Protein AF-A0AAE4SZI2-F1 (afdb_monomer_lite)

Sequence (419 aa):
MRTHVEGVVTTGNDRFPVDGGEVSFTAVPGPAVLALISQGRAVDTIPILVGDAATQTLRQVVSAAKVADDATQREIEKLAAQAVELVDSSVENAKKAQDGATRAETAAGNAKTSETNAASSSSGAKSSASAASSSASKAATSEKNAAKSASAAATSASSAKADADRAANIASSTSWNGDKLTVNGQTSPSLRGPKGDSGASAWDDITGKPSTFPPRSHTHRKADITDLPSFAEGIVEGSVPRRGSDGTFFVREPQKEGHVATKSYVDTAIAAEKARTVGMVWMVETEDQAKAKETSCQKGDFIQVAATGTAYQVTNAGLKLVSTPTSTAGFTTETSSGSWAKWTGKTPAWAEIGSSFLILTPGRYRVECPSRIVPYKMGPMESLPNVEKDGIVEADRTIQIYCPSRADSVGTIFVTRLA

Organism: NCBI:txid38304

Radius of gyration: 56.22 Å; chains: 1; bounding box: 138×53×165 Å

pLDDT: mean 81.11, std 13.47, range [36.84, 98.69]

Secondary structure (DSSP, 8-state):
---SSS----SS------BTTB------SEEEEEEEEETTEEEEEEEEEE-SSS---HHHHHHHHHHHHHHHHHHHHHHHHHHHHHHHHHHHHHHHHHHHHHHHHHHHHHHHHHHHHHHHHHHHHHHHHHHHHHHHHHHHHHHHHHHHHHHHHHHHHHHHHHHHHHHHHHHHH-EEETTEEEETTEEPPPTT-S--S----SGGG-TT--S--PPPP----GGG-TT---EESS--TTSEEPPPTTS----PPP-STT----HHHHHHHHHHHHHHHTTPEEEESSHHHHHHHHTTSPTT-EEEETTT--EEEEETTEEEEEE-TTTEEEEEEE--SSSB-EEEE---TTEEE-SS-EEE-SEEEEEE--TT---EE--SSS------TTEEEEESS-EEEE-B--TT--EEEEEEEE-

Foldseek 3Di:
DDDPDDDDDDPDDPDFDQDPNDTDDDDDAAKDWDFDDDPRDGPDIQIFGHHPDPDDDRVVRSVVRVVVVVVVVVVVVVVVVVVVVVVVVVVVVVVVVVVVVVVVVVVVVVVVVVVVVVVVVVVVVVVVVVVVVVVVVVVVVVVVVVVVVVVVVVVVVVVVVVVVVVVVQQVVQWDDDPQWITGPNDIDDRPCPPPDDDQDDDPVSDPPDDPDDDDDDDDDDPVNDPPQFAEDLADDPRHDDDADPVRDHDDDDDPDPPGDHDPVNVVVVVVVVLVVQAAAEAEDQDPVVQQVCLVVHDQNYWYAHPPFRWIFGNHPVGTDTFAGSLQKWKWWWDQDPDFFTAIDTDDHPQWDGDRRWIKGAAAKKFKADPPQWWKDWDDPPDDDDTCPHRHIDHDPGIIIIITTNPPRNTDIMMMGGGD

Structure (mmCIF, N/CA/C/O backbone):
data_AF-A0AAE4SZI2-F1
#
_entry.id   AF-A0AAE4SZI2-F1
#
loop_
_atom_site.group_PDB
_atom_site.id
_atom_site.type_symbol
_atom_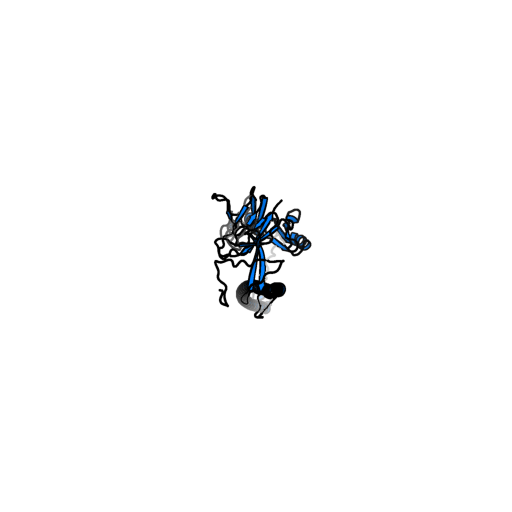site.label_atom_id
_atom_site.label_alt_id
_atom_site.label_comp_id
_atom_site.label_asym_id
_atom_site.label_entity_id
_atom_site.label_seq_id
_atom_site.pdbx_PDB_ins_code
_atom_site.Cartn_x
_atom_site.Cartn_y
_atom_site.Cartn_z
_atom_site.occupancy
_atom_site.B_iso_or_equiv
_atom_site.auth_seq_id
_atom_site.auth_comp_id
_atom_site.auth_asym_id
_atom_site.auth_atom_id
_atom_site.pdbx_PDB_model_num
ATOM 1 N N . MET A 1 1 ? -68.736 -2.658 66.674 1.00 38.59 1 MET A N 1
ATOM 2 C CA . MET A 1 1 ? -69.042 -3.692 65.662 1.00 38.59 1 MET A CA 1
ATOM 3 C C . MET A 1 1 ? -68.120 -3.508 64.465 1.00 38.59 1 MET A C 1
ATOM 5 O O . MET A 1 1 ? -68.041 -2.392 63.968 1.00 38.59 1 MET A O 1
ATOM 9 N N . ARG A 1 2 ? -67.437 -4.575 64.028 1.00 48.03 2 ARG A N 1
ATOM 10 C CA . ARG A 1 2 ? -66.824 -4.690 62.695 1.00 48.03 2 ARG A CA 1
ATOM 11 C C . ARG A 1 2 ? -67.618 -5.715 61.897 1.00 48.03 2 ARG A C 1
ATOM 13 O O . ARG A 1 2 ? -67.915 -6.783 62.423 1.00 48.03 2 ARG A O 1
ATOM 20 N N . THR A 1 3 ? -67.944 -5.382 60.656 1.00 42.28 3 THR A N 1
ATOM 21 C CA . THR A 1 3 ? -68.409 -6.330 59.643 1.00 42.28 3 THR A CA 1
ATOM 22 C C . THR A 1 3 ? -67.195 -6.972 58.984 1.00 42.28 3 THR A C 1
ATOM 24 O O . THR A 1 3 ? -66.206 -6.292 58.706 1.00 42.28 3 THR A O 1
ATOM 27 N N . HIS A 1 4 ? -67.272 -8.283 58.767 1.00 45.69 4 HIS A N 1
ATOM 28 C CA . HIS A 1 4 ? -66.333 -9.049 57.956 1.00 45.69 4 HIS A CA 1
ATOM 29 C C . HIS A 1 4 ? -66.085 -8.311 56.635 1.00 45.69 4 HIS A C 1
ATOM 31 O O . HIS A 1 4 ? -67.038 -8.090 55.895 1.00 45.69 4 HIS A O 1
ATOM 37 N N . VAL A 1 5 ? -64.837 -7.918 56.369 1.00 48.91 5 VAL A N 1
ATOM 38 C CA . VAL A 1 5 ? -64.117 -8.152 55.098 1.00 48.91 5 VAL A CA 1
ATOM 39 C C . VAL A 1 5 ? -62.924 -7.203 54.948 1.00 48.91 5 VAL A C 1
ATOM 41 O O . VAL A 1 5 ? -61.870 -7.686 54.576 1.00 48.91 5 VAL A O 1
ATOM 44 N N . GLU A 1 6 ? -62.970 -5.937 55.359 1.00 48.56 6 GLU A N 1
ATOM 45 C CA . GLU A 1 6 ? -61.777 -5.066 55.365 1.00 48.56 6 GLU A CA 1
ATOM 46 C C . GLU A 1 6 ? -61.860 -4.112 56.562 1.00 48.56 6 GLU A C 1
ATOM 48 O O . GLU A 1 6 ? -62.891 -3.490 56.812 1.00 48.56 6 GLU A O 1
ATOM 53 N N . GLY A 1 7 ? -60.830 -4.107 57.411 1.00 56.78 7 GLY A N 1
ATOM 54 C CA . GLY A 1 7 ? -60.946 -3.620 58.788 1.00 56.78 7 GLY A CA 1
ATOM 55 C C . GLY A 1 7 ? -61.306 -2.135 58.940 1.00 56.78 7 GLY A C 1
ATOM 56 O O . GLY A 1 7 ? -60.747 -1.317 58.233 1.00 56.78 7 GLY A O 1
ATOM 57 N N . VAL A 1 8 ? -62.149 -1.775 59.928 1.00 51.12 8 VAL A N 1
ATOM 58 C CA . VAL A 1 8 ? -62.180 -0.475 60.665 1.00 51.12 8 VAL A CA 1
ATOM 59 C C . VAL A 1 8 ? -63.172 -0.507 61.861 1.00 51.12 8 VAL A C 1
ATOM 61 O O . VAL A 1 8 ? -64.098 -1.296 61.841 1.00 51.12 8 VAL A O 1
ATOM 64 N N . VAL A 1 9 ? -62.980 0.338 62.898 1.00 47.94 9 VAL A N 1
ATOM 65 C CA . VAL A 1 9 ? -63.848 0.686 64.081 1.00 47.94 9 VAL A CA 1
ATOM 66 C C . VAL A 1 9 ? -63.544 -0.099 65.391 1.00 47.94 9 VAL A C 1
ATOM 68 O O . VAL A 1 9 ? -63.404 -1.315 65.328 1.00 47.94 9 VAL A O 1
ATOM 71 N N . THR A 1 10 ? -63.375 0.504 66.592 1.00 49.22 10 THR A N 1
ATOM 72 C CA . THR A 1 10 ? -64.078 1.679 67.180 1.00 49.22 10 THR A CA 1
ATOM 73 C C . THR A 1 10 ? -63.239 2.610 68.091 1.00 49.22 10 THR A C 1
ATOM 75 O O . THR A 1 10 ? -62.162 2.241 68.538 1.00 49.22 10 THR A O 1
ATOM 78 N N . THR A 1 11 ? -63.772 3.807 68.387 1.00 47.84 11 THR A N 1
ATOM 79 C CA . THR A 1 11 ? -63.288 4.820 69.357 1.00 47.84 11 THR A CA 1
ATOM 80 C C . THR A 1 11 ? -63.540 4.467 70.836 1.00 47.84 11 THR A C 1
ATOM 82 O O . THR A 1 11 ? -63.300 5.296 71.713 1.00 47.84 11 THR A O 1
ATOM 85 N N . GLY A 1 12 ? -64.043 3.265 71.131 1.00 56.12 12 GLY A N 1
ATOM 86 C CA . GLY A 1 12 ? -64.225 2.735 72.482 1.00 56.12 12 GLY A CA 1
ATOM 87 C C . GLY A 1 12 ? -63.272 1.572 72.749 1.00 56.12 12 GLY A C 1
ATOM 88 O O . GLY A 1 12 ? -63.315 0.563 72.049 1.00 56.12 12 GLY A O 1
ATOM 89 N N . ASN A 1 13 ? -62.417 1.719 73.762 1.00 57.47 13 ASN A N 1
ATOM 90 C CA . ASN A 1 13 ? -61.621 0.618 74.300 1.00 57.47 13 ASN A CA 1
ATOM 91 C C . ASN A 1 13 ? -62.519 -0.233 75.209 1.00 57.47 13 ASN A C 1
ATOM 93 O O . ASN A 1 13 ? -62.722 0.142 76.366 1.00 57.47 13 ASN A O 1
ATOM 97 N N . ASP A 1 14 ? -63.030 -1.364 74.720 1.00 65.94 14 ASP A N 1
ATOM 98 C CA . ASP A 1 14 ? -63.661 -2.361 75.591 1.00 65.94 14 ASP A CA 1
ATOM 99 C C . ASP A 1 14 ? -62.570 -2.997 76.463 1.00 65.94 14 ASP A C 1
ATOM 101 O O . ASP A 1 14 ? -61.714 -3.748 75.992 1.00 65.94 14 ASP A O 1
ATOM 105 N N . ARG A 1 15 ? -62.547 -2.615 77.744 1.00 72.19 15 ARG A N 1
ATOM 106 C CA 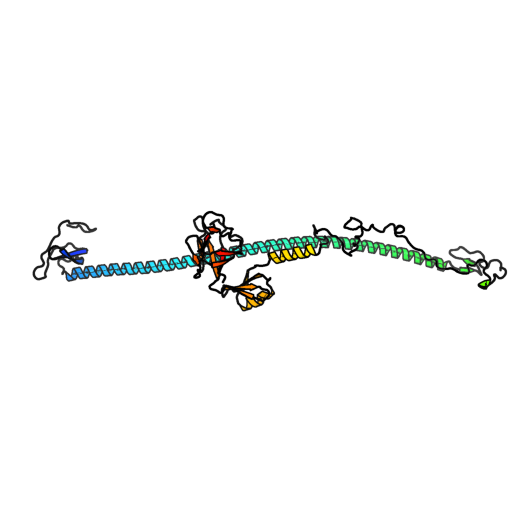. ARG A 1 15 ? -61.603 -3.135 78.737 1.00 72.19 15 ARG A CA 1
ATOM 107 C C . ARG A 1 15 ? -62.271 -4.253 79.515 1.00 72.19 15 ARG A C 1
ATOM 109 O O . ARG A 1 15 ? -63.171 -4.000 80.311 1.00 72.19 15 ARG A O 1
ATOM 116 N N . PHE A 1 16 ? -61.786 -5.466 79.311 1.00 82.00 16 PHE A N 1
ATOM 117 C CA . PHE A 1 16 ? -62.190 -6.619 80.102 1.00 82.00 16 PHE A CA 1
ATOM 118 C C . PHE A 1 16 ? -61.238 -6.752 81.300 1.00 82.00 16 PHE A C 1
ATOM 120 O O . PHE A 1 16 ? -60.020 -6.718 81.095 1.00 82.00 16 PHE A O 1
ATOM 127 N N . PRO A 1 17 ? -61.748 -6.830 82.544 1.00 78.75 17 PRO A N 1
ATOM 128 C CA . PRO A 1 17 ? -60.903 -7.055 83.709 1.00 78.75 17 PRO A CA 1
ATOM 129 C C . PRO A 1 17 ? -60.244 -8.436 83.617 1.00 78.75 17 PRO A C 1
ATOM 131 O O . PRO A 1 17 ? -60.825 -9.382 83.087 1.00 78.75 17 PRO A O 1
ATOM 134 N N . VAL A 1 18 ? -59.012 -8.528 84.116 1.00 82.06 18 VAL A N 1
ATOM 135 C CA . VAL A 1 18 ? -58.318 -9.805 84.298 1.00 82.06 18 VAL A CA 1
ATOM 136 C C . VAL A 1 18 ? -58.500 -10.200 85.755 1.00 82.06 18 VAL A C 1
ATOM 138 O O . VAL A 1 18 ? -57.874 -9.609 86.634 1.00 82.06 18 VAL A O 1
ATOM 141 N N . ASP A 1 19 ? -59.347 -11.192 86.004 1.00 76.06 19 ASP A N 1
ATOM 142 C CA . ASP A 1 19 ? -59.679 -11.664 87.346 1.00 76.06 19 ASP A CA 1
ATOM 143 C C . ASP A 1 19 ? -59.029 -13.030 87.574 1.00 76.06 19 ASP A C 1
ATOM 145 O O . ASP A 1 19 ? -59.200 -13.959 86.789 1.00 76.06 19 ASP A O 1
ATOM 149 N N . GLY A 1 20 ? -58.204 -13.153 88.619 1.00 78.06 20 GLY A N 1
ATOM 150 C CA . GLY A 1 20 ? -57.508 -14.412 88.929 1.00 78.06 20 GLY A CA 1
ATOM 151 C C . GLY A 1 20 ? -56.540 -14.910 87.841 1.00 78.06 20 GLY A C 1
ATOM 152 O O . GLY A 1 20 ? -56.124 -16.062 87.890 1.00 78.06 20 GLY A O 1
ATOM 153 N N . GLY A 1 21 ? -56.169 -14.058 86.876 1.00 80.19 21 GLY A N 1
ATOM 154 C CA . GLY A 1 21 ? -55.338 -14.423 85.721 1.00 80.19 21 GLY A CA 1
ATOM 155 C C . GLY A 1 21 ? -56.126 -14.871 84.485 1.00 80.19 21 GLY A C 1
ATOM 156 O O . GLY A 1 21 ? -55.513 -15.182 83.464 1.00 80.19 21 GLY A O 1
ATOM 157 N N . GLU A 1 22 ? -57.459 -14.871 84.545 1.00 79.69 22 GLU A N 1
ATOM 158 C CA . GLU A 1 22 ? -58.335 -15.223 83.430 1.00 79.69 22 GLU A CA 1
ATOM 159 C C . GLU A 1 22 ? -59.035 -13.990 82.852 1.00 79.69 22 GLU A C 1
ATOM 161 O O . GLU A 1 22 ? -59.305 -13.006 83.541 1.00 79.69 22 GLU A O 1
ATOM 166 N N . VAL A 1 23 ? -59.332 -14.048 81.555 1.00 84.75 23 VAL A N 1
ATOM 167 C CA . VAL A 1 23 ? -60.131 -13.039 80.861 1.00 84.75 23 VAL A CA 1
ATOM 168 C C . VAL A 1 23 ? -61.068 -13.739 79.885 1.00 84.75 23 VAL A C 1
ATOM 170 O O . VAL A 1 23 ? -60.672 -14.676 79.189 1.00 84.75 23 VAL A O 1
ATOM 173 N N . SER A 1 24 ? -62.316 -13.282 79.841 1.00 83.56 24 SER A N 1
ATOM 174 C CA . SER A 1 24 ? -63.350 -13.800 78.951 1.00 83.56 24 SER A CA 1
ATOM 175 C C . SER A 1 24 ? -64.050 -12.643 78.258 1.00 83.56 24 SER A C 1
ATOM 177 O O . SER A 1 24 ? -64.453 -11.669 78.891 1.00 83.56 24 SER A O 1
ATOM 179 N N . PHE A 1 25 ? -64.166 -12.742 76.941 1.00 85.69 25 PHE A N 1
ATOM 180 C CA . PHE A 1 25 ? -64.833 -11.759 76.105 1.00 85.69 25 PHE A CA 1
ATOM 181 C C . PHE A 1 25 ? -65.373 -12.445 74.856 1.00 85.69 25 PHE A C 1
ATOM 183 O O . PHE A 1 25 ? -64.890 -13.496 74.438 1.00 85.69 25 PHE A O 1
ATOM 190 N N . THR A 1 26 ? -66.389 -11.845 74.249 1.00 82.94 26 THR A N 1
ATOM 191 C CA . THR A 1 26 ? -66.904 -12.304 72.958 1.00 82.94 26 THR A CA 1
ATOM 192 C C . THR A 1 26 ? -66.183 -11.551 71.849 1.00 82.94 26 THR A C 1
ATOM 194 O O . THR A 1 26 ? -66.154 -10.321 71.856 1.00 82.94 26 THR A O 1
ATOM 197 N N . ALA A 1 27 ? -65.613 -12.281 70.895 1.00 79.56 27 ALA A N 1
ATOM 198 C CA . ALA A 1 27 ? -64.964 -11.716 69.720 1.00 79.56 27 ALA A CA 1
ATOM 199 C C . ALA A 1 27 ? -65.550 -12.317 68.443 1.00 79.56 27 ALA A C 1
ATOM 201 O O . ALA A 1 27 ? -65.962 -13.474 68.415 1.00 79.56 27 ALA A O 1
ATOM 202 N N . VAL A 1 28 ? -65.588 -11.508 67.388 1.00 82.44 28 VAL A N 1
ATOM 203 C CA . VAL A 1 28 ? -65.968 -11.960 66.045 1.00 82.44 28 VAL A CA 1
ATOM 204 C C . VAL A 1 28 ? -64.779 -12.715 65.430 1.00 82.44 28 VAL A C 1
ATOM 206 O O . VAL A 1 28 ? -63.642 -12.296 65.668 1.00 82.44 28 VAL A O 1
ATOM 209 N N . PRO A 1 29 ? -65.005 -13.786 64.643 1.00 82.94 29 PRO A N 1
ATOM 210 C CA . PRO A 1 29 ? -63.939 -14.472 63.920 1.00 82.94 29 PRO A CA 1
ATOM 211 C C . PRO A 1 29 ? -63.114 -13.527 63.036 1.00 82.94 29 PRO A C 1
ATOM 213 O O . PRO A 1 29 ? -63.648 -12.621 62.393 1.00 82.94 29 PRO A O 1
ATOM 216 N N . GLY A 1 30 ? -61.803 -13.752 62.990 1.00 77.38 30 GLY A N 1
ATOM 217 C CA . GLY A 1 30 ? -60.846 -12.967 62.213 1.00 77.38 30 GLY A CA 1
ATOM 218 C C . GLY A 1 30 ? -59.610 -12.515 63.005 1.00 77.38 30 GLY A C 1
ATOM 219 O O . GLY A 1 30 ? -59.493 -12.782 64.206 1.00 77.38 30 GLY A O 1
ATOM 220 N N . PRO A 1 31 ? -58.651 -11.858 62.327 1.00 82.81 31 PRO A N 1
ATOM 221 C CA . PRO A 1 31 ? -57.447 -11.325 62.956 1.00 82.81 31 PRO A CA 1
ATOM 222 C C . PRO A 1 31 ? -57.773 -10.112 63.838 1.00 82.81 31 PRO A C 1
ATOM 224 O O . PRO A 1 31 ? -58.450 -9.171 63.413 1.00 82.81 31 PRO A O 1
ATOM 227 N N . ALA A 1 32 ? -57.265 -10.120 65.067 1.00 81.44 32 ALA A N 1
ATOM 228 C CA . ALA A 1 32 ? -57.419 -9.051 66.046 1.00 81.44 32 ALA A CA 1
ATOM 229 C C . ALA A 1 32 ? -56.133 -8.863 66.867 1.00 81.44 32 ALA A C 1
ATOM 231 O O . ALA A 1 32 ? -55.217 -9.682 66.828 1.00 81.44 32 ALA A O 1
ATOM 232 N N . VAL A 1 33 ? -56.060 -7.764 67.621 1.00 83.75 33 VAL A N 1
ATOM 233 C CA . VAL A 1 33 ? -54.930 -7.459 68.507 1.00 83.75 33 VAL A CA 1
ATOM 234 C C . VAL A 1 33 ? -55.453 -7.272 69.920 1.00 83.75 33 VAL A C 1
ATOM 236 O O . VAL A 1 33 ? -56.318 -6.432 70.167 1.00 83.75 33 VAL A O 1
ATOM 239 N N . LEU A 1 34 ? -54.910 -8.048 70.848 1.00 84.25 34 LEU A N 1
ATOM 240 C CA . LEU A 1 34 ? -55.167 -7.915 72.270 1.00 84.25 34 LEU A CA 1
ATOM 241 C C . LEU A 1 34 ? -54.135 -6.955 72.872 1.00 84.25 34 LEU A C 1
ATOM 243 O O . LEU A 1 34 ? -52.956 -7.287 72.937 1.00 84.25 34 LEU A O 1
ATOM 247 N N . ALA A 1 35 ? -54.557 -5.774 73.322 1.00 84.38 35 ALA A N 1
ATOM 248 C CA . ALA A 1 35 ? -53.681 -4.844 74.032 1.00 84.38 35 ALA A CA 1
ATOM 249 C C . ALA A 1 35 ? -53.788 -5.064 75.547 1.00 84.38 35 ALA A C 1
ATOM 251 O O . ALA A 1 35 ? -54.840 -4.839 76.147 1.00 84.38 35 ALA A O 1
ATOM 252 N N . LEU A 1 36 ? -52.692 -5.475 76.174 1.00 84.88 36 LEU A N 1
ATOM 253 C CA . LEU A 1 36 ? -52.582 -5.585 77.623 1.00 84.88 36 LEU A CA 1
ATOM 254 C C . LEU A 1 36 ? -52.377 -4.186 78.207 1.00 84.88 36 LEU A C 1
ATOM 256 O O . LEU A 1 36 ? -51.426 -3.498 77.846 1.00 84.88 36 LEU A O 1
ATOM 260 N N . ILE A 1 37 ? -53.261 -3.745 79.102 1.00 81.38 37 ILE A N 1
ATOM 261 C CA . ILE A 1 37 ? -53.212 -2.408 79.710 1.00 81.38 37 ILE A CA 1
ATOM 262 C C . ILE A 1 37 ? -52.974 -2.544 81.214 1.00 81.38 37 ILE A C 1
ATOM 264 O O . ILE A 1 37 ? -53.764 -3.173 81.909 1.00 81.38 37 ILE A O 1
ATOM 268 N N . SER A 1 38 ? -51.933 -1.888 81.729 1.00 81.00 38 SER A N 1
ATOM 269 C CA . SER A 1 38 ? -51.653 -1.773 83.165 1.00 81.00 38 SER A CA 1
ATOM 270 C C . SER A 1 38 ? -51.532 -0.303 83.547 1.00 81.00 38 SER A C 1
ATOM 272 O O . SER A 1 38 ? -50.902 0.482 82.839 1.00 81.00 38 SER A O 1
ATOM 274 N N . GLN A 1 39 ? -52.186 0.097 84.641 1.00 77.62 39 GLN A N 1
ATOM 275 C CA . GLN A 1 39 ? -52.202 1.488 85.127 1.00 77.62 39 GLN A CA 1
ATOM 276 C C . GLN A 1 39 ? -52.556 2.524 84.036 1.00 77.62 39 GLN A C 1
ATOM 278 O O . GLN A 1 39 ? -52.012 3.624 83.980 1.00 77.62 39 GLN A O 1
ATOM 283 N N . GLY A 1 40 ? -53.464 2.160 83.126 1.00 73.31 40 GLY A N 1
ATOM 284 C CA . GLY A 1 40 ? -53.922 3.036 82.046 1.00 73.31 40 GLY A CA 1
ATOM 285 C C . GLY A 1 40 ? -52.970 3.172 80.852 1.00 73.31 40 GLY A C 1
ATOM 286 O O . GLY A 1 40 ? -53.335 3.857 79.898 1.00 73.31 40 GLY A O 1
ATOM 287 N N . ARG A 1 41 ? -51.807 2.505 80.853 1.00 73.38 41 ARG A N 1
ATOM 288 C CA . ARG A 1 41 ? -50.883 2.441 79.709 1.00 73.38 41 ARG A CA 1
ATOM 289 C C . ARG A 1 41 ? -50.900 1.051 79.079 1.00 73.38 41 ARG A C 1
ATOM 291 O O . ARG A 1 41 ? -50.962 0.052 79.790 1.00 73.38 41 ARG A O 1
ATOM 298 N N . ALA A 1 42 ? -50.853 0.989 77.750 1.00 75.44 42 ALA A N 1
ATOM 299 C CA . ALA A 1 42 ? -50.629 -0.269 77.048 1.00 75.44 42 ALA A CA 1
ATOM 300 C C . ALA A 1 42 ? -49.211 -0.768 77.366 1.00 75.44 42 ALA A C 1
ATOM 302 O O . ALA A 1 42 ? -48.250 -0.012 77.236 1.00 75.44 42 ALA A O 1
ATOM 303 N N . VAL A 1 43 ? -49.111 -2.006 77.840 1.00 79.44 43 VAL A N 1
ATOM 304 C CA . VAL A 1 43 ? -47.862 -2.667 78.233 1.00 79.44 43 VAL A CA 1
ATOM 305 C C . VAL A 1 43 ? -47.376 -3.588 77.125 1.00 79.44 43 VAL A C 1
ATOM 307 O O . VAL A 1 43 ? -46.178 -3.650 76.881 1.00 79.44 43 VAL A O 1
ATOM 310 N N . ASP A 1 44 ? -48.295 -4.283 76.454 1.00 83.88 44 ASP A N 1
ATOM 311 C CA . ASP A 1 44 ? -47.963 -5.234 75.396 1.00 83.88 44 ASP A CA 1
ATOM 312 C C . ASP A 1 44 ? -49.153 -5.422 74.443 1.00 83.88 44 ASP A C 1
ATOM 314 O O . ASP A 1 44 ? -50.298 -5.115 74.790 1.00 83.88 44 ASP A O 1
ATOM 318 N N . THR A 1 45 ? -48.894 -5.915 73.238 1.00 86.12 45 THR A N 1
ATOM 319 C CA . THR A 1 45 ? -49.908 -6.193 72.217 1.00 86.12 45 THR A CA 1
ATOM 320 C C . THR A 1 45 ? -49.696 -7.579 71.635 1.00 86.12 45 THR A C 1
ATOM 322 O O . THR A 1 45 ? -48.646 -7.858 71.064 1.00 86.12 45 THR A O 1
ATOM 325 N N . ILE A 1 46 ? -50.712 -8.430 71.730 1.00 87.12 46 ILE A N 1
ATOM 326 C CA . ILE A 1 46 ? -50.654 -9.824 71.298 1.00 87.12 46 ILE A CA 1
ATOM 327 C C . ILE A 1 46 ? -51.587 -10.007 70.095 1.00 87.12 46 ILE A C 1
ATOM 329 O O . ILE A 1 46 ? -52.800 -9.823 70.241 1.00 87.12 46 ILE A O 1
ATOM 333 N N . PRO A 1 47 ? -51.073 -10.371 68.910 1.00 86.00 47 PRO A N 1
ATOM 334 C CA . PRO A 1 47 ? -51.918 -10.734 67.783 1.00 86.00 47 PRO A CA 1
ATOM 335 C C . PRO A 1 47 ? -52.655 -12.046 68.075 1.00 86.00 47 PRO A C 1
ATOM 337 O O . PRO A 1 47 ? -52.082 -13.013 68.582 1.00 86.00 47 PRO A O 1
ATOM 340 N N . ILE A 1 48 ? -53.947 -12.069 67.763 1.00 86.19 48 ILE A N 1
ATOM 341 C CA . ILE A 1 48 ? -54.820 -13.233 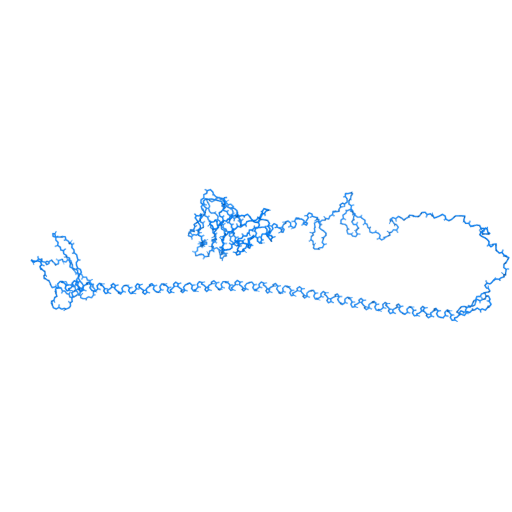67.904 1.00 86.19 48 ILE A CA 1
ATOM 342 C C . ILE A 1 48 ? -55.586 -13.453 66.601 1.00 86.19 48 ILE A C 1
ATOM 344 O O . ILE A 1 48 ? -55.975 -12.503 65.926 1.00 86.19 48 ILE A O 1
ATOM 348 N N . LEU A 1 49 ? -55.827 -14.713 66.256 1.00 88.50 49 LEU A N 1
ATOM 349 C CA . LEU A 1 49 ? -56.660 -15.103 65.129 1.00 88.50 49 LEU A CA 1
ATOM 350 C C . LEU A 1 49 ? -57.816 -15.923 65.681 1.00 88.50 49 LEU A C 1
ATOM 352 O O . LEU A 1 49 ? -57.641 -17.071 66.085 1.00 88.50 49 LEU A O 1
ATOM 356 N N . VAL A 1 50 ? -58.988 -15.300 65.751 1.00 86.81 50 VAL A N 1
ATOM 357 C CA . VAL A 1 50 ? -60.192 -15.933 66.289 1.00 86.81 50 VAL A CA 1
ATOM 358 C C . VAL A 1 50 ? -60.820 -16.776 65.184 1.00 86.81 50 VAL A C 1
ATOM 360 O O . VAL A 1 50 ? -61.208 -16.240 64.149 1.00 86.81 50 VAL A O 1
ATOM 363 N N . GLY A 1 51 ? -60.898 -18.094 65.373 1.00 82.06 51 GLY A N 1
ATOM 364 C CA . GLY A 1 51 ? -61.600 -18.984 64.446 1.00 82.06 51 GLY A CA 1
ATOM 365 C C . GLY A 1 51 ? -63.125 -18.864 64.549 1.00 82.06 51 GLY A C 1
ATOM 366 O O . GLY A 1 51 ? -63.651 -18.116 65.367 1.00 82.06 51 GLY A O 1
ATOM 367 N N . ASP A 1 52 ? -63.837 -19.662 63.770 1.00 87.69 52 ASP A N 1
ATOM 368 C CA . ASP A 1 52 ? -65.300 -19.759 63.688 1.00 87.69 52 ASP A CA 1
ATOM 369 C C . ASP A 1 52 ? -65.939 -20.712 64.721 1.00 87.69 52 ASP A C 1
ATOM 371 O O . ASP A 1 52 ? -67.163 -20.824 64.803 1.00 87.69 52 ASP A O 1
ATOM 375 N N . ALA A 1 53 ? -65.130 -21.376 65.553 1.00 84.25 53 ALA A N 1
ATOM 376 C CA . ALA A 1 53 ? -65.619 -22.240 66.624 1.00 84.25 53 ALA A CA 1
ATOM 377 C C . ALA A 1 53 ? -66.307 -21.447 67.753 1.00 84.25 53 ALA A C 1
ATOM 379 O O . ALA A 1 53 ? -65.832 -20.383 68.153 1.00 84.25 53 ALA A O 1
ATOM 380 N N . ALA A 1 54 ? -67.375 -22.023 68.323 1.00 81.69 54 ALA A N 1
ATOM 381 C CA . ALA A 1 54 ? -68.221 -21.392 69.345 1.00 81.69 54 ALA A CA 1
ATOM 382 C C . ALA A 1 54 ? -67.474 -20.973 70.629 1.00 81.69 54 ALA A C 1
ATOM 384 O O . ALA A 1 54 ? -67.869 -20.003 71.271 1.00 81.69 54 ALA A O 1
ATOM 385 N N . THR A 1 55 ? -66.399 -21.676 71.004 1.00 83.81 55 THR A N 1
ATOM 386 C CA . THR A 1 55 ? -65.486 -21.299 72.095 1.00 83.81 55 THR A CA 1
ATOM 387 C C . THR A 1 55 ? -64.046 -21.670 71.739 1.00 83.81 55 THR A C 1
ATOM 389 O O . THR A 1 55 ? -63.789 -22.734 71.175 1.00 83.81 55 THR A O 1
ATOM 392 N N . GLN A 1 56 ? -63.092 -20.793 72.064 1.00 86.19 56 GLN A N 1
ATOM 393 C CA . GLN A 1 56 ? -61.657 -21.005 71.850 1.00 86.19 56 GLN A CA 1
ATOM 394 C C . GLN A 1 56 ? -60.864 -20.425 73.018 1.00 86.19 56 GLN A C 1
ATOM 396 O O . GLN A 1 56 ? -61.218 -19.392 73.583 1.00 86.19 56 GLN A O 1
ATOM 401 N N . THR A 1 57 ? -59.769 -21.087 73.375 1.00 90.88 57 THR A N 1
ATOM 402 C CA . THR A 1 57 ? -58.844 -20.581 74.395 1.00 90.88 57 THR A CA 1
ATOM 403 C C . THR A 1 57 ? -57.929 -19.505 73.812 1.00 90.88 57 THR A C 1
ATOM 405 O O . THR A 1 57 ? -57.564 -19.559 72.635 1.00 90.88 57 THR A O 1
ATOM 408 N N . LEU A 1 58 ? -57.462 -18.576 74.656 1.00 86.69 58 LEU A N 1
ATOM 409 C CA . LEU A 1 58 ? -56.466 -17.567 74.267 1.00 86.69 58 LEU A CA 1
ATOM 410 C C . LEU A 1 58 ? -55.211 -18.191 73.640 1.00 86.69 58 LEU A C 1
ATOM 412 O O . LEU A 1 58 ? -54.687 -17.680 72.657 1.00 86.69 58 LEU A O 1
ATOM 416 N N . ARG A 1 59 ? -54.755 -19.341 74.152 1.00 85.44 59 ARG A N 1
ATOM 417 C CA . ARG A 1 59 ? -53.612 -20.063 73.577 1.00 85.44 59 ARG A CA 1
ATOM 418 C C . ARG A 1 59 ? -53.878 -20.494 72.131 1.00 85.44 59 ARG A C 1
ATOM 420 O O . ARG A 1 59 ? -52.995 -20.328 71.300 1.00 85.44 59 ARG A O 1
ATOM 427 N N . GLN A 1 60 ? -55.063 -21.028 71.827 1.00 86.56 60 GLN A N 1
ATOM 428 C CA . GLN A 1 60 ? -55.407 -21.487 70.475 1.00 86.56 60 GLN A CA 1
ATOM 429 C C . GLN A 1 60 ? -55.436 -20.333 69.473 1.00 86.56 60 GLN A C 1
ATOM 431 O O . GLN A 1 60 ? -54.837 -20.455 68.409 1.00 86.56 60 GLN A O 1
ATOM 436 N N . VAL A 1 61 ? -56.055 -19.204 69.829 1.00 88.31 61 VAL A N 1
ATOM 437 C CA . VAL A 1 61 ? -56.140 -18.039 68.931 1.00 88.31 61 VAL A CA 1
ATOM 438 C C . VAL A 1 61 ? -54.788 -17.341 68.745 1.00 88.31 61 VAL A C 1
ATOM 440 O O . VAL A 1 61 ? -54.486 -16.878 67.648 1.00 88.31 61 VAL A O 1
ATOM 443 N N . VAL A 1 62 ? -53.931 -17.318 69.774 1.00 88.31 62 VAL A N 1
ATOM 444 C CA . VAL A 1 62 ? -52.545 -16.819 69.664 1.00 88.31 62 VAL A CA 1
ATOM 445 C C . VAL A 1 62 ? -51.697 -17.752 68.795 1.00 88.31 62 VAL A C 1
ATOM 447 O O . VAL A 1 62 ? -50.953 -17.294 67.933 1.00 88.31 62 VAL A O 1
ATOM 450 N N . SER A 1 63 ? -51.806 -19.072 68.981 1.00 83.69 63 SER A N 1
ATOM 451 C CA . SER A 1 63 ? -51.095 -20.045 68.143 1.00 83.69 63 SER A CA 1
ATOM 452 C C . SER A 1 63 ? -51.563 -20.010 66.687 1.00 83.69 63 SER A C 1
ATOM 454 O O . SER A 1 63 ? -50.728 -20.092 65.793 1.00 83.69 63 SER A O 1
ATOM 456 N N . ALA A 1 64 ? -52.864 -19.844 66.440 1.00 82.00 64 ALA A N 1
ATOM 457 C CA . ALA A 1 64 ? -53.420 -19.713 65.095 1.00 82.00 64 ALA A CA 1
ATOM 458 C C . ALA A 1 64 ? -52.917 -18.448 64.382 1.00 82.00 64 ALA A C 1
ATOM 460 O O . ALA A 1 64 ? -52.556 -18.526 63.210 1.00 82.00 64 ALA A O 1
ATOM 461 N N . ALA A 1 65 ? -52.817 -17.315 65.091 1.00 83.88 65 ALA A N 1
ATOM 462 C CA . ALA A 1 65 ? -52.206 -16.097 64.550 1.00 83.88 65 ALA A CA 1
ATOM 463 C C . ALA A 1 65 ? -50.750 -16.338 64.144 1.00 83.88 65 ALA A C 1
ATOM 465 O O . ALA A 1 65 ? -50.354 -16.005 63.034 1.00 83.88 65 ALA A O 1
ATOM 466 N N . LYS A 1 66 ? -49.985 -17.012 65.009 1.00 84.12 66 LYS A N 1
ATOM 467 C CA . LYS A 1 66 ? -48.580 -17.339 64.752 1.00 84.12 66 LYS A CA 1
ATOM 468 C C . LYS A 1 66 ? -48.396 -18.207 63.501 1.00 84.12 66 LYS A C 1
ATOM 470 O O . LYS A 1 66 ? -47.528 -17.936 62.688 1.00 84.12 66 LYS A O 1
ATOM 475 N N . VAL A 1 67 ? -49.251 -19.216 63.317 1.00 81.06 67 VAL A N 1
ATOM 476 C CA . VAL A 1 67 ? -49.224 -20.088 62.128 1.00 81.06 67 VAL A CA 1
ATOM 477 C C . VAL A 1 67 ? -49.618 -19.333 60.852 1.00 81.06 67 VAL A C 1
ATOM 479 O O . VAL A 1 67 ? -49.052 -19.596 59.792 1.00 81.06 67 VAL A O 1
ATOM 482 N N . ALA A 1 68 ? -50.576 -18.406 60.928 1.00 80.50 68 ALA A N 1
ATOM 483 C CA . ALA A 1 68 ? -50.967 -17.573 59.790 1.00 80.50 68 ALA A CA 1
ATOM 484 C C . ALA A 1 68 ? -49.853 -16.591 59.377 1.00 80.50 68 ALA A C 1
ATOM 486 O O . ALA A 1 68 ? -49.599 -16.418 58.180 1.00 80.50 68 ALA A O 1
ATOM 487 N N . ASP A 1 69 ? -49.146 -16.016 60.352 1.00 82.81 69 ASP A N 1
ATOM 488 C CA . ASP A 1 69 ? -47.955 -15.196 60.113 1.00 82.81 69 ASP A CA 1
ATOM 489 C C . ASP A 1 69 ? -46.831 -16.034 59.478 1.00 82.81 69 ASP A C 1
ATOM 491 O O . ASP A 1 69 ? -46.292 -15.641 58.443 1.00 82.81 69 ASP A O 1
ATOM 495 N N . ASP A 1 70 ? -46.550 -17.234 60.004 1.00 81.44 70 ASP A N 1
ATOM 496 C CA . ASP A 1 70 ? -45.549 -18.156 59.442 1.00 81.44 70 ASP A CA 1
ATOM 497 C C . ASP A 1 70 ? -45.885 -18.565 57.991 1.00 81.44 70 ASP A C 1
ATOM 499 O O . ASP A 1 70 ? -44.999 -18.687 57.142 1.00 81.44 70 ASP A O 1
ATOM 503 N N . ALA A 1 71 ? -47.166 -18.784 57.671 1.00 81.88 71 ALA A N 1
ATOM 504 C CA . ALA A 1 71 ? -47.611 -19.103 56.312 1.00 81.88 71 ALA A CA 1
ATOM 505 C C . ALA A 1 71 ? -47.430 -17.917 55.349 1.00 81.88 71 ALA A C 1
ATOM 507 O O . ALA A 1 71 ? -46.985 -18.105 54.215 1.00 81.88 71 ALA A O 1
ATOM 508 N N . THR A 1 72 ? -47.720 -16.700 55.817 1.00 87.31 72 THR A N 1
ATOM 509 C CA . THR A 1 72 ? -47.477 -15.460 55.065 1.00 87.31 72 THR A CA 1
ATOM 510 C C . THR A 1 72 ? -45.983 -15.271 54.813 1.00 87.31 72 THR A C 1
ATOM 512 O O . THR A 1 72 ? -45.575 -14.980 53.689 1.00 87.31 72 THR A O 1
ATOM 515 N N . GLN A 1 73 ? -45.152 -15.519 55.827 1.00 84.12 73 GLN A N 1
ATOM 516 C CA . GLN A 1 73 ? -43.700 -15.463 55.707 1.00 84.12 73 GLN A CA 1
ATOM 517 C C . GLN A 1 73 ? -43.170 -16.462 54.664 1.00 84.12 73 GLN A C 1
ATOM 519 O O . GLN A 1 73 ? -42.346 -16.085 53.835 1.00 84.12 73 GLN A O 1
ATOM 524 N N . ARG A 1 74 ? -43.686 -17.699 54.620 1.00 87.81 74 ARG A N 1
ATOM 525 C CA . ARG A 1 74 ? -43.286 -18.705 53.613 1.00 87.81 74 ARG A CA 1
ATOM 526 C C . ARG A 1 74 ? -43.615 -18.300 52.176 1.00 87.81 74 ARG A C 1
ATOM 528 O O . ARG A 1 74 ? -42.807 -18.537 51.281 1.00 87.81 74 ARG A O 1
ATOM 535 N N . GLU A 1 75 ? -44.782 -17.706 51.926 1.00 91.00 75 GLU A N 1
ATOM 536 C CA . GLU A 1 75 ? -45.106 -17.206 50.580 1.00 91.00 75 GLU A CA 1
ATOM 537 C C . GLU A 1 75 ? -44.254 -15.984 50.212 1.00 91.00 75 GLU A C 1
ATOM 539 O O . GLU A 1 75 ? -43.828 -15.876 49.063 1.00 91.00 75 GLU A O 1
ATOM 544 N N . ILE A 1 76 ? -43.911 -15.118 51.175 1.00 89.44 76 ILE A N 1
ATOM 545 C CA . ILE A 1 76 ? -42.941 -14.031 50.958 1.00 89.44 76 ILE A CA 1
ATOM 546 C C . ILE A 1 76 ? -41.562 -14.598 50.592 1.00 89.44 76 ILE A C 1
ATOM 548 O O . ILE A 1 76 ? -40.956 -14.133 49.631 1.00 89.44 76 ILE A O 1
ATOM 552 N N . GLU A 1 77 ? -41.073 -15.616 51.304 1.00 91.31 77 GLU A N 1
ATOM 553 C CA . GLU A 1 77 ? -39.789 -16.275 51.016 1.00 91.31 77 GLU A CA 1
ATOM 554 C C . GLU A 1 77 ? -39.777 -16.923 49.622 1.00 91.31 77 GLU A C 1
ATOM 556 O O . GLU A 1 77 ? -38.806 -16.792 48.875 1.00 91.31 77 GLU A O 1
ATOM 561 N N . LYS A 1 78 ? -40.877 -17.570 49.228 1.00 91.75 78 LYS A N 1
ATOM 562 C CA . LYS A 1 78 ? -41.044 -18.164 47.895 1.00 91.75 78 LYS A CA 1
ATOM 563 C C . LYS A 1 78 ? -41.095 -17.112 46.787 1.00 91.75 78 LYS A C 1
ATOM 565 O O . LYS A 1 78 ? -40.423 -17.276 45.770 1.00 91.75 78 LYS A O 1
ATOM 570 N N . LEU A 1 79 ? -41.851 -16.031 46.980 1.00 92.19 79 LEU A N 1
ATOM 571 C CA . LEU A 1 79 ? -41.885 -14.900 46.048 1.00 92.19 79 LEU A CA 1
ATOM 572 C C . LEU A 1 79 ? -40.511 -14.232 45.939 1.00 92.19 79 LEU A C 1
ATOM 574 O O . LEU A 1 79 ? -40.092 -13.881 44.838 1.00 92.19 79 LEU A O 1
ATOM 578 N N . ALA A 1 80 ? -39.784 -14.104 47.051 1.00 89.50 80 ALA A N 1
ATOM 579 C CA . ALA A 1 80 ? -38.422 -13.583 47.058 1.00 89.50 80 ALA A CA 1
ATOM 580 C C . ALA A 1 80 ? -37.467 -14.487 46.262 1.00 89.50 80 ALA A C 1
ATOM 582 O O . ALA A 1 80 ? -36.701 -13.981 45.446 1.00 89.50 80 ALA A O 1
ATOM 583 N N . ALA A 1 81 ? -37.550 -15.812 46.424 1.00 89.12 81 ALA A N 1
ATOM 584 C CA . ALA A 1 81 ? -36.747 -16.760 45.649 1.00 89.12 81 ALA A CA 1
ATOM 585 C C . ALA A 1 81 ? -37.049 -16.685 44.141 1.00 89.12 81 ALA A C 1
ATOM 587 O O . ALA A 1 81 ? -36.126 -16.612 43.332 1.00 89.12 81 ALA A O 1
ATOM 588 N N . GLN A 1 82 ? -38.330 -16.619 43.762 1.00 94.06 82 GLN A N 1
ATOM 589 C CA . GLN A 1 82 ? -38.740 -16.445 42.364 1.00 94.06 82 GLN A CA 1
ATOM 590 C C . GLN A 1 82 ? -38.269 -15.107 41.782 1.00 94.06 82 GLN A C 1
ATOM 592 O O . GLN A 1 82 ? -37.848 -15.048 40.629 1.00 94.06 82 GLN A O 1
ATOM 597 N N . ALA A 1 83 ? -38.316 -14.029 42.569 1.00 90.06 83 ALA A N 1
ATOM 598 C CA . ALA A 1 83 ? -37.821 -12.725 42.145 1.00 90.06 83 ALA A CA 1
ATOM 599 C C . ALA A 1 83 ? -36.306 -12.747 41.896 1.00 90.06 83 ALA A C 1
ATOM 601 O O . ALA A 1 83 ? -35.852 -12.185 40.901 1.00 90.06 83 ALA A O 1
ATOM 602 N N . VAL A 1 84 ? -35.534 -13.424 42.753 1.00 93.56 84 VAL A N 1
ATOM 603 C CA . VAL A 1 84 ? -34.086 -13.602 42.562 1.00 93.56 84 VAL A CA 1
ATOM 604 C C . VAL A 1 84 ? -33.798 -14.391 41.285 1.00 93.56 84 VAL A C 1
ATOM 606 O O . VAL A 1 84 ? -33.022 -13.928 40.456 1.00 93.56 84 VAL A O 1
ATOM 609 N N . GLU A 1 85 ? -34.481 -15.515 41.062 1.00 93.06 85 GLU A N 1
ATOM 610 C CA . GLU A 1 85 ? -34.298 -16.333 39.854 1.00 93.06 85 GLU A CA 1
ATOM 611 C C . GLU A 1 85 ? -34.634 -15.563 38.563 1.00 93.06 85 GLU A C 1
ATOM 613 O O . GLU A 1 85 ? -33.939 -15.675 37.546 1.00 93.06 85 GLU A O 1
ATOM 618 N N . LEU A 1 86 ? -35.678 -14.729 38.603 1.00 92.69 86 LEU A N 1
ATOM 619 C CA . LEU A 1 86 ? -36.050 -13.868 37.484 1.00 92.69 86 LEU A CA 1
ATOM 620 C C . LEU A 1 86 ? -34.989 -12.789 37.222 1.00 92.69 86 LEU A C 1
ATOM 622 O O . LEU A 1 86 ? -34.669 -12.509 36.064 1.00 92.69 86 LEU A O 1
ATOM 626 N N . VAL A 1 87 ? -34.435 -12.192 38.283 1.00 93.69 87 VAL A N 1
ATOM 627 C CA . VAL A 1 87 ? -33.342 -11.216 38.183 1.00 93.69 87 VAL A CA 1
ATOM 628 C C . VAL A 1 87 ? -32.100 -11.873 37.586 1.00 93.69 87 VAL A C 1
ATOM 630 O O . VAL A 1 87 ? -31.554 -11.331 36.626 1.00 93.69 87 VAL A O 1
ATOM 633 N N . ASP A 1 88 ? -31.705 -13.052 38.062 1.00 94.44 88 ASP A N 1
ATOM 634 C CA . ASP A 1 88 ? -30.552 -13.794 37.542 1.00 94.44 88 ASP A CA 1
ATOM 635 C C . ASP A 1 88 ? -30.728 -14.128 36.054 1.00 94.44 88 ASP A C 1
ATOM 637 O O . ASP A 1 88 ? -29.856 -13.835 35.231 1.00 94.44 88 ASP A O 1
ATOM 641 N N . SER A 1 89 ? -31.905 -14.637 35.679 1.00 95.06 89 SER A N 1
ATOM 642 C CA . SER A 1 89 ? -32.250 -14.925 34.281 1.00 95.06 89 SER A CA 1
ATOM 643 C C . SER A 1 89 ? -32.228 -13.664 33.411 1.00 95.06 89 SER A C 1
ATOM 645 O O . SER A 1 89 ? -31.766 -13.687 32.266 1.00 95.06 89 SER A O 1
ATOM 647 N N . SER A 1 90 ? -32.708 -12.534 33.939 1.00 93.19 90 SER A N 1
ATOM 648 C CA . SER A 1 90 ? -32.678 -11.246 33.243 1.00 93.19 90 SER A CA 1
ATOM 649 C C . SER A 1 90 ? -31.251 -10.731 33.060 1.00 93.19 90 SER A C 1
ATOM 651 O O . SER A 1 90 ? -30.925 -10.214 31.991 1.00 93.19 90 SER A O 1
ATOM 653 N N . VAL A 1 91 ? -30.391 -10.877 34.070 1.00 94.62 91 VAL A N 1
ATOM 654 C CA . VAL A 1 91 ? -28.971 -10.509 33.993 1.00 94.62 91 VAL A CA 1
ATOM 655 C C . VAL A 1 91 ? -28.255 -11.374 32.958 1.00 94.62 91 VAL A C 1
ATOM 657 O O . VAL A 1 91 ? -27.496 -10.850 32.140 1.00 94.62 91 VAL A O 1
ATOM 660 N N . GLU A 1 92 ? -28.529 -12.679 32.924 1.00 94.12 92 GLU A N 1
ATOM 661 C CA . GLU A 1 92 ? -27.938 -13.576 31.932 1.00 94.12 92 GLU A CA 1
ATOM 662 C C . GLU A 1 92 ? -28.393 -13.232 30.505 1.00 94.12 92 GLU A C 1
ATOM 664 O O . GLU A 1 92 ? -27.573 -13.170 29.585 1.00 94.12 92 GLU A O 1
ATOM 669 N N . ASN A 1 93 ? -29.681 -12.940 30.310 1.00 95.06 93 ASN A N 1
ATOM 670 C CA . ASN A 1 93 ? -30.204 -12.498 29.017 1.00 95.06 93 ASN A CA 1
ATOM 671 C C . ASN A 1 93 ? -29.615 -11.148 28.586 1.00 95.06 93 ASN A C 1
ATOM 673 O O . ASN A 1 93 ? -29.257 -10.987 27.418 1.00 95.06 93 ASN A O 1
ATOM 677 N N . ALA A 1 94 ? -29.446 -10.201 29.514 1.00 93.25 94 ALA A N 1
ATOM 678 C CA . ALA A 1 94 ? -28.782 -8.928 29.241 1.00 93.25 94 ALA A CA 1
ATOM 679 C C . ALA A 1 94 ? -27.320 -9.137 28.820 1.00 93.25 94 ALA A C 1
ATOM 681 O O . ALA A 1 94 ? -26.864 -8.527 27.854 1.00 93.25 94 ALA A O 1
ATOM 682 N N . LYS A 1 95 ? -26.607 -10.059 29.477 1.00 95.44 95 LYS A N 1
ATOM 683 C CA . LYS A 1 95 ? -25.236 -10.421 29.107 1.00 95.44 95 LYS A CA 1
ATOM 684 C C . LYS A 1 95 ? -25.163 -11.050 27.715 1.00 95.44 95 LYS A C 1
ATOM 686 O O . LYS A 1 95 ? -24.334 -10.644 26.911 1.00 95.44 95 LYS A O 1
ATOM 691 N N . LYS A 1 96 ? -26.073 -11.972 27.382 1.00 96.44 96 LYS A N 1
ATOM 692 C CA . LYS A 1 96 ? -26.170 -12.555 26.029 1.00 96.44 96 LYS A CA 1
ATOM 693 C C . LYS A 1 96 ? -26.458 -11.492 24.966 1.00 96.44 96 LYS A C 1
ATOM 695 O O . LYS A 1 96 ? -25.895 -11.557 23.874 1.00 96.44 96 LYS A O 1
ATOM 700 N N . ALA A 1 97 ? -27.308 -10.512 25.276 1.00 94.88 97 ALA A N 1
ATOM 701 C CA . ALA A 1 97 ? -27.581 -9.389 24.383 1.00 94.88 97 ALA A CA 1
ATOM 702 C C . ALA A 1 97 ? -26.342 -8.499 24.191 1.00 94.88 97 ALA A C 1
ATOM 704 O O . ALA A 1 97 ? -26.041 -8.117 23.061 1.00 94.88 97 ALA A O 1
ATOM 705 N N . GLN A 1 98 ? -25.590 -8.233 25.264 1.00 95.25 98 GLN A N 1
ATOM 706 C CA . GLN A 1 98 ? -24.331 -7.490 25.205 1.00 95.25 98 GLN A CA 1
ATOM 707 C C . GLN A 1 98 ? -23.281 -8.226 24.362 1.00 95.25 98 GLN A C 1
ATOM 709 O O . GLN A 1 98 ? -22.711 -7.634 23.448 1.00 95.25 98 GLN A O 1
ATOM 714 N N . ASP A 1 99 ? -23.100 -9.530 24.580 1.00 94.00 99 ASP A N 1
ATOM 715 C CA . ASP A 1 99 ? -22.207 -10.365 23.769 1.00 94.00 99 ASP A CA 1
ATOM 716 C C . ASP A 1 99 ? -22.626 -10.360 22.287 1.00 94.00 99 ASP A C 1
ATOM 718 O O . ASP A 1 99 ? -21.785 -10.317 21.386 1.00 94.00 99 ASP A O 1
ATOM 722 N N . GLY A 1 100 ? -23.937 -10.391 22.020 1.00 95.56 100 GLY A N 1
ATOM 723 C CA . GLY A 1 100 ? -24.503 -10.266 20.678 1.00 95.56 100 GLY A CA 1
ATOM 724 C C . GLY A 1 100 ? -24.171 -8.925 20.019 1.00 95.56 100 GLY A C 1
ATOM 725 O O . GLY A 1 100 ? -23.755 -8.907 18.859 1.00 95.56 100 GLY A O 1
ATOM 726 N N . ALA A 1 101 ? -24.289 -7.822 20.762 1.00 93.56 101 ALA A N 1
ATOM 727 C CA . ALA A 1 101 ? -23.929 -6.486 20.292 1.00 93.56 101 ALA A CA 1
ATOM 728 C C . ALA A 1 101 ? -22.431 -6.390 19.960 1.00 93.56 101 ALA A C 1
ATOM 730 O O . ALA A 1 101 ? -22.076 -5.986 18.854 1.00 93.56 101 ALA A O 1
ATOM 731 N N . THR A 1 102 ? -21.550 -6.881 20.837 1.00 92.62 102 THR A N 1
ATOM 732 C CA . THR A 1 102 ? -20.097 -6.894 20.592 1.00 92.62 102 THR A CA 1
ATOM 733 C C . THR A 1 102 ? -19.720 -7.733 19.366 1.00 92.62 102 THR A C 1
ATOM 735 O O . THR A 1 102 ? -18.857 -7.348 18.570 1.00 92.62 102 THR A O 1
ATOM 738 N N . ARG A 1 103 ? -20.381 -8.881 19.156 1.00 95.44 103 ARG A N 1
ATOM 739 C CA . ARG A 1 103 ? -20.183 -9.688 17.938 1.00 95.44 103 ARG A CA 1
ATOM 740 C C . ARG A 1 103 ? -20.636 -8.942 16.685 1.00 95.44 103 ARG A C 1
ATOM 742 O O . ARG A 1 103 ? -19.948 -9.019 15.668 1.00 95.44 103 ARG A O 1
ATOM 749 N N . ALA A 1 104 ? -21.753 -8.219 16.751 1.00 95.19 104 ALA A N 1
ATOM 750 C CA . ALA A 1 104 ? -22.247 -7.413 15.638 1.00 95.19 104 ALA A CA 1
ATOM 751 C C . ALA A 1 104 ? -21.291 -6.256 15.301 1.00 95.19 104 ALA A C 1
ATOM 753 O O . ALA A 1 104 ? -20.984 -6.043 14.129 1.00 95.19 104 ALA A O 1
ATOM 754 N N . GLU A 1 105 ? -20.750 -5.571 16.308 1.00 94.19 105 GLU A N 1
ATOM 755 C CA . GLU A 1 105 ? -19.731 -4.528 16.133 1.00 94.19 105 GLU A CA 1
ATOM 756 C C . GLU A 1 105 ? -18.454 -5.083 15.492 1.00 94.19 105 GLU A C 1
ATOM 758 O O . GLU A 1 105 ? -17.936 -4.521 14.526 1.00 94.19 105 GLU A O 1
ATOM 763 N N . THR A 1 106 ? -17.989 -6.243 15.964 1.00 92.62 106 THR A N 1
ATOM 764 C CA . THR A 1 106 ? -16.827 -6.934 15.387 1.00 92.62 106 THR A CA 1
ATOM 765 C C . THR A 1 106 ? -17.079 -7.309 13.923 1.00 92.62 106 THR A C 1
ATOM 767 O O . THR A 1 106 ? -16.226 -7.092 13.061 1.00 92.62 106 THR A O 1
ATOM 770 N N . ALA A 1 107 ? -18.268 -7.836 13.609 1.00 94.12 107 ALA A N 1
ATOM 771 C CA . ALA A 1 107 ? -18.654 -8.173 12.242 1.00 94.12 107 ALA A CA 1
ATOM 772 C C . ALA A 1 107 ? -18.720 -6.930 11.338 1.00 94.12 107 ALA A C 1
ATOM 774 O O . ALA A 1 107 ? -18.248 -6.982 10.201 1.00 94.12 107 ALA A O 1
ATOM 775 N N . ALA A 1 108 ? -19.232 -5.805 11.844 1.00 93.56 108 ALA A N 1
ATOM 776 C CA . ALA A 1 108 ? -19.242 -4.532 11.128 1.00 93.56 108 ALA A CA 1
ATOM 777 C C . ALA A 1 108 ? -17.817 -4.021 10.849 1.00 93.56 108 ALA A C 1
ATOM 779 O O . ALA A 1 108 ? -17.519 -3.596 9.730 1.00 93.56 108 ALA A O 1
ATOM 780 N N . GLY A 1 109 ? -16.908 -4.139 11.822 1.00 94.31 109 GLY A N 1
ATOM 781 C CA . GLY A 1 109 ? -15.486 -3.834 11.641 1.00 94.31 109 GLY A CA 1
ATOM 782 C C . GLY A 1 109 ? -14.834 -4.703 10.560 1.00 94.31 109 GLY A C 1
ATOM 783 O O . GLY A 1 109 ? -14.191 -4.188 9.644 1.00 94.31 109 GLY A O 1
ATOM 784 N N . ASN A 1 110 ? -15.070 -6.017 10.595 1.00 93.88 110 ASN A N 1
ATOM 785 C CA . ASN A 1 110 ? -14.559 -6.953 9.588 1.00 93.88 110 ASN A CA 1
ATOM 786 C C . ASN A 1 110 ? -15.114 -6.666 8.183 1.00 93.88 110 ASN A C 1
ATOM 788 O O . ASN A 1 110 ? -14.379 -6.758 7.191 1.00 93.88 110 ASN A O 1
ATOM 792 N N . ALA A 1 111 ? -16.388 -6.277 8.084 1.00 96.81 111 ALA A N 1
ATOM 793 C CA . ALA A 1 111 ? -17.000 -5.852 6.829 1.00 96.81 111 ALA A CA 1
ATOM 794 C C . ALA A 1 111 ? -16.333 -4.578 6.283 1.00 96.81 111 ALA A C 1
ATOM 796 O O . ALA A 1 111 ? -16.014 -4.517 5.094 1.00 96.81 111 ALA A O 1
ATOM 797 N N . LYS A 1 112 ? -16.021 -3.600 7.147 1.00 95.19 112 LYS A N 1
ATOM 798 C CA . LYS A 1 112 ? -15.315 -2.371 6.747 1.00 95.19 112 LYS A CA 1
ATOM 799 C C . LYS A 1 112 ? -13.882 -2.633 6.277 1.00 95.19 112 LYS A C 1
ATOM 801 O O . LYS A 1 112 ? -13.428 -2.043 5.290 1.00 95.19 112 LYS A O 1
ATOM 806 N N . THR A 1 113 ? -13.177 -3.552 6.933 1.00 95.31 113 THR A N 1
ATOM 807 C CA . THR A 1 113 ? -11.859 -4.011 6.474 1.00 95.31 113 THR A CA 1
ATOM 808 C C . THR A 1 113 ? -11.961 -4.691 5.109 1.00 95.31 113 THR A C 1
ATOM 810 O O . THR A 1 113 ? -11.173 -4.399 4.210 1.00 95.31 113 THR A O 1
ATOM 813 N N . SER A 1 114 ? -12.971 -5.541 4.911 1.00 97.00 114 SER A N 1
ATOM 814 C CA . SER A 1 114 ? -13.201 -6.223 3.631 1.00 97.00 114 SER A CA 1
ATOM 815 C C . SER A 1 114 ? -13.506 -5.241 2.495 1.00 97.00 114 SER A C 1
ATOM 817 O O . SER A 1 114 ? -12.971 -5.394 1.398 1.00 97.00 114 SER A O 1
ATOM 819 N N . GLU A 1 115 ? -14.290 -4.192 2.760 1.00 97.31 115 GLU A N 1
ATOM 820 C CA . GLU A 1 115 ? -14.552 -3.103 1.809 1.00 97.31 115 GLU A CA 1
ATOM 821 C C . GLU A 1 115 ? -13.253 -2.390 1.394 1.00 97.31 115 GLU A C 1
ATOM 823 O O . GLU A 1 115 ? -12.988 -2.201 0.205 1.00 97.31 115 GLU A O 1
ATOM 828 N N . THR A 1 116 ? -12.395 -2.063 2.365 1.00 94.31 116 THR A N 1
ATOM 829 C CA . THR A 1 116 ? -11.089 -1.426 2.115 1.00 94.31 116 THR A CA 1
ATOM 830 C C . THR A 1 116 ? -10.173 -2.321 1.271 1.00 94.31 116 THR A C 1
ATOM 832 O O . THR A 1 116 ? -9.536 -1.859 0.317 1.00 94.31 116 THR A O 1
ATOM 835 N N . ASN A 1 117 ? -10.140 -3.623 1.568 1.00 94.94 117 ASN A N 1
ATOM 836 C CA . ASN A 1 117 ? -9.359 -4.603 0.811 1.00 94.94 117 ASN A CA 1
ATOM 837 C C . ASN A 1 117 ? -9.873 -4.758 -0.630 1.00 94.94 117 ASN A C 1
ATOM 839 O O . ASN A 1 117 ? -9.075 -4.837 -1.572 1.00 94.94 117 ASN A O 1
ATOM 843 N N . ALA A 1 118 ? -11.194 -4.742 -0.830 1.00 96.88 118 ALA A N 1
ATOM 844 C CA . ALA A 1 118 ? -11.805 -4.776 -2.156 1.00 96.88 118 ALA A CA 1
ATOM 845 C C . ALA A 1 118 ? -11.472 -3.512 -2.972 1.00 96.88 118 ALA A C 1
ATOM 847 O O . ALA A 1 118 ? -11.100 -3.611 -4.145 1.00 96.88 118 ALA A O 1
ATOM 848 N N . ALA A 1 119 ? -11.518 -2.328 -2.352 1.00 94.88 119 ALA A N 1
ATOM 849 C CA . ALA A 1 119 ? -11.133 -1.067 -2.994 1.00 94.88 119 ALA A CA 1
ATOM 850 C C . ALA A 1 119 ? -9.650 -1.054 -3.413 1.00 94.88 119 ALA A C 1
ATOM 852 O O . ALA A 1 119 ? -9.303 -0.619 -4.519 1.00 94.88 119 ALA A O 1
ATOM 853 N N . SER A 1 120 ? -8.778 -1.593 -2.559 1.00 95.06 120 SER A N 1
ATOM 854 C CA . SER A 1 120 ? -7.344 -1.736 -2.838 1.00 95.06 120 SER A CA 1
ATOM 855 C C . SER A 1 120 ? -7.101 -2.692 -4.010 1.00 95.06 120 SER A C 1
ATOM 857 O O . SER A 1 120 ? -6.366 -2.363 -4.942 1.00 95.06 120 SER A O 1
ATOM 859 N N . SER A 1 121 ? -7.808 -3.825 -4.031 1.00 97.50 121 SER A N 1
ATOM 860 C CA . SER A 1 121 ? -7.752 -4.808 -5.122 1.00 97.50 121 SER A CA 1
ATOM 861 C C . SER A 1 121 ? -8.233 -4.223 -6.456 1.00 97.50 121 SER A C 1
ATOM 863 O O . SER A 1 121 ? -7.588 -4.416 -7.486 1.00 97.50 121 SER A O 1
ATOM 865 N N . SER A 1 122 ? -9.317 -3.435 -6.447 1.00 97.94 122 SER A N 1
ATOM 866 C CA . SER A 1 122 ? -9.799 -2.708 -7.634 1.00 97.94 122 SER A CA 1
ATOM 867 C C . SER A 1 122 ? -8.751 -1.736 -8.180 1.00 97.94 122 SER A C 1
ATOM 869 O O . SER A 1 122 ? -8.567 -1.624 -9.394 1.00 97.94 122 SER A O 1
ATOM 871 N N . SER A 1 123 ? -8.048 -1.033 -7.291 1.00 95.38 123 SER A N 1
ATOM 872 C CA . SER A 1 123 ? -6.997 -0.087 -7.674 1.00 95.38 123 SER A CA 1
ATOM 873 C C . SER A 1 123 ? -5.788 -0.809 -8.273 1.00 95.38 123 SER A C 1
ATOM 875 O O . SER A 1 123 ? -5.299 -0.404 -9.327 1.00 95.38 123 SER A O 1
ATOM 877 N N . GLY A 1 124 ? -5.376 -1.933 -7.676 1.00 97.56 124 GLY A N 1
ATOM 878 C CA . GLY A 1 124 ? -4.345 -2.810 -8.235 1.00 97.56 124 GLY A CA 1
ATOM 879 C C . GLY A 1 124 ? -4.699 -3.306 -9.641 1.00 97.56 124 GLY A C 1
ATOM 880 O O . GLY A 1 124 ? -3.887 -3.185 -10.556 1.00 97.56 124 GLY A O 1
ATOM 881 N N . ALA A 1 125 ? -5.939 -3.761 -9.849 1.00 97.88 125 ALA A N 1
ATOM 882 C CA . ALA A 1 125 ? -6.410 -4.222 -11.156 1.00 97.88 125 ALA A CA 1
ATOM 883 C C . ALA A 1 125 ? -6.363 -3.121 -12.234 1.00 97.88 125 ALA A C 1
ATOM 885 O O . ALA A 1 125 ? -5.947 -3.381 -13.365 1.00 97.88 125 ALA A O 1
ATOM 886 N N . LYS A 1 126 ? -6.728 -1.876 -11.889 1.00 98.12 126 LYS A N 1
ATOM 887 C CA . LYS A 1 126 ? -6.620 -0.720 -12.802 1.00 98.12 126 LYS A CA 1
ATOM 888 C C . LYS A 1 126 ? -5.170 -0.450 -13.204 1.00 98.12 126 LYS A C 1
ATOM 890 O O . LYS A 1 126 ? -4.890 -0.258 -14.385 1.00 98.12 126 LYS A O 1
ATOM 895 N N . SER A 1 127 ? -4.242 -0.489 -12.250 1.00 97.69 127 SER A N 1
ATOM 896 C CA . SER A 1 127 ? -2.810 -0.329 -12.528 1.00 97.69 127 SER A CA 1
ATOM 897 C C . SER A 1 127 ? -2.279 -1.431 -13.449 1.00 97.69 127 SER A C 1
ATOM 899 O O . SER A 1 127 ? -1.574 -1.139 -14.416 1.00 97.69 127 SER A O 1
ATOM 901 N N . SER A 1 128 ? -2.667 -2.689 -13.211 1.00 98.25 128 SER A N 1
ATOM 902 C CA . SER A 1 128 ? -2.307 -3.815 -14.081 1.00 98.25 128 SER A CA 1
ATOM 903 C C . SER A 1 128 ? -2.848 -3.654 -15.506 1.00 98.25 128 SER A C 1
ATOM 905 O O . SER A 1 128 ? -2.124 -3.929 -16.463 1.00 98.25 128 SER A O 1
ATOM 907 N N . ALA A 1 129 ? -4.076 -3.153 -15.674 1.00 98.50 129 ALA A N 1
ATOM 908 C CA . ALA A 1 129 ? -4.653 -2.880 -16.993 1.00 98.50 129 ALA A CA 1
ATOM 909 C C . ALA A 1 129 ? -3.871 -1.793 -17.762 1.00 98.50 129 ALA A C 1
ATOM 911 O O . ALA A 1 129 ? -3.591 -1.941 -18.958 1.00 98.50 129 ALA A O 1
ATOM 912 N N . SER A 1 130 ? -3.448 -0.729 -17.074 1.00 97.38 130 SER A N 1
ATOM 913 C CA . SER A 1 130 ? -2.602 0.326 -17.652 1.00 97.38 130 SER A CA 1
ATOM 914 C C . SER A 1 130 ? -1.220 -0.196 -18.059 1.00 97.38 130 SER A C 1
ATOM 916 O O . SER A 1 130 ? -0.716 0.126 -19.142 1.00 97.38 130 SER A O 1
ATOM 918 N N . ALA A 1 131 ? -0.615 -1.049 -17.227 1.00 97.69 131 ALA A N 1
ATOM 919 C CA . ALA A 1 131 ? 0.654 -1.699 -17.540 1.00 97.69 131 ALA A CA 1
ATOM 920 C C . ALA A 1 131 ? 0.534 -2.614 -18.771 1.00 97.69 131 ALA A C 1
ATOM 922 O O . ALA A 1 131 ? 1.383 -2.557 -19.661 1.00 97.69 131 ALA A O 1
ATOM 923 N N . ALA A 1 132 ? -0.548 -3.393 -18.875 1.00 98.12 132 ALA A N 1
ATOM 924 C CA . ALA A 1 132 ? -0.815 -4.246 -20.032 1.00 98.12 132 ALA A CA 1
ATOM 925 C C . ALA A 1 132 ? -0.975 -3.429 -21.328 1.00 98.12 132 ALA A C 1
ATOM 927 O O . ALA A 1 132 ? -0.365 -3.758 -22.345 1.00 98.12 132 ALA A O 1
ATOM 928 N N . SER A 1 133 ? -1.710 -2.314 -21.272 1.00 98.12 133 SER A N 1
ATOM 929 C CA . SER A 1 133 ? -1.895 -1.397 -22.410 1.00 98.12 133 SER A CA 1
ATOM 930 C C . SER A 1 133 ? -0.568 -0.781 -22.881 1.00 98.12 133 SER A C 1
ATOM 932 O O . SER A 1 133 ? -0.288 -0.673 -24.080 1.00 98.12 133 SER A O 1
ATOM 934 N N . SER A 1 134 ? 0.299 -0.434 -21.928 1.00 98.25 134 SER A N 1
ATOM 935 C CA . SER A 1 134 ? 1.643 0.081 -22.208 1.00 98.25 134 SER A CA 1
ATOM 936 C C . SER A 1 134 ? 2.535 -0.982 -22.856 1.00 98.25 134 SER A C 1
ATOM 938 O O . SER A 1 134 ? 3.236 -0.700 -23.830 1.00 98.25 134 SER A O 1
ATOM 940 N N . SER A 1 135 ? 2.490 -2.217 -22.351 1.00 98.44 135 SER A N 1
ATOM 941 C CA . SER A 1 135 ? 3.223 -3.352 -22.921 1.00 98.44 135 SER A CA 1
ATOM 942 C C . SER A 1 135 ? 2.767 -3.675 -24.345 1.00 98.44 135 SER A C 1
ATOM 944 O O . SER A 1 135 ? 3.616 -3.873 -25.213 1.00 98.44 135 SER A O 1
ATOM 946 N N . ALA A 1 136 ? 1.460 -3.630 -24.626 1.00 98.62 136 ALA A N 1
ATOM 947 C CA . ALA A 1 136 ? 0.928 -3.804 -25.980 1.00 98.62 136 ALA A CA 1
ATOM 948 C C . ALA A 1 136 ? 1.476 -2.746 -26.958 1.00 98.62 136 ALA A C 1
ATOM 950 O O . ALA A 1 136 ? 1.901 -3.072 -28.067 1.00 98.62 136 ALA A O 1
ATOM 951 N N . SER A 1 137 ? 1.566 -1.486 -26.523 1.00 98.12 137 SER A N 1
ATOM 952 C CA . SER A 1 137 ? 2.114 -0.390 -27.340 1.00 98.12 137 SER A CA 1
ATOM 953 C C . SER A 1 137 ? 3.608 -0.571 -27.648 1.00 98.12 137 SER A C 1
ATOM 955 O O . SER A 1 137 ? 4.069 -0.328 -28.770 1.00 98.12 137 SER A O 1
ATOM 957 N N . LYS A 1 138 ? 4.383 -1.044 -26.662 1.00 98.50 138 LYS A N 1
ATOM 958 C CA . LYS A 1 138 ? 5.808 -1.374 -26.834 1.00 98.50 138 LYS A CA 1
ATOM 959 C C . LYS A 1 138 ? 6.007 -2.566 -27.774 1.00 98.50 138 LYS A C 1
ATOM 961 O O . LYS A 1 138 ? 6.916 -2.532 -28.606 1.00 98.50 138 LYS A O 1
ATOM 966 N N . ALA A 1 139 ? 5.147 -3.580 -27.686 1.00 98.50 139 ALA A N 1
ATOM 967 C CA . ALA A 1 139 ? 5.166 -4.727 -28.590 1.00 98.50 139 ALA A CA 1
ATOM 968 C C . ALA A 1 139 ? 4.898 -4.298 -30.043 1.00 98.50 139 ALA A C 1
ATOM 970 O O . ALA A 1 139 ? 5.704 -4.603 -30.919 1.00 98.50 139 ALA A O 1
ATOM 971 N N . ALA A 1 140 ? 3.867 -3.480 -30.283 1.00 98.44 140 ALA A N 1
ATOM 972 C CA . ALA A 1 140 ? 3.567 -2.936 -31.612 1.00 98.44 140 ALA A CA 1
ATOM 973 C C . ALA A 1 140 ? 4.715 -2.075 -32.180 1.00 98.44 140 ALA A C 1
ATOM 975 O O . ALA A 1 140 ? 4.978 -2.058 -33.382 1.00 98.44 140 ALA A O 1
ATOM 976 N N . THR A 1 141 ? 5.436 -1.351 -31.320 1.00 98.44 141 THR A N 1
ATOM 977 C CA . THR A 1 141 ? 6.632 -0.597 -31.736 1.00 98.44 141 THR A CA 1
ATOM 978 C C . THR A 1 141 ? 7.778 -1.534 -32.121 1.00 98.44 141 THR A C 1
ATOM 980 O O . THR A 1 141 ? 8.453 -1.311 -33.126 1.00 98.44 141 THR A O 1
ATOM 983 N N . SER A 1 142 ? 7.976 -2.602 -31.348 1.00 98.56 142 SER A N 1
ATOM 984 C CA . SER A 1 142 ? 9.009 -3.608 -31.609 1.00 98.56 142 SER A CA 1
ATOM 985 C C . SER A 1 142 ? 8.755 -4.347 -32.924 1.00 98.56 142 SER A C 1
ATOM 987 O O . SER A 1 142 ? 9.689 -4.528 -33.700 1.00 98.56 142 SER A O 1
ATOM 989 N N . GLU A 1 143 ? 7.497 -4.676 -33.228 1.00 98.69 143 GLU A N 1
ATOM 990 C CA . GLU A 1 143 ? 7.081 -5.253 -34.512 1.00 98.69 143 GLU A CA 1
ATOM 991 C C . GLU A 1 143 ? 7.456 -4.343 -35.694 1.00 98.69 143 GLU A C 1
ATOM 993 O O . GLU A 1 143 ? 8.112 -4.779 -36.641 1.00 98.69 143 GLU A O 1
ATOM 998 N N . LYS A 1 144 ? 7.131 -3.044 -35.615 1.00 98.44 144 LYS A N 1
ATOM 999 C CA . LYS A 1 144 ? 7.495 -2.067 -36.659 1.00 98.44 144 LYS A CA 1
ATOM 1000 C C . LYS A 1 144 ? 9.006 -1.957 -36.845 1.00 98.44 144 LYS A C 1
ATOM 1002 O O . LYS A 1 144 ? 9.480 -1.832 -37.973 1.00 98.44 144 LYS A O 1
ATOM 1007 N N . ASN A 1 145 ? 9.768 -1.983 -35.754 1.00 98.38 145 ASN A N 1
ATOM 1008 C CA . ASN A 1 145 ? 11.226 -1.933 -35.819 1.00 98.38 145 ASN A CA 1
ATOM 1009 C C . ASN A 1 145 ? 11.801 -3.204 -36.453 1.00 98.38 145 ASN A C 1
ATOM 1011 O O . ASN A 1 145 ? 12.682 -3.101 -37.304 1.00 98.38 145 ASN A O 1
ATOM 1015 N N . ALA A 1 146 ? 11.265 -4.380 -36.119 1.00 98.50 146 ALA A N 1
ATOM 1016 C CA . ALA A 1 146 ? 11.652 -5.638 -36.751 1.00 98.50 146 ALA A CA 1
ATOM 1017 C C . ALA A 1 146 ? 11.377 -5.620 -38.265 1.00 98.50 146 ALA A C 1
ATOM 1019 O O . ALA A 1 146 ? 12.256 -5.973 -39.051 1.00 98.50 146 ALA A O 1
ATOM 1020 N N . ALA A 1 147 ? 10.211 -5.119 -38.689 1.00 98.50 147 ALA A N 1
ATOM 1021 C CA . ALA A 1 147 ? 9.868 -4.978 -40.106 1.00 98.50 147 ALA A CA 1
ATOM 1022 C C . ALA A 1 147 ? 10.816 -4.021 -40.858 1.00 98.50 147 ALA A C 1
ATOM 1024 O O . ALA A 1 147 ? 11.243 -4.307 -41.982 1.00 98.50 147 ALA A O 1
ATOM 1025 N N . LYS A 1 148 ? 11.203 -2.901 -40.231 1.00 98.56 148 LYS A N 1
ATOM 1026 C CA . LYS A 1 148 ? 12.201 -1.973 -40.790 1.00 98.56 148 LYS A CA 1
ATOM 1027 C C . LYS A 1 148 ? 13.569 -2.633 -40.938 1.00 98.56 148 LYS A C 1
ATOM 1029 O O . LYS A 1 148 ? 14.176 -2.519 -41.999 1.00 98.56 148 LYS A O 1
ATOM 1034 N N . SER A 1 149 ? 14.031 -3.346 -39.913 1.00 98.56 149 SER A N 1
ATOM 1035 C CA . SER A 1 149 ? 15.305 -4.070 -39.958 1.00 98.56 149 SER A CA 1
ATOM 1036 C C . SER A 1 149 ? 15.313 -5.146 -41.044 1.00 98.56 149 SER A C 1
ATOM 1038 O O . SER A 1 149 ? 16.291 -5.257 -41.778 1.00 98.56 149 SER A O 1
ATOM 1040 N N . ALA A 1 150 ? 14.213 -5.888 -41.208 1.00 98.62 150 ALA A N 1
ATOM 1041 C CA . ALA A 1 150 ? 14.067 -6.867 -42.286 1.00 98.62 150 ALA A CA 1
ATOM 1042 C C . ALA A 1 150 ? 14.148 -6.208 -43.674 1.00 98.62 150 ALA A C 1
ATOM 1044 O O . ALA A 1 150 ? 14.841 -6.706 -44.560 1.00 98.62 150 ALA A O 1
ATOM 1045 N N . SER A 1 151 ? 13.505 -5.049 -43.844 1.00 98.31 151 SER A N 1
ATOM 1046 C CA . SER A 1 151 ? 13.558 -4.280 -45.094 1.00 98.31 151 SER A CA 1
ATOM 1047 C C . SER A 1 151 ? 14.974 -3.776 -45.393 1.00 98.31 151 SER A C 1
ATOM 1049 O O . SER A 1 151 ? 15.451 -3.895 -46.519 1.00 98.31 151 SER A O 1
ATOM 1051 N N . ALA A 1 152 ? 15.678 -3.258 -44.382 1.00 98.50 152 ALA A N 1
ATOM 1052 C CA . ALA A 1 152 ? 17.066 -2.824 -44.521 1.00 98.50 152 ALA A CA 1
ATOM 1053 C C . ALA A 1 152 ? 17.987 -3.990 -44.916 1.00 98.50 152 ALA A C 1
ATOM 1055 O O . ALA A 1 152 ? 18.793 -3.848 -45.834 1.00 98.50 152 ALA A O 1
ATOM 1056 N N . ALA A 1 153 ? 17.816 -5.158 -44.289 1.00 98.50 153 ALA A N 1
ATOM 1057 C CA . ALA A 1 153 ? 18.572 -6.360 -44.625 1.00 98.50 153 ALA A CA 1
ATOM 1058 C C . ALA A 1 153 ? 18.324 -6.822 -46.073 1.00 98.50 153 ALA A C 1
ATOM 1060 O O . ALA A 1 153 ? 19.276 -7.166 -46.773 1.00 98.50 153 ALA A O 1
ATOM 1061 N N . ALA A 1 154 ? 17.075 -6.776 -46.550 1.00 98.50 154 ALA A N 1
ATOM 1062 C CA . ALA A 1 154 ? 16.737 -7.106 -47.936 1.00 98.50 154 ALA A CA 1
ATOM 1063 C C . ALA A 1 154 ? 17.407 -6.152 -48.944 1.00 98.50 154 ALA A C 1
ATOM 1065 O O . ALA A 1 154 ? 17.945 -6.592 -49.966 1.00 98.50 154 ALA A O 1
ATOM 1066 N N . THR A 1 155 ? 17.442 -4.853 -48.634 1.00 98.50 155 THR A N 1
ATOM 1067 C CA . THR A 1 155 ? 18.160 -3.856 -49.442 1.00 98.50 155 THR A CA 1
ATOM 1068 C C . THR A 1 155 ? 19.659 -4.144 -49.470 1.00 98.50 155 THR A C 1
ATOM 1070 O O . THR A 1 155 ? 20.247 -4.202 -50.547 1.00 98.50 155 THR A O 1
ATOM 1073 N N . SER A 1 156 ? 20.280 -4.394 -48.314 1.00 98.44 156 SER A N 1
ATOM 1074 C CA . SER A 1 156 ? 21.707 -4.727 -48.238 1.00 98.44 156 SER A CA 1
ATOM 1075 C C . SER A 1 156 ? 22.054 -6.000 -49.012 1.00 98.44 156 SER A C 1
ATOM 1077 O O . SER A 1 156 ? 23.065 -6.023 -49.710 1.00 98.44 156 SER A O 1
ATOM 1079 N N . ALA A 1 157 ? 21.209 -7.033 -48.945 1.00 98.56 157 ALA A N 1
ATOM 1080 C CA . ALA A 1 157 ? 21.388 -8.257 -49.724 1.00 98.56 157 ALA A CA 1
ATOM 1081 C C . ALA A 1 157 ? 21.336 -7.987 -51.238 1.00 98.56 157 ALA A C 1
ATOM 1083 O O . ALA A 1 157 ? 22.146 -8.527 -51.993 1.00 98.56 157 ALA A O 1
ATOM 1084 N N . SER A 1 158 ? 20.429 -7.110 -51.677 1.00 98.31 158 SER A N 1
ATOM 1085 C CA . SER A 1 158 ? 20.306 -6.712 -53.084 1.00 98.31 158 SER A CA 1
ATOM 1086 C C . SER A 1 158 ? 21.535 -5.938 -53.570 1.00 98.31 158 SER A C 1
ATOM 1088 O O . SER A 1 158 ? 22.064 -6.239 -54.639 1.00 98.31 158 SER A O 1
ATOM 1090 N N . SER A 1 159 ? 22.042 -4.992 -52.772 1.00 98.19 159 SER A N 1
ATOM 1091 C CA . SER A 1 159 ? 23.277 -4.264 -53.092 1.00 98.19 159 SER A CA 1
ATOM 1092 C C . SER A 1 159 ? 24.485 -5.198 -53.159 1.00 98.19 159 SER A C 1
ATOM 1094 O O . SER A 1 159 ? 25.241 -5.147 -54.123 1.00 98.19 159 SER A O 1
ATOM 1096 N N . ALA A 1 160 ? 24.623 -6.116 -52.198 1.00 98.38 160 ALA A N 1
ATOM 1097 C CA . ALA A 1 160 ? 25.711 -7.093 -52.194 1.00 98.38 160 ALA A CA 1
ATOM 1098 C C . ALA A 1 160 ? 25.673 -8.008 -53.430 1.00 98.38 160 ALA A C 1
ATOM 1100 O O . ALA A 1 160 ? 26.715 -8.297 -54.018 1.00 98.38 160 ALA A O 1
ATOM 1101 N N . LYS A 1 161 ? 24.476 -8.432 -53.861 1.00 97.88 161 LYS A N 1
ATOM 1102 C CA . LYS A 1 161 ? 24.286 -9.179 -55.113 1.00 97.88 161 LYS A CA 1
ATOM 1103 C C . LYS A 1 161 ? 24.750 -8.362 -56.322 1.00 97.88 161 LYS A C 1
ATOM 1105 O O . LYS A 1 161 ? 25.470 -8.895 -57.161 1.00 97.88 161 LYS A O 1
ATOM 1110 N N . ALA A 1 162 ? 24.375 -7.085 -56.396 1.00 98.12 162 ALA A N 1
ATOM 1111 C CA . ALA A 1 162 ? 24.768 -6.200 -57.491 1.00 98.12 162 ALA A CA 1
ATOM 1112 C C . ALA A 1 162 ? 26.289 -5.967 -57.541 1.00 98.12 162 ALA A C 1
ATOM 1114 O O . ALA A 1 162 ? 26.884 -6.015 -58.618 1.00 98.12 162 ALA A O 1
ATOM 1115 N N . ASP A 1 163 ? 26.929 -5.768 -56.388 1.00 97.69 163 ASP A N 1
ATOM 1116 C CA . ASP A 1 163 ? 28.384 -5.616 -56.291 1.00 97.69 163 ASP A CA 1
ATOM 1117 C C . ASP A 1 163 ? 29.116 -6.904 -56.690 1.00 97.69 163 ASP A C 1
ATOM 1119 O O . ASP A 1 163 ? 30.098 -6.850 -57.436 1.00 97.69 163 ASP A O 1
ATOM 1123 N N . ALA A 1 164 ? 28.614 -8.067 -56.259 1.00 97.81 164 ALA A N 1
ATOM 1124 C CA . ALA A 1 164 ? 29.152 -9.367 -56.653 1.00 97.81 164 ALA A CA 1
ATOM 1125 C C . ALA A 1 164 ? 29.049 -9.589 -58.170 1.00 97.81 164 ALA A C 1
ATOM 1127 O O . ALA A 1 164 ? 30.030 -9.986 -58.803 1.00 97.81 164 ALA A O 1
ATOM 1128 N N . ASP A 1 165 ? 27.899 -9.270 -58.769 1.00 96.69 165 ASP A N 1
ATOM 1129 C CA . ASP A 1 165 ? 27.697 -9.369 -60.217 1.00 96.69 165 ASP A CA 1
ATOM 1130 C C . ASP A 1 165 ? 28.627 -8.405 -60.970 1.00 96.69 165 ASP A C 1
ATOM 1132 O O . ASP A 1 165 ? 29.256 -8.780 -61.962 1.00 96.69 165 ASP A O 1
ATOM 1136 N N . ARG A 1 166 ? 28.789 -7.170 -60.475 1.00 95.81 166 ARG A N 1
ATOM 1137 C CA . ARG A 1 166 ? 29.728 -6.193 -61.045 1.00 95.81 166 ARG A CA 1
ATOM 1138 C C . ARG A 1 166 ? 31.166 -6.704 -60.995 1.00 95.81 166 ARG A C 1
ATOM 1140 O O . ARG A 1 166 ? 31.869 -6.607 -61.999 1.00 95.81 166 ARG A O 1
ATOM 1147 N N . ALA A 1 167 ? 31.600 -7.259 -59.866 1.00 95.50 167 ALA A N 1
ATOM 1148 C CA . ALA A 1 167 ? 32.938 -7.823 -59.716 1.00 95.50 167 ALA A CA 1
ATOM 1149 C C . ALA A 1 167 ? 33.170 -9.011 -60.667 1.00 95.50 167 ALA A C 1
ATOM 1151 O O . ALA A 1 167 ? 34.195 -9.055 -61.349 1.00 95.50 167 ALA A O 1
ATOM 1152 N N . ALA A 1 168 ? 32.201 -9.927 -60.775 1.00 95.50 168 ALA A N 1
ATOM 1153 C CA . ALA A 1 168 ? 32.262 -11.064 -61.694 1.00 95.50 168 ALA A CA 1
ATOM 1154 C C . ALA A 1 168 ? 32.347 -10.621 -63.167 1.00 95.50 168 ALA A C 1
ATOM 1156 O O . ALA A 1 168 ? 33.157 -11.144 -63.939 1.00 95.50 168 ALA A O 1
ATOM 1157 N N . ASN A 1 169 ? 31.574 -9.603 -63.555 1.00 94.31 169 ASN A N 1
ATOM 1158 C CA . ASN A 1 169 ? 31.617 -9.029 -64.901 1.00 94.31 169 ASN A CA 1
ATOM 1159 C C . ASN A 1 169 ? 32.983 -8.401 -65.216 1.00 94.31 169 ASN A C 1
ATOM 1161 O O . ASN A 1 169 ? 33.556 -8.654 -66.275 1.00 94.31 169 ASN A O 1
ATOM 1165 N N . ILE A 1 170 ? 33.558 -7.630 -64.288 1.00 93.12 170 ILE A N 1
ATOM 1166 C CA . ILE A 1 170 ? 34.900 -7.064 -64.479 1.00 93.12 170 ILE A CA 1
ATOM 1167 C C . ILE A 1 170 ? 35.940 -8.177 -64.623 1.00 93.12 170 ILE A C 1
ATOM 1169 O O . ILE A 1 170 ? 36.703 -8.153 -65.589 1.00 93.12 170 ILE A O 1
ATOM 1173 N N . ALA A 1 171 ? 35.929 -9.176 -63.737 1.00 92.75 171 ALA A N 1
ATOM 1174 C CA . ALA A 1 171 ? 36.869 -10.294 -63.783 1.00 92.75 171 ALA A CA 1
ATOM 1175 C C . ALA A 1 171 ? 36.794 -11.064 -65.112 1.00 92.75 171 ALA A C 1
ATOM 1177 O O . ALA A 1 171 ? 37.823 -11.309 -65.733 1.00 92.75 171 ALA A O 1
ATOM 1178 N N . SER A 1 172 ? 35.585 -11.380 -65.585 1.00 93.69 172 SER A N 1
ATOM 1179 C CA . SER A 1 172 ? 35.384 -12.094 -66.857 1.00 93.69 172 SER A CA 1
ATOM 1180 C C . SER A 1 172 ? 35.748 -11.269 -68.098 1.00 93.69 172 SER A C 1
ATOM 1182 O O . SER A 1 172 ? 36.175 -11.828 -69.104 1.00 93.69 172 SER A O 1
ATOM 1184 N N . SER A 1 173 ? 35.617 -9.941 -68.035 1.00 93.50 173 SER A N 1
ATOM 1185 C CA . SER A 1 173 ? 35.946 -9.038 -69.148 1.00 93.50 173 SER A CA 1
ATOM 1186 C C . SER A 1 173 ? 37.422 -8.625 -69.217 1.00 93.50 173 SER A C 1
ATOM 1188 O O . SER A 1 173 ? 37.824 -7.958 -70.173 1.00 93.50 173 SER A O 1
ATOM 1190 N N . THR A 1 174 ? 38.218 -8.976 -68.201 1.00 95.50 174 THR A N 1
ATOM 1191 C CA . THR A 1 174 ? 39.611 -8.541 -68.085 1.00 95.50 174 THR A CA 1
ATOM 1192 C C . THR A 1 174 ? 40.537 -9.492 -68.838 1.00 95.50 174 THR A C 1
ATOM 1194 O O . THR A 1 174 ? 40.620 -10.673 -68.515 1.00 95.50 174 THR A O 1
ATOM 1197 N N . SER A 1 175 ? 41.269 -8.988 -69.832 1.00 94.06 175 SER A N 1
ATOM 1198 C CA . SER A 1 175 ? 42.241 -9.782 -70.595 1.00 94.06 175 SER A CA 1
ATOM 1199 C C . SER A 1 175 ? 43.454 -8.964 -71.027 1.00 94.06 175 SER A C 1
ATOM 1201 O O . SER A 1 175 ? 43.377 -7.749 -71.220 1.00 94.06 175 SER A O 1
ATOM 1203 N N . TRP A 1 176 ? 44.588 -9.647 -71.183 1.00 93.12 176 TRP A N 1
ATOM 1204 C CA . TRP A 1 176 ? 45.841 -9.062 -71.650 1.00 93.12 176 TRP A CA 1
ATOM 1205 C C . TRP A 1 176 ? 46.131 -9.488 -73.083 1.00 93.12 176 TRP A C 1
ATOM 1207 O O . TRP A 1 176 ? 46.070 -10.671 -73.412 1.00 93.12 176 TRP A O 1
ATOM 1217 N N . ASN A 1 177 ? 46.511 -8.524 -73.914 1.00 90.00 177 ASN A N 1
ATOM 1218 C CA . ASN A 1 177 ? 47.075 -8.771 -75.234 1.00 90.00 177 ASN A CA 1
ATOM 1219 C C . ASN A 1 177 ? 48.421 -8.047 -75.324 1.00 90.00 177 ASN A C 1
ATOM 1221 O O . ASN A 1 177 ? 48.474 -6.834 -75.540 1.00 90.00 177 ASN A O 1
ATOM 1225 N N . GLY A 1 178 ? 49.508 -8.784 -75.079 1.00 90.44 178 GLY A N 1
ATOM 1226 C CA . GLY A 1 178 ? 50.843 -8.205 -74.947 1.00 90.44 178 GLY A CA 1
ATOM 1227 C C . GLY A 1 178 ? 50.920 -7.233 -73.768 1.00 90.44 178 GLY A C 1
ATOM 1228 O O . GLY A 1 178 ? 50.737 -7.627 -72.620 1.00 90.44 178 GLY A O 1
ATOM 1229 N N . ASP A 1 179 ? 51.200 -5.962 -74.054 1.00 89.50 179 ASP A N 1
ATOM 1230 C CA . ASP A 1 179 ? 51.309 -4.879 -73.072 1.00 89.50 179 ASP A CA 1
ATOM 1231 C C . ASP A 1 179 ? 50.039 -4.016 -72.949 1.00 89.50 179 ASP A C 1
ATOM 1233 O O . ASP A 1 179 ? 50.082 -2.937 -72.356 1.00 89.50 179 ASP A O 1
ATOM 1237 N N . LYS A 1 180 ? 48.913 -4.470 -73.513 1.00 92.06 180 LYS A N 1
ATOM 1238 C CA . LYS A 1 180 ? 47.620 -3.780 -73.450 1.00 92.06 180 LYS A CA 1
ATOM 1239 C C . LYS A 1 180 ? 46.638 -4.547 -72.579 1.00 92.06 180 LYS A C 1
ATOM 1241 O O . LYS A 1 180 ? 46.487 -5.763 -72.719 1.00 92.06 180 LYS A O 1
ATOM 1246 N N . LEU A 1 181 ? 45.937 -3.806 -71.731 1.00 94.00 181 LEU A N 1
ATOM 1247 C CA . LEU A 1 181 ? 44.892 -4.314 -70.855 1.00 94.00 181 LEU A CA 1
ATOM 1248 C C . LEU A 1 181 ? 43.528 -4.014 -71.477 1.00 94.00 181 LEU A C 1
ATOM 1250 O O . LEU A 1 181 ? 43.243 -2.870 -71.823 1.00 94.00 181 LEU A O 1
ATOM 1254 N N . THR A 1 182 ? 42.675 -5.027 -71.595 1.00 93.19 182 THR A N 1
ATOM 1255 C CA . THR A 1 182 ? 41.264 -4.855 -71.950 1.00 93.19 182 THR A CA 1
ATOM 1256 C C . THR A 1 182 ? 40.408 -5.115 -70.726 1.00 93.19 182 THR A C 1
ATOM 1258 O O . THR A 1 182 ? 40.564 -6.157 -70.099 1.00 93.19 182 THR A O 1
ATOM 1261 N N . VAL A 1 183 ? 39.511 -4.186 -70.396 1.00 93.75 183 VAL A N 1
ATOM 1262 C CA . VAL A 1 183 ? 38.508 -4.330 -69.331 1.00 93.75 183 VAL A CA 1
ATOM 1263 C C . VAL A 1 183 ? 37.178 -3.838 -69.876 1.00 93.75 183 VAL A C 1
ATOM 1265 O O . VAL A 1 183 ? 37.109 -2.757 -70.458 1.00 93.75 183 VAL A O 1
ATOM 1268 N N . ASN A 1 184 ? 36.115 -4.621 -69.700 1.00 89.25 184 ASN A N 1
ATOM 1269 C CA . ASN A 1 184 ? 34.772 -4.284 -70.176 1.00 89.25 184 ASN A CA 1
ATOM 1270 C C . ASN A 1 184 ? 34.731 -3.882 -71.670 1.00 89.25 184 ASN A C 1
ATOM 1272 O O . ASN A 1 184 ? 34.105 -2.894 -72.052 1.00 89.25 184 ASN A O 1
ATOM 1276 N N . GLY A 1 185 ? 35.481 -4.600 -72.513 1.00 90.06 185 GLY A N 1
ATOM 1277 C CA . GLY A 1 185 ? 35.579 -4.328 -73.954 1.00 90.06 185 GLY A CA 1
ATOM 1278 C C . GLY A 1 185 ? 36.355 -3.059 -74.336 1.00 90.06 185 GLY A C 1
ATOM 1279 O O . GLY A 1 185 ? 36.492 -2.775 -75.522 1.00 90.06 185 GLY A O 1
ATOM 1280 N N . GLN A 1 186 ? 36.880 -2.304 -73.368 1.00 91.69 186 GLN A N 1
ATOM 1281 C CA . GLN A 1 186 ? 37.741 -1.146 -73.605 1.00 91.69 186 GLN A CA 1
ATOM 1282 C C . GLN A 1 186 ? 39.204 -1.576 -73.497 1.00 91.69 186 GLN A C 1
ATOM 1284 O O . GLN A 1 186 ? 39.636 -2.039 -72.441 1.00 91.69 186 GLN A O 1
ATOM 1289 N N . THR A 1 187 ? 39.969 -1.425 -74.577 1.00 93.75 187 THR A N 1
ATOM 1290 C CA . THR A 1 187 ? 41.399 -1.764 -74.615 1.00 93.75 187 THR A CA 1
ATOM 1291 C C . THR A 1 187 ? 42.248 -0.516 -74.410 1.00 93.75 187 THR A C 1
ATOM 1293 O O . THR A 1 187 ? 42.065 0.491 -75.094 1.00 93.75 187 THR A O 1
ATOM 1296 N N . SER A 1 188 ? 43.207 -0.586 -73.490 1.00 91.69 188 SER A N 1
ATOM 1297 C CA . SER A 1 188 ? 44.157 0.496 -73.254 1.00 91.69 188 SER A CA 1
ATOM 1298 C C . SER A 1 188 ? 45.074 0.724 -74.468 1.00 91.69 188 SER A C 1
ATOM 1300 O O . SER A 1 188 ? 45.375 -0.211 -75.223 1.00 91.69 188 SER A O 1
ATOM 1302 N N . PRO A 1 189 ? 45.634 1.936 -74.627 1.00 88.25 189 PRO A N 1
ATOM 1303 C CA . PRO A 1 189 ? 46.867 2.124 -75.385 1.00 88.25 189 PRO A CA 1
ATOM 1304 C C . PRO A 1 189 ? 47.994 1.218 -74.853 1.00 88.25 189 PRO A C 1
ATOM 1306 O O . PRO A 1 189 ? 47.867 0.608 -73.788 1.00 88.25 189 PRO A O 1
ATOM 1309 N N . SER A 1 190 ? 49.106 1.127 -75.590 1.00 87.12 190 SER A N 1
ATOM 1310 C CA . SER A 1 190 ? 50.316 0.444 -75.099 1.00 87.12 190 SER A CA 1
ATOM 1311 C C . SER A 1 190 ? 50.714 1.018 -73.737 1.00 87.12 190 SER A C 1
ATOM 1313 O O . SER A 1 190 ? 50.941 2.223 -73.619 1.00 87.12 190 SER A O 1
ATOM 1315 N N . LEU A 1 191 ? 50.785 0.164 -72.711 1.00 86.00 191 LEU A N 1
ATOM 1316 C CA . LEU A 1 191 ? 51.135 0.593 -71.353 1.00 86.00 191 LEU A CA 1
ATOM 1317 C C . LEU A 1 191 ? 52.645 0.755 -71.156 1.00 86.00 191 LEU A C 1
ATOM 1319 O O . LEU A 1 191 ? 53.074 1.280 -70.133 1.00 86.00 191 LEU A O 1
ATOM 1323 N N . ARG A 1 192 ? 53.463 0.314 -72.118 1.00 81.50 192 ARG A N 1
ATOM 1324 C CA . ARG A 1 192 ? 54.922 0.487 -72.070 1.00 81.50 192 ARG A CA 1
ATOM 1325 C C . ARG A 1 192 ? 55.394 1.820 -72.649 1.00 81.50 192 ARG A C 1
ATOM 1327 O O . ARG A 1 192 ? 56.544 2.178 -72.414 1.00 81.50 192 ARG A O 1
ATOM 1334 N N . GLY A 1 193 ? 54.527 2.541 -73.372 1.00 70.06 193 GLY A N 1
ATOM 1335 C CA . GLY A 1 193 ? 54.913 3.723 -74.146 1.00 70.06 193 GLY A CA 1
ATOM 1336 C C . GLY A 1 193 ? 56.055 3.430 -75.137 1.00 70.06 193 GLY A C 1
ATOM 1337 O O . GLY A 1 193 ? 56.500 2.287 -75.277 1.00 70.06 193 GLY A O 1
ATOM 1338 N N . PRO A 1 194 ? 56.581 4.446 -75.839 1.00 67.81 194 PRO A N 1
ATOM 1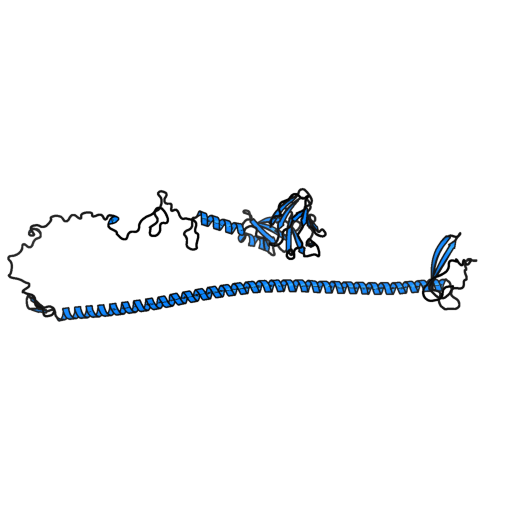339 C CA . PRO A 1 194 ? 57.946 4.366 -76.346 1.00 67.81 194 PRO A CA 1
ATOM 1340 C C . PRO A 1 194 ? 58.874 4.126 -75.150 1.00 67.81 194 PRO A C 1
ATOM 1342 O O . PRO A 1 194 ? 58.700 4.766 -74.113 1.00 67.81 194 PRO A O 1
ATOM 1345 N N . LYS A 1 195 ? 59.857 3.228 -75.272 1.00 62.19 195 LYS A N 1
ATOM 1346 C CA . LYS A 1 195 ? 60.891 3.062 -74.242 1.00 62.19 195 LYS A CA 1
ATOM 1347 C C . LYS A 1 195 ? 61.550 4.427 -74.005 1.00 62.19 195 LYS A C 1
ATOM 1349 O O . LYS A 1 195 ? 62.286 4.893 -74.867 1.00 62.19 195 LYS A O 1
ATOM 1354 N N . GLY A 1 196 ? 61.255 5.062 -72.871 1.00 64.25 196 GLY A N 1
ATOM 1355 C CA . GLY A 1 196 ? 61.950 6.273 -72.449 1.00 64.25 196 GLY A CA 1
ATOM 1356 C C . GLY A 1 196 ? 63.413 5.964 -72.144 1.00 64.25 196 GLY A C 1
ATOM 1357 O O . GLY A 1 196 ? 63.746 4.828 -71.778 1.00 64.25 196 GLY A O 1
ATOM 1358 N N . ASP A 1 197 ? 64.280 6.966 -72.275 1.00 61.62 197 ASP A N 1
ATOM 1359 C CA . ASP A 1 197 ? 65.612 6.900 -71.675 1.00 61.62 197 ASP A CA 1
ATOM 1360 C C . ASP A 1 197 ? 65.455 6.632 -70.174 1.00 61.62 197 ASP A C 1
ATOM 1362 O O . ASP A 1 197 ? 64.504 7.114 -69.553 1.00 61.62 197 ASP A O 1
ATOM 1366 N N . SER A 1 198 ? 66.331 5.802 -69.600 1.00 59.25 198 SER A N 1
ATOM 1367 C CA . SER A 1 198 ? 66.226 5.363 -68.206 1.00 59.25 198 SER A CA 1
ATOM 1368 C C . SER A 1 198 ? 66.053 6.559 -67.266 1.00 59.25 198 SER A C 1
ATOM 1370 O O . SER A 1 198 ? 67.001 7.298 -67.007 1.00 59.25 198 SER A O 1
ATOM 1372 N N . GLY A 1 199 ? 64.835 6.731 -66.745 1.00 63.06 199 GLY A N 1
ATOM 1373 C CA . GLY A 1 199 ? 64.557 7.633 -65.639 1.00 63.06 199 GLY A CA 1
ATOM 1374 C C . GLY A 1 199 ? 65.365 7.170 -64.438 1.00 63.06 199 GLY A C 1
ATOM 1375 O O . GLY A 1 199 ? 65.401 5.979 -64.109 1.00 63.06 199 GLY A O 1
ATOM 1376 N N . ALA A 1 200 ? 66.083 8.103 -63.844 1.00 62.44 200 ALA A N 1
ATOM 1377 C CA . ALA A 1 200 ? 67.093 7.779 -62.871 1.00 62.44 200 ALA A CA 1
ATOM 1378 C C . ALA A 1 200 ? 66.425 7.126 -61.627 1.00 62.44 200 ALA A C 1
ATOM 1380 O O . ALA A 1 200 ? 65.342 7.513 -61.181 1.00 62.44 200 ALA A O 1
ATOM 1381 N N . SER A 1 201 ? 66.953 5.955 -61.257 1.00 62.03 201 SER A N 1
ATOM 1382 C CA . SER A 1 201 ? 66.241 4.873 -60.556 1.00 62.03 201 SER A CA 1
ATOM 1383 C C . SER A 1 201 ? 66.533 4.812 -59.050 1.00 62.03 201 SER A C 1
ATOM 1385 O O . SER A 1 201 ? 66.096 3.878 -58.375 1.00 62.03 201 SER A O 1
ATOM 1387 N N . ALA A 1 202 ? 67.274 5.784 -58.519 1.00 67.62 202 ALA A N 1
ATOM 1388 C CA . ALA A 1 202 ? 67.589 5.924 -57.106 1.00 67.62 202 ALA A CA 1
ATOM 1389 C C . ALA A 1 202 ? 66.849 7.121 -56.493 1.00 67.62 202 ALA A C 1
ATOM 1391 O O . ALA A 1 202 ? 66.506 8.087 -57.167 1.00 67.62 202 ALA A O 1
ATOM 1392 N N . TRP A 1 203 ? 66.620 7.082 -55.177 1.00 64.12 203 TRP A N 1
ATOM 1393 C CA . TRP A 1 203 ? 65.989 8.183 -54.436 1.00 64.12 203 TRP A CA 1
ATOM 1394 C C . TRP A 1 203 ? 66.654 9.537 -54.715 1.00 64.12 203 TRP A C 1
ATOM 1396 O O . TRP A 1 203 ? 65.958 10.549 -54.785 1.00 64.12 203 TRP A O 1
ATOM 1406 N N . ASP A 1 204 ? 67.969 9.554 -54.943 1.00 67.19 204 ASP A N 1
ATOM 1407 C CA . ASP A 1 204 ? 68.769 10.747 -55.241 1.00 67.19 204 ASP A CA 1
ATOM 1408 C C . ASP A 1 204 ? 68.396 11.428 -56.559 1.00 67.19 204 ASP A C 1
ATOM 1410 O O . ASP A 1 204 ? 68.506 12.648 -56.673 1.00 67.19 204 ASP A O 1
ATOM 1414 N N . ASP A 1 205 ? 67.818 10.676 -57.484 1.00 68.69 205 ASP A N 1
ATOM 1415 C CA . ASP A 1 205 ? 67.545 11.109 -58.847 1.00 68.69 205 ASP A CA 1
ATOM 1416 C C . ASP A 1 205 ? 66.260 11.941 -58.997 1.00 68.69 205 ASP A C 1
ATOM 1418 O O . ASP A 1 205 ? 66.028 12.597 -60.014 1.00 68.69 205 ASP A O 1
ATOM 1422 N N . ILE A 1 206 ? 65.413 11.944 -57.964 1.00 67.44 206 ILE A N 1
ATOM 1423 C CA . ILE A 1 206 ? 64.188 12.747 -57.919 1.00 67.44 206 ILE A CA 1
ATOM 1424 C C . ILE A 1 206 ? 64.557 14.208 -57.617 1.00 67.44 206 ILE A C 1
ATOM 1426 O O . ILE A 1 206 ? 64.924 14.551 -56.489 1.00 67.44 206 ILE A O 1
ATOM 1430 N N . THR A 1 207 ? 64.436 15.092 -58.604 1.00 72.62 207 THR A N 1
ATOM 1431 C CA . THR A 1 207 ? 64.636 16.540 -58.435 1.00 72.62 207 THR A CA 1
ATOM 1432 C C . THR A 1 207 ? 63.381 17.206 -57.848 1.00 72.62 207 THR A C 1
ATOM 1434 O O . THR A 1 207 ? 62.259 16.756 -58.065 1.00 72.62 207 THR A O 1
ATOM 1437 N N . GLY A 1 208 ? 63.546 18.255 -57.032 1.00 69.19 208 GLY A N 1
ATOM 1438 C CA . GLY A 1 208 ? 62.423 19.006 -56.437 1.00 69.19 208 GLY A CA 1
ATOM 1439 C C . GLY A 1 208 ? 61.703 18.345 -55.248 1.00 69.19 208 GLY A C 1
ATOM 1440 O O . GLY A 1 208 ? 60.705 18.888 -54.773 1.00 69.19 208 GLY A O 1
ATOM 1441 N N . LYS A 1 209 ? 62.192 17.206 -54.733 1.00 69.44 209 LYS A N 1
ATOM 1442 C CA . LYS A 1 209 ? 61.622 16.547 -53.543 1.00 69.44 209 LYS A CA 1
ATOM 1443 C C . LYS A 1 209 ? 61.870 17.360 -52.255 1.00 69.44 209 LYS A C 1
ATOM 1445 O O . LYS A 1 209 ? 63.005 17.784 -52.021 1.00 69.44 209 LYS A O 1
ATOM 1450 N N . PRO A 1 210 ? 60.861 17.545 -51.382 1.00 70.88 210 PRO A N 1
ATOM 1451 C CA . PRO A 1 210 ? 61.079 18.096 -50.047 1.00 70.88 210 PRO A CA 1
ATOM 1452 C C . PRO A 1 210 ? 61.985 17.158 -49.238 1.00 70.88 210 PRO A C 1
ATOM 1454 O O . PRO A 1 210 ? 61.686 15.973 -49.104 1.00 70.88 210 PRO A O 1
ATOM 1457 N N . SER A 1 211 ? 63.087 17.664 -48.681 1.00 69.50 211 SER A N 1
ATOM 1458 C CA . SER A 1 211 ? 64.024 16.860 -47.875 1.00 69.50 211 SER A CA 1
ATOM 1459 C C . SER A 1 211 ? 63.460 16.457 -46.507 1.00 69.50 211 SER A C 1
ATOM 1461 O O . SER A 1 211 ? 64.023 15.599 -45.833 1.00 69.50 211 SER A O 1
ATOM 1463 N N . THR A 1 212 ? 62.341 17.060 -46.096 1.00 68.69 212 THR A N 1
ATOM 1464 C CA . THR A 1 212 ? 61.620 16.761 -44.858 1.00 68.69 212 THR A CA 1
ATOM 1465 C C . THR A 1 212 ? 60.121 16.996 -45.048 1.00 68.69 212 THR A C 1
ATOM 1467 O O . THR A 1 212 ? 59.706 18.003 -45.620 1.00 68.69 212 THR A O 1
ATOM 1470 N N . PHE A 1 213 ? 59.302 16.084 -44.522 1.00 66.38 213 PHE A N 1
ATOM 1471 C CA . PHE A 1 213 ? 57.872 16.301 -44.281 1.00 66.38 213 PHE A CA 1
ATOM 1472 C C . PHE A 1 213 ? 57.665 16.466 -42.772 1.00 66.38 213 PHE A C 1
ATOM 1474 O O . PHE A 1 213 ? 57.303 15.500 -42.098 1.00 66.38 213 PHE A O 1
ATOM 1481 N N . PRO A 1 214 ? 57.968 17.639 -42.191 1.00 70.50 214 PRO A N 1
ATOM 1482 C CA . PRO A 1 214 ? 57.791 17.825 -40.762 1.00 70.50 214 PRO A CA 1
ATOM 1483 C C . PRO A 1 214 ? 56.287 17.800 -40.448 1.00 70.50 214 PRO A C 1
ATOM 1485 O O . PRO A 1 214 ? 55.547 18.618 -41.009 1.00 70.50 214 PRO A O 1
ATOM 1488 N N . PRO A 1 215 ? 55.800 16.900 -39.571 1.00 69.19 215 PRO A N 1
ATOM 1489 C CA . PRO A 1 215 ? 54.432 16.999 -39.094 1.00 69.19 215 PRO A CA 1
ATOM 1490 C C . PRO A 1 215 ? 54.280 18.363 -38.421 1.00 69.19 215 PRO A C 1
ATOM 1492 O O . PRO A 1 215 ? 54.996 18.695 -37.476 1.00 69.19 215 PRO A O 1
ATOM 1495 N N . ARG A 1 216 ? 53.371 19.189 -38.938 1.00 77.19 216 ARG A N 1
ATOM 1496 C CA . ARG A 1 216 ? 52.982 20.423 -38.261 1.00 77.19 216 ARG A CA 1
ATOM 1497 C C . ARG A 1 216 ? 51.855 20.097 -37.302 1.00 77.19 216 ARG A C 1
ATOM 1499 O O . ARG A 1 216 ? 50.878 19.450 -37.681 1.00 77.19 216 ARG A O 1
ATOM 1506 N N . SER A 1 217 ? 51.985 20.568 -36.069 1.00 76.69 217 SER A N 1
ATOM 1507 C CA . SER A 1 217 ? 50.849 20.610 -35.163 1.00 76.69 217 SER A CA 1
ATOM 1508 C C . SER A 1 217 ? 49.748 21.448 -35.809 1.00 76.69 217 SER A C 1
ATOM 1510 O O . SER A 1 217 ? 49.985 22.550 -36.308 1.00 76.69 217 SER A O 1
ATOM 1512 N N . HIS A 1 218 ? 48.538 20.907 -35.818 1.00 77.75 218 HIS A N 1
ATOM 1513 C CA . HIS A 1 218 ? 47.338 21.681 -36.078 1.00 77.75 218 HIS A CA 1
ATOM 1514 C C . HIS A 1 218 ? 46.470 21.636 -34.827 1.00 77.75 218 HIS A C 1
ATOM 1516 O O . HIS A 1 218 ? 46.532 20.688 -34.041 1.00 77.75 218 HIS A O 1
ATOM 1522 N N . THR A 1 219 ? 45.703 22.699 -34.616 1.00 82.94 219 THR A N 1
ATOM 1523 C CA . THR A 1 219 ? 44.778 22.820 -33.494 1.00 82.94 219 THR A CA 1
ATOM 1524 C C . THR A 1 219 ? 43.396 23.153 -34.028 1.00 82.94 219 THR A C 1
ATOM 1526 O O . THR A 1 219 ? 43.256 23.919 -34.979 1.00 82.94 219 THR A O 1
ATOM 1529 N N . HIS A 1 220 ? 42.379 22.573 -33.399 1.00 84.25 220 HIS A N 1
ATOM 1530 C CA . HIS A 1 220 ? 40.986 22.934 -33.625 1.00 84.25 220 HIS A CA 1
ATOM 1531 C C . HIS A 1 220 ? 40.542 23.918 -32.545 1.00 84.25 220 HIS A C 1
ATOM 1533 O O . HIS A 1 220 ? 40.872 23.755 -31.365 1.00 84.25 220 HIS A O 1
ATOM 1539 N N . ARG A 1 221 ? 39.786 24.944 -32.934 1.00 88.69 221 ARG A N 1
ATOM 1540 C CA . ARG A 1 221 ? 39.080 25.822 -31.998 1.00 88.69 221 ARG A CA 1
ATOM 1541 C C . ARG A 1 221 ? 37.707 25.228 -31.711 1.00 88.69 221 ARG A C 1
ATOM 1543 O O . ARG A 1 221 ? 37.100 24.596 -32.562 1.00 88.69 221 ARG A O 1
ATOM 1550 N N . LYS A 1 222 ? 37.157 25.521 -30.529 1.00 81.00 222 LYS A N 1
ATOM 1551 C CA . LYS A 1 222 ? 35.767 25.169 -30.182 1.00 81.00 222 LYS A CA 1
ATOM 1552 C C . LYS A 1 222 ? 34.760 25.657 -31.238 1.00 81.00 222 LYS A C 1
ATOM 1554 O O . LYS A 1 222 ? 33.773 24.983 -31.489 1.00 81.00 222 LYS A O 1
ATOM 1559 N N . ALA A 1 223 ? 35.029 26.815 -31.844 1.00 83.00 223 ALA A N 1
ATOM 1560 C CA . ALA A 1 223 ? 34.200 27.398 -32.896 1.00 83.00 223 ALA A CA 1
ATOM 1561 C C . ALA A 1 223 ? 34.131 26.547 -34.181 1.00 83.00 223 ALA A C 1
ATOM 1563 O O . ALA A 1 223 ? 33.208 26.739 -34.964 1.00 83.00 223 ALA A O 1
ATOM 1564 N N . ASP A 1 224 ? 35.064 25.610 -34.380 1.00 89.88 224 ASP A N 1
ATOM 1565 C CA . ASP A 1 224 ? 35.092 24.722 -35.549 1.00 89.88 224 ASP A CA 1
ATOM 1566 C C . ASP A 1 224 ? 34.091 23.555 -35.413 1.00 89.88 224 ASP A C 1
ATOM 1568 O O . ASP A 1 224 ? 33.877 22.810 -36.366 1.00 89.88 224 ASP A O 1
ATOM 1572 N N . ILE A 1 225 ? 33.475 23.392 -34.235 1.00 85.19 225 ILE A N 1
ATOM 1573 C CA . ILE A 1 225 ? 32.477 22.361 -33.929 1.00 85.19 225 ILE A CA 1
ATOM 1574 C C . ILE A 1 225 ? 31.111 23.046 -33.826 1.00 85.19 225 ILE A C 1
ATOM 1576 O O . ILE A 1 225 ? 30.796 23.692 -32.825 1.00 85.19 225 ILE A O 1
ATOM 1580 N N . THR A 1 226 ? 30.311 22.945 -34.886 1.00 87.69 226 THR A N 1
ATOM 1581 C CA . THR A 1 226 ? 29.060 23.705 -35.054 1.00 87.69 226 THR A CA 1
ATOM 1582 C C . THR A 1 226 ? 27.875 23.147 -34.266 1.00 87.69 226 THR A C 1
ATOM 1584 O O . THR A 1 226 ? 26.891 23.855 -34.068 1.00 87.69 226 THR A O 1
ATOM 1587 N N . ASP A 1 227 ? 27.967 21.906 -33.797 1.00 88.12 227 ASP A N 1
ATOM 1588 C CA . ASP A 1 227 ? 26.925 21.180 -33.068 1.00 88.12 227 ASP A CA 1
ATOM 1589 C C . ASP A 1 227 ? 27.211 21.052 -31.562 1.00 88.12 227 ASP A C 1
ATOM 1591 O O . ASP A 1 227 ? 26.462 20.395 -30.838 1.00 88.12 227 ASP A O 1
ATOM 1595 N N . LEU A 1 228 ? 28.266 21.704 -31.059 1.00 85.81 228 LEU A N 1
ATOM 1596 C CA . LEU A 1 228 ? 28.587 21.687 -29.637 1.00 85.81 228 LEU A CA 1
ATOM 1597 C C . LEU A 1 228 ? 27.630 22.615 -28.853 1.00 85.81 228 LEU A C 1
ATOM 1599 O O . LEU A 1 228 ? 27.690 23.835 -29.039 1.00 85.81 228 LEU A O 1
ATOM 1603 N N . PRO A 1 229 ? 26.785 22.092 -27.940 1.00 84.25 229 PRO A N 1
ATOM 1604 C CA . PRO A 1 229 ? 25.856 22.907 -27.157 1.00 84.25 229 PRO A CA 1
ATOM 1605 C C . PRO A 1 229 ? 26.567 23.939 -26.266 1.00 84.25 229 PRO A C 1
ATOM 1607 O O . PRO A 1 229 ? 27.744 23.811 -25.904 1.00 84.25 229 PRO A O 1
ATOM 1610 N N . SER A 1 230 ? 25.836 24.991 -25.891 1.00 85.31 230 SER A N 1
ATOM 1611 C CA . SER A 1 230 ? 26.338 26.019 -24.978 1.00 85.31 230 SER A CA 1
ATOM 1612 C C . SER A 1 230 ? 26.517 25.455 -23.563 1.00 85.31 230 SER A C 1
ATOM 1614 O O . SER A 1 230 ? 25.828 24.523 -23.154 1.00 85.31 230 SER A O 1
ATOM 1616 N N . PHE A 1 231 ? 27.464 26.017 -22.807 1.00 85.12 231 PHE A N 1
ATOM 1617 C CA . PHE A 1 231 ? 27.653 25.682 -21.394 1.00 85.12 231 PHE A CA 1
ATOM 1618 C C . PHE A 1 231 ? 27.102 26.821 -20.547 1.00 85.12 231 PHE A C 1
ATOM 1620 O O . PHE A 1 231 ? 27.452 27.974 -20.805 1.00 85.12 231 PHE A O 1
ATOM 1627 N N . ALA A 1 232 ? 26.292 26.507 -19.541 1.00 83.50 232 ALA A N 1
ATOM 1628 C CA . ALA A 1 232 ? 25.691 27.507 -18.664 1.00 83.50 232 ALA A CA 1
ATOM 1629 C C . ALA A 1 232 ? 25.986 27.215 -17.190 1.00 83.50 232 ALA A C 1
ATOM 1631 O O . ALA A 1 232 ? 26.004 26.061 -16.757 1.00 83.50 232 ALA A O 1
ATOM 1632 N N . GLU A 1 233 ? 26.194 28.277 -16.412 1.00 75.44 233 GLU A N 1
ATOM 1633 C CA . GLU A 1 233 ? 26.173 28.217 -14.950 1.00 75.44 233 GLU A CA 1
ATOM 1634 C C . GLU A 1 233 ? 24.706 28.193 -14.498 1.00 75.44 233 GLU A C 1
ATOM 1636 O O . GLU A 1 233 ? 24.076 29.226 -14.289 1.00 75.44 233 GLU A O 1
ATOM 1641 N N . GLY A 1 234 ? 24.128 26.990 -14.442 1.00 71.69 234 GLY A N 1
ATOM 1642 C CA . GLY A 1 234 ? 22.743 26.759 -14.024 1.00 71.69 234 GLY A CA 1
ATOM 1643 C C . GLY A 1 234 ? 21.940 25.896 -14.998 1.00 71.69 234 GLY A C 1
ATOM 1644 O O . GLY A 1 234 ? 22.466 25.357 -15.969 1.00 71.69 234 GLY A O 1
ATOM 1645 N N . ILE A 1 235 ? 20.645 25.742 -14.711 1.00 71.62 235 ILE A N 1
ATOM 1646 C CA . ILE A 1 235 ? 19.717 24.966 -15.543 1.00 71.62 235 ILE A CA 1
ATOM 1647 C C . ILE A 1 235 ? 19.150 25.887 -16.629 1.00 71.62 235 ILE A C 1
ATOM 1649 O O . ILE A 1 235 ? 18.159 26.580 -16.404 1.00 71.62 235 ILE A O 1
ATOM 1653 N N . VAL A 1 236 ? 19.796 25.897 -17.797 1.00 79.31 236 VAL A N 1
ATOM 1654 C CA . VAL A 1 236 ? 19.297 26.561 -19.011 1.00 79.31 236 VAL A CA 1
ATOM 1655 C C . VAL A 1 236 ? 18.939 25.492 -20.038 1.00 79.31 236 VAL A C 1
ATOM 1657 O O . VAL A 1 236 ? 19.724 24.577 -20.298 1.00 79.31 236 VAL A O 1
ATOM 1660 N N . GLU A 1 237 ? 17.742 25.591 -20.608 1.00 80.00 237 GLU A N 1
ATOM 1661 C CA . GLU A 1 237 ? 17.254 24.657 -21.622 1.00 80.00 237 GLU A CA 1
ATOM 1662 C C . GLU A 1 237 ? 18.209 24.596 -22.828 1.00 80.00 237 GLU A C 1
ATOM 1664 O O . GLU A 1 237 ? 18.683 25.621 -23.314 1.00 80.00 237 GLU A O 1
ATOM 1669 N N . GLY A 1 238 ? 18.536 23.381 -23.280 1.00 80.81 238 GLY A N 1
ATOM 1670 C CA . GLY A 1 238 ? 19.444 23.156 -24.413 1.00 80.81 238 GLY A CA 1
ATOM 1671 C C . GLY A 1 238 ? 20.937 23.357 -24.119 1.00 80.81 238 GLY A C 1
ATOM 1672 O O . GLY A 1 238 ? 21.748 23.270 -25.040 1.00 80.81 238 GLY A O 1
ATOM 1673 N N . SER A 1 239 ? 21.318 23.601 -22.860 1.00 86.81 239 SER A N 1
ATOM 1674 C CA . SER A 1 239 ? 22.719 23.770 -22.454 1.00 86.81 239 SER A CA 1
ATOM 1675 C C . SER A 1 239 ? 23.270 22.560 -21.697 1.00 86.81 239 SER A C 1
ATOM 1677 O O . SER A 1 239 ? 22.538 21.826 -21.029 1.00 86.81 239 SER A O 1
ATOM 1679 N N . VAL A 1 240 ? 24.588 22.372 -21.769 1.00 85.94 240 VAL A N 1
AT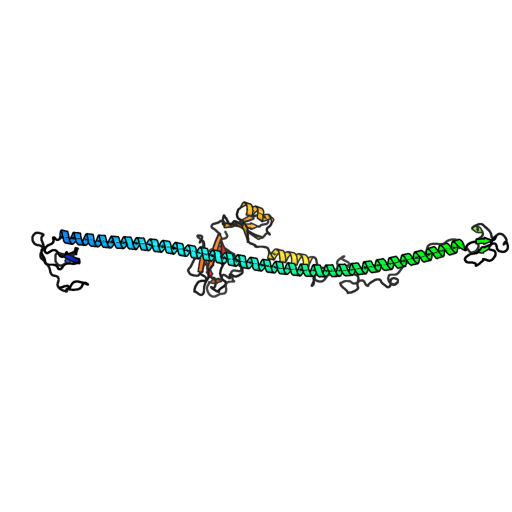OM 1680 C CA . VAL A 1 240 ? 25.310 21.457 -20.883 1.00 85.94 240 VAL A CA 1
ATOM 1681 C C . VAL A 1 240 ? 25.620 22.201 -19.579 1.00 85.94 240 VAL A C 1
ATOM 1683 O O . VAL A 1 240 ? 26.292 23.239 -19.617 1.00 85.94 240 VAL A O 1
ATOM 1686 N N . PRO A 1 241 ? 25.177 21.698 -18.415 1.00 83.25 241 PRO A N 1
ATOM 1687 C CA . PRO A 1 241 ? 25.416 22.386 -17.159 1.00 83.25 241 PRO A CA 1
ATOM 1688 C C . PRO A 1 241 ? 26.905 22.400 -16.805 1.00 83.25 241 PRO A C 1
ATOM 1690 O O . PRO A 1 241 ? 27.582 21.368 -16.831 1.00 83.25 241 PRO A O 1
ATOM 1693 N N . ARG A 1 242 ? 27.425 23.579 -16.460 1.00 86.06 242 ARG A N 1
ATOM 1694 C CA . ARG A 1 242 ? 28.815 23.773 -16.043 1.00 86.06 242 ARG A CA 1
ATOM 1695 C C . ARG A 1 242 ? 28.907 23.795 -14.518 1.00 86.06 242 ARG A C 1
ATOM 1697 O O . ARG A 1 242 ? 28.093 24.430 -13.853 1.00 86.06 242 ARG A O 1
ATOM 1704 N N . ARG A 1 243 ? 29.913 23.107 -13.968 1.00 84.38 243 ARG A N 1
ATOM 1705 C CA . ARG A 1 243 ? 30.248 23.186 -12.537 1.00 84.38 243 ARG A CA 1
ATOM 1706 C C . ARG A 1 243 ? 30.813 24.564 -12.201 1.00 84.38 243 ARG A C 1
ATOM 1708 O O . ARG A 1 243 ? 31.567 25.121 -13.002 1.00 84.38 243 ARG A O 1
ATOM 1715 N N . GLY A 1 244 ? 30.480 25.057 -11.012 1.00 82.44 244 GLY A N 1
ATOM 1716 C CA . GLY A 1 244 ? 31.112 26.230 -10.419 1.00 82.44 244 GLY A CA 1
ATOM 1717 C C . GLY A 1 244 ? 32.595 25.996 -10.124 1.00 82.44 244 GLY A C 1
ATOM 1718 O O . GLY A 1 244 ? 33.102 24.872 -10.199 1.00 82.44 244 GLY A O 1
ATOM 1719 N N . SER A 1 245 ? 33.303 27.071 -9.781 1.00 85.56 245 SER A N 1
ATOM 1720 C CA . SER A 1 245 ? 34.727 27.040 -9.406 1.00 85.56 245 SER A CA 1
ATOM 1721 C C . SER A 1 245 ? 35.015 26.211 -8.148 1.00 85.56 245 SER A C 1
ATOM 1723 O O . SER A 1 245 ? 36.135 25.749 -7.956 1.00 85.56 245 SER A O 1
ATOM 1725 N N . ASP A 1 246 ? 33.999 25.981 -7.326 1.00 85.81 246 ASP A N 1
ATOM 1726 C CA . ASP A 1 246 ? 33.985 25.130 -6.136 1.00 85.81 246 ASP A CA 1
ATOM 1727 C C . ASP A 1 246 ? 33.600 23.664 -6.440 1.00 85.81 246 ASP A C 1
ATOM 1729 O O . ASP A 1 246 ? 33.482 22.840 -5.535 1.00 85.81 246 ASP A O 1
ATOM 1733 N N . GLY A 1 247 ? 33.383 23.323 -7.716 1.00 84.56 247 GLY A N 1
ATOM 1734 C CA . GLY A 1 247 ? 32.967 21.993 -8.163 1.00 84.56 247 GLY A CA 1
ATOM 1735 C C . GLY A 1 247 ? 31.480 21.688 -7.958 1.00 84.56 247 GLY A C 1
ATOM 1736 O O . GLY A 1 247 ? 31.040 20.582 -8.311 1.00 84.56 247 GLY A O 1
ATOM 1737 N N . THR A 1 248 ? 30.701 22.639 -7.433 1.00 80.69 248 THR A N 1
ATOM 1738 C CA . THR A 1 248 ? 29.275 22.457 -7.150 1.00 80.69 248 THR A CA 1
ATOM 1739 C C . THR A 1 248 ? 28.404 22.781 -8.363 1.00 80.69 248 THR A C 1
ATOM 1741 O O . THR A 1 248 ? 28.849 23.336 -9.372 1.00 80.69 248 THR A O 1
ATOM 1744 N N . PHE A 1 249 ? 27.148 22.345 -8.304 1.00 81.88 249 PHE A N 1
ATOM 1745 C CA . PHE A 1 249 ? 26.140 22.631 -9.314 1.00 81.88 249 PHE A CA 1
ATOM 1746 C C . PHE A 1 249 ? 24.814 22.930 -8.620 1.00 81.88 249 PHE A C 1
ATOM 1748 O O . PHE A 1 249 ? 24.339 22.135 -7.807 1.00 81.88 249 PHE A O 1
ATOM 1755 N N . PHE A 1 250 ? 24.221 24.079 -8.936 1.00 78.00 250 PHE A N 1
ATOM 1756 C CA . PHE A 1 250 ? 22.971 24.513 -8.328 1.00 78.00 250 PHE A CA 1
ATOM 1757 C C . PHE A 1 250 ? 21.780 23.893 -9.053 1.00 78.00 250 PHE A C 1
ATOM 1759 O O . PHE A 1 250 ? 21.553 24.136 -10.238 1.00 78.00 250 PHE A O 1
ATOM 1766 N N . VAL A 1 251 ? 20.986 23.128 -8.308 1.00 82.62 251 VAL A N 1
ATOM 1767 C CA . VAL A 1 251 ? 19.687 22.617 -8.752 1.00 82.62 251 VAL A CA 1
ATOM 1768 C C . VAL A 1 251 ? 18.590 23.200 -7.874 1.00 82.62 251 VAL A C 1
ATOM 1770 O O . VAL A 1 251 ? 18.770 23.369 -6.668 1.00 82.62 251 VAL A O 1
ATOM 1773 N N . ARG A 1 252 ? 17.457 23.547 -8.488 1.00 83.12 252 ARG A N 1
ATOM 1774 C CA . ARG A 1 252 ? 16.269 24.006 -7.759 1.00 83.12 252 ARG A CA 1
ATOM 1775 C C . ARG A 1 252 ? 15.597 22.831 -7.059 1.00 83.12 252 ARG A C 1
ATOM 1777 O O . ARG A 1 252 ? 15.795 21.681 -7.446 1.00 83.12 252 ARG A O 1
ATOM 1784 N N . GLU A 1 253 ? 14.772 23.131 -6.062 1.00 84.88 253 GLU A N 1
ATOM 1785 C CA . GLU A 1 253 ? 13.964 22.099 -5.421 1.00 84.88 253 GLU A CA 1
ATOM 1786 C C . GLU A 1 253 ? 13.038 21.411 -6.436 1.00 84.88 253 GLU A C 1
ATOM 1788 O O . GLU A 1 253 ? 12.406 22.083 -7.265 1.00 84.88 253 GLU A O 1
ATOM 1793 N N . PRO A 1 254 ? 12.953 20.073 -6.392 1.00 89.12 254 PRO A N 1
ATOM 1794 C CA . PRO A 1 254 ? 12.151 19.311 -7.333 1.00 89.12 254 PRO A CA 1
ATOM 1795 C C . PRO A 1 254 ? 10.662 19.620 -7.135 1.00 89.12 254 PRO A C 1
ATOM 1797 O O . PRO A 1 254 ? 10.168 19.681 -6.015 1.00 89.12 254 PRO A O 1
ATOM 1800 N N . GLN A 1 255 ? 9.943 19.813 -8.242 1.00 88.00 255 GLN A N 1
ATOM 1801 C CA . GLN A 1 255 ? 8.499 20.102 -8.248 1.00 88.00 255 GLN A CA 1
ATOM 1802 C C . GLN A 1 255 ? 7.67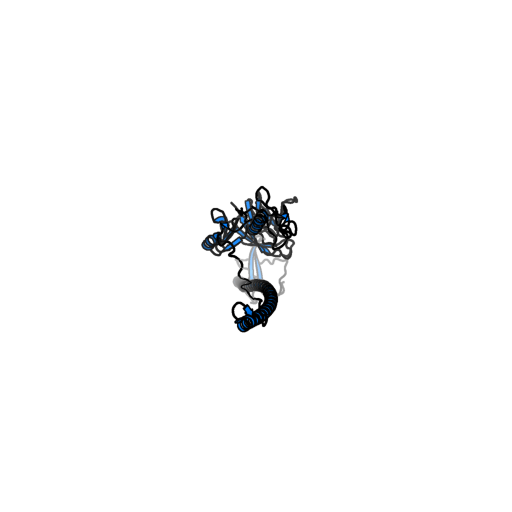8 18.937 -8.817 1.00 88.00 255 GLN A C 1
ATOM 1804 O O . GLN A 1 255 ? 6.458 18.914 -8.684 1.00 88.00 255 GLN A O 1
ATOM 1809 N N . LYS A 1 256 ? 8.335 17.993 -9.505 1.00 86.31 256 LYS A N 1
ATOM 1810 C CA . LYS A 1 256 ? 7.712 16.845 -10.170 1.00 86.31 256 LYS A CA 1
ATOM 1811 C C . LYS A 1 256 ? 8.610 15.620 -10.073 1.00 86.31 256 LYS A C 1
ATOM 1813 O O . LYS A 1 256 ? 9.818 15.730 -9.848 1.00 86.31 256 LYS A O 1
ATOM 1818 N N . GLU A 1 257 ? 8.004 14.462 -10.303 1.00 81.75 257 GLU A N 1
ATOM 1819 C CA . GLU A 1 257 ? 8.709 13.193 -10.431 1.00 81.75 257 GLU A CA 1
ATOM 1820 C C . GLU A 1 257 ? 9.745 13.255 -11.569 1.00 81.75 257 GLU A C 1
ATOM 1822 O O . GLU A 1 257 ? 9.478 13.790 -12.645 1.00 81.75 257 GLU A O 1
ATOM 1827 N N . GLY A 1 258 ? 10.953 12.752 -11.303 1.00 81.06 258 GLY A N 1
ATOM 1828 C CA . GLY A 1 258 ? 12.073 12.766 -12.252 1.00 81.06 258 GLY A CA 1
ATOM 1829 C C . GLY A 1 258 ? 12.941 14.030 -12.233 1.00 81.06 258 GLY A C 1
ATOM 1830 O O . GLY A 1 258 ? 13.940 14.082 -12.948 1.00 81.06 258 GLY A O 1
ATOM 1831 N N . HIS A 1 259 ? 12.619 15.039 -11.415 1.00 88.38 259 HIS A N 1
ATOM 1832 C CA . HIS A 1 259 ? 13.517 16.176 -11.195 1.00 88.38 259 HIS A CA 1
ATOM 1833 C C . HIS A 1 259 ? 14.745 15.759 -10.369 1.00 88.38 259 HIS A C 1
ATOM 1835 O O . HIS A 1 259 ? 14.639 14.996 -9.410 1.00 88.38 259 HIS A O 1
ATOM 1841 N N . VAL A 1 260 ? 15.912 16.317 -10.703 1.00 84.69 260 VAL A N 1
ATOM 1842 C CA . VAL A 1 260 ? 17.114 16.203 -9.864 1.00 84.69 260 VAL A CA 1
ATOM 1843 C C . VAL A 1 260 ? 16.863 16.940 -8.545 1.00 84.69 260 VAL A C 1
ATOM 1845 O O . VAL A 1 260 ? 16.345 18.055 -8.552 1.00 84.69 260 VAL A O 1
ATOM 1848 N N . ALA A 1 261 ? 17.228 16.326 -7.421 1.00 87.12 261 ALA A N 1
ATOM 1849 C CA . ALA A 1 261 ? 17.010 16.880 -6.088 1.00 87.12 261 ALA A CA 1
ATOM 1850 C C . ALA A 1 261 ? 18.326 17.302 -5.422 1.00 87.12 261 ALA A C 1
ATOM 1852 O O . ALA A 1 261 ? 19.374 16.690 -5.640 1.00 87.12 261 ALA A O 1
ATOM 1853 N N . THR A 1 262 ? 18.268 18.326 -4.565 1.00 88.00 262 THR A N 1
ATOM 1854 C CA . THR A 1 262 ? 19.385 18.648 -3.668 1.00 88.00 262 THR A CA 1
ATOM 1855 C C . THR A 1 262 ? 19.467 17.611 -2.547 1.00 88.00 262 THR A C 1
ATOM 1857 O O . THR A 1 262 ? 18.455 17.052 -2.121 1.00 88.00 262 THR A O 1
ATOM 1860 N N . LYS A 1 263 ? 20.671 17.387 -2.006 1.00 87.69 263 LYS A N 1
ATOM 1861 C CA . LYS A 1 263 ? 20.843 16.536 -0.818 1.00 87.69 263 LYS A CA 1
ATOM 1862 C C . LYS A 1 263 ? 20.000 17.031 0.364 1.00 87.69 263 LYS A C 1
ATOM 1864 O O . LYS A 1 263 ? 19.351 16.223 1.015 1.00 87.69 263 LYS A O 1
ATOM 1869 N N . SER A 1 264 ? 19.967 18.348 0.587 1.00 88.44 264 SER A N 1
ATOM 1870 C CA . SER A 1 264 ? 19.160 18.953 1.653 1.00 88.44 264 SER A CA 1
ATOM 1871 C C . SER A 1 264 ? 17.679 18.605 1.513 1.00 88.44 264 SER A C 1
ATOM 1873 O O . SER A 1 264 ? 17.064 18.212 2.494 1.00 88.44 264 SER A O 1
ATOM 1875 N N . TYR A 1 265 ? 17.117 18.693 0.302 1.00 90.75 265 TYR A N 1
ATOM 1876 C CA . TYR A 1 265 ? 15.718 18.343 0.059 1.00 90.75 265 TYR A CA 1
ATOM 1877 C C . TYR A 1 265 ? 15.429 16.880 0.422 1.00 90.75 265 TYR A C 1
ATOM 1879 O O . TYR A 1 265 ? 14.464 16.592 1.127 1.00 90.75 265 TYR A O 1
ATOM 1887 N N . VAL A 1 266 ? 16.290 15.958 -0.024 1.00 90.25 266 VAL A N 1
ATOM 1888 C CA . VAL A 1 266 ? 16.134 14.520 0.247 1.00 90.25 266 VAL A CA 1
ATOM 1889 C C . VAL A 1 266 ? 16.232 14.233 1.744 1.00 90.25 266 VAL A C 1
ATOM 1891 O O . VAL A 1 266 ? 15.386 13.527 2.288 1.00 90.25 266 VAL A O 1
ATOM 1894 N N . ASP A 1 267 ? 17.220 14.812 2.426 1.00 91.06 267 ASP A N 1
ATOM 1895 C CA . ASP A 1 267 ? 17.409 14.616 3.863 1.00 91.06 267 ASP A CA 1
ATOM 1896 C C . ASP A 1 267 ? 16.221 15.176 4.668 1.00 91.06 267 ASP A C 1
ATOM 1898 O O . ASP A 1 267 ? 15.732 14.506 5.579 1.00 91.06 267 ASP A O 1
ATOM 1902 N N . THR A 1 268 ? 15.704 16.358 4.309 1.00 88.31 268 THR A N 1
ATOM 1903 C CA . THR A 1 268 ? 14.517 16.955 4.943 1.00 88.31 268 THR A CA 1
ATOM 1904 C C . THR A 1 268 ? 13.265 16.112 4.717 1.00 88.31 268 THR A C 1
ATOM 1906 O O . THR A 1 268 ? 12.531 15.858 5.671 1.00 88.31 268 THR A O 1
ATOM 1909 N N . ALA A 1 269 ? 13.026 15.635 3.493 1.00 85.00 269 ALA A N 1
ATOM 1910 C CA . ALA A 1 269 ? 11.878 14.782 3.185 1.00 85.00 269 ALA A CA 1
ATOM 1911 C C . ALA A 1 269 ? 11.931 13.455 3.964 1.00 85.00 269 ALA A C 1
ATOM 1913 O O . ALA A 1 269 ? 10.933 13.032 4.544 1.00 85.00 269 ALA A O 1
ATOM 1914 N N . ILE A 1 270 ? 13.114 12.836 4.052 1.00 85.12 270 ILE A N 1
ATOM 1915 C CA . ILE A 1 270 ? 13.330 11.616 4.843 1.00 85.12 270 ILE A CA 1
ATOM 1916 C C . ILE A 1 270 ? 13.121 11.881 6.337 1.00 85.12 270 ILE A C 1
ATOM 1918 O O . ILE A 1 270 ? 12.522 11.058 7.027 1.00 85.12 270 ILE A O 1
ATOM 1922 N N . ALA A 1 271 ? 13.623 13.001 6.858 1.00 78.25 271 ALA A N 1
ATOM 1923 C CA . ALA A 1 271 ? 13.454 13.359 8.262 1.00 78.25 271 ALA A CA 1
ATOM 1924 C C . ALA A 1 271 ? 11.983 13.627 8.612 1.00 78.25 271 ALA A C 1
ATOM 1926 O O . ALA A 1 271 ? 11.523 13.180 9.659 1.00 78.25 271 ALA A O 1
ATOM 1927 N N . ALA A 1 272 ? 11.237 14.295 7.729 1.00 74.75 272 ALA A N 1
ATOM 1928 C CA . ALA A 1 272 ? 9.808 14.539 7.901 1.00 74.75 272 ALA A CA 1
ATOM 1929 C C . ALA A 1 272 ? 8.996 13.234 7.896 1.00 74.75 272 ALA A C 1
ATOM 1931 O O . ALA A 1 272 ? 8.129 13.051 8.749 1.00 74.75 272 ALA A O 1
ATOM 1932 N N . GLU A 1 273 ? 9.313 12.304 6.991 1.00 73.44 273 GLU A N 1
ATOM 1933 C CA . GLU A 1 273 ? 8.653 10.995 6.949 1.00 73.44 273 GLU A CA 1
ATOM 1934 C C . GLU A 1 273 ? 8.965 10.166 8.201 1.00 73.44 273 GLU A C 1
ATOM 1936 O O . GLU A 1 273 ? 8.063 9.598 8.809 1.00 73.44 273 GLU A O 1
ATOM 1941 N N . LYS A 1 274 ? 10.224 10.175 8.660 1.00 68.62 274 LYS A N 1
ATOM 1942 C CA . LYS A 1 274 ? 10.616 9.530 9.922 1.00 68.62 274 LYS A CA 1
ATOM 1943 C C . LYS A 1 274 ? 9.914 10.154 11.128 1.00 68.62 274 LYS A C 1
ATOM 1945 O O . LYS A 1 274 ? 9.450 9.432 11.995 1.00 68.62 274 LYS A O 1
ATOM 1950 N N . ALA A 1 275 ? 9.792 11.478 11.187 1.00 61.94 275 ALA A N 1
ATOM 1951 C CA . ALA A 1 275 ? 9.108 12.155 12.286 1.00 61.94 275 ALA A CA 1
ATOM 1952 C C . ALA A 1 275 ? 7.602 11.839 12.333 1.00 61.94 275 ALA A C 1
ATOM 1954 O O . ALA A 1 275 ? 7.035 11.786 13.419 1.00 61.94 275 ALA A O 1
ATOM 1955 N N . ARG A 1 276 ? 6.958 11.572 11.186 1.00 59.50 276 ARG A N 1
ATOM 1956 C CA . ARG A 1 276 ? 5.547 11.143 11.136 1.00 59.50 276 ARG A CA 1
ATOM 1957 C C . ARG A 1 276 ? 5.298 9.754 11.723 1.00 59.50 276 ARG A C 1
ATOM 1959 O O . ARG A 1 276 ? 4.147 9.442 12.018 1.00 59.50 276 ARG A O 1
ATOM 1966 N N . THR A 1 277 ? 6.333 8.931 11.860 1.00 52.28 277 THR A N 1
ATOM 1967 C CA . THR A 1 277 ? 6.227 7.549 12.347 1.00 52.28 277 THR A CA 1
ATOM 1968 C C . THR A 1 277 ? 6.707 7.354 13.786 1.00 52.28 277 THR A C 1
ATOM 1970 O O . THR A 1 277 ? 6.470 6.283 14.333 1.00 52.28 277 THR A O 1
ATOM 1973 N N . VAL A 1 278 ? 7.327 8.365 14.410 1.00 55.38 278 VAL A N 1
ATOM 1974 C CA . VAL A 1 278 ? 7.775 8.307 15.813 1.00 55.38 278 VAL A CA 1
ATOM 1975 C C . VAL A 1 278 ? 6.595 8.511 16.765 1.00 55.38 278 VAL A C 1
ATOM 1977 O O . VAL A 1 278 ? 5.842 9.474 16.632 1.00 55.38 278 VAL A O 1
ATOM 1980 N N . GLY A 1 279 ? 6.472 7.635 17.764 1.00 59.47 279 GLY A N 1
ATOM 1981 C CA . GLY A 1 279 ? 5.426 7.701 18.792 1.00 59.47 279 GLY A CA 1
ATOM 1982 C C . GLY A 1 279 ? 4.276 6.719 18.568 1.00 59.47 279 GLY A C 1
ATOM 1983 O O . GLY A 1 279 ? 3.299 6.753 19.314 1.00 59.47 279 GLY A O 1
ATOM 1984 N N . MET A 1 280 ? 4.398 5.817 17.588 1.00 60.62 280 MET A N 1
ATOM 1985 C CA . MET A 1 280 ? 3.457 4.711 17.412 1.00 60.62 280 MET A CA 1
ATOM 1986 C C . MET A 1 280 ? 3.485 3.771 18.620 1.00 60.62 280 MET A C 1
ATOM 1988 O O . MET A 1 280 ? 4.556 3.399 19.104 1.00 60.62 280 MET A O 1
ATOM 1992 N N . VAL A 1 281 ? 2.298 3.359 19.072 1.00 70.94 281 VAL A N 1
ATOM 1993 C CA . VAL A 1 281 ? 2.124 2.324 20.097 1.00 70.94 281 VAL A CA 1
ATOM 1994 C C . VAL A 1 281 ? 1.938 0.977 19.408 1.00 70.94 281 VAL A C 1
ATOM 1996 O O . VAL A 1 281 ? 0.974 0.753 18.676 1.00 70.94 281 VAL A O 1
ATOM 1999 N N . TRP A 1 282 ? 2.871 0.067 19.649 1.00 78.94 282 TRP A N 1
ATOM 2000 C CA . TRP A 1 282 ? 2.829 -1.304 19.168 1.00 78.94 282 TRP A CA 1
ATOM 2001 C C . TRP A 1 282 ? 2.333 -2.225 20.277 1.00 78.94 282 TRP A C 1
ATOM 2003 O O . TRP A 1 282 ? 2.907 -2.249 21.362 1.00 78.94 282 TRP A O 1
ATOM 2013 N N . MET A 1 283 ? 1.307 -3.021 19.992 1.00 76.75 283 MET A N 1
ATOM 2014 C CA . MET A 1 283 ? 0.816 -4.037 20.923 1.00 76.75 283 MET A CA 1
ATOM 2015 C C . MET A 1 283 ? 1.521 -5.367 20.669 1.00 76.75 283 MET A C 1
ATOM 2017 O O . MET A 1 283 ? 1.612 -5.826 19.528 1.00 76.75 283 MET A O 1
ATOM 2021 N N . VAL A 1 284 ? 2.010 -5.986 21.737 1.00 83.50 284 VAL A N 1
ATOM 2022 C CA . VAL A 1 284 ? 2.593 -7.333 21.738 1.00 83.50 284 VAL A CA 1
ATOM 2023 C C . VAL A 1 284 ? 2.010 -8.131 22.895 1.00 83.50 284 VAL A C 1
ATOM 2025 O O . VAL A 1 284 ? 1.569 -7.554 23.882 1.00 83.50 284 VAL A O 1
ATOM 2028 N N . GLU A 1 285 ? 2.007 -9.454 22.803 1.00 84.75 285 GLU A N 1
ATOM 2029 C CA . GLU A 1 285 ? 1.359 -10.284 23.820 1.00 84.75 285 GLU A CA 1
ATOM 2030 C C . GLU A 1 285 ? 2.252 -10.476 25.052 1.00 84.75 285 GLU A C 1
ATOM 2032 O O . GLU A 1 285 ? 1.766 -10.490 26.180 1.00 84.75 285 GLU A O 1
ATOM 2037 N N . THR A 1 286 ? 3.572 -10.585 24.853 1.00 85.94 286 THR A N 1
ATOM 2038 C CA . THR A 1 286 ? 4.530 -10.924 25.918 1.00 85.94 286 THR A CA 1
ATOM 2039 C C . THR A 1 286 ? 5.723 -9.969 25.995 1.00 85.94 286 THR A C 1
ATOM 2041 O O . THR A 1 286 ? 6.073 -9.281 25.036 1.00 85.94 286 THR A O 1
ATOM 2044 N N . GLU A 1 287 ? 6.402 -9.974 27.144 1.00 84.69 287 GLU A N 1
ATOM 2045 C CA . GLU A 1 287 ? 7.620 -9.187 27.394 1.00 84.69 287 GLU A CA 1
ATOM 2046 C C . GLU A 1 287 ? 8.773 -9.548 26.435 1.00 84.69 287 GLU A C 1
ATOM 2048 O O . GLU A 1 287 ? 9.521 -8.684 25.973 1.00 84.69 287 GLU A O 1
ATOM 2053 N N . ASP A 1 288 ? 8.901 -10.824 26.065 1.00 90.12 288 ASP A N 1
ATOM 2054 C CA . ASP A 1 288 ? 9.917 -11.266 25.101 1.00 90.12 288 ASP A CA 1
ATOM 2055 C C . ASP A 1 288 ? 9.609 -10.775 23.683 1.00 90.12 288 ASP A C 1
ATOM 2057 O O . ASP A 1 288 ? 10.516 -10.391 22.939 1.00 90.12 288 ASP A O 1
ATOM 2061 N N . GLN A 1 289 ? 8.323 -10.707 23.322 1.00 88.31 289 GLN A N 1
ATOM 2062 C CA . GLN A 1 289 ? 7.904 -10.091 22.066 1.00 88.31 289 GLN A CA 1
ATOM 2063 C C . GLN A 1 289 ? 8.181 -8.586 22.062 1.00 88.31 289 GLN A C 1
ATOM 2065 O O . GLN A 1 289 ? 8.555 -8.063 21.014 1.00 88.31 289 GLN A O 1
ATOM 2070 N N . ALA A 1 290 ? 8.080 -7.895 23.204 1.00 86.69 290 ALA A N 1
ATOM 2071 C CA . ALA A 1 290 ? 8.440 -6.480 23.286 1.00 86.69 290 ALA A CA 1
ATOM 2072 C C . ALA A 1 290 ? 9.922 -6.255 22.962 1.00 86.69 290 ALA A C 1
ATOM 2074 O O . ALA A 1 290 ? 10.253 -5.413 22.125 1.00 86.69 290 ALA A O 1
ATOM 2075 N N . LYS A 1 291 ? 10.811 -7.067 23.547 1.00 89.56 291 LYS A N 1
ATOM 2076 C CA . LYS A 1 291 ? 12.256 -7.024 23.261 1.00 89.56 291 LYS A CA 1
ATOM 2077 C C . LYS A 1 291 ? 12.571 -7.335 21.801 1.00 89.56 291 LYS A C 1
ATOM 2079 O O . LYS A 1 291 ? 13.367 -6.633 21.186 1.00 89.56 291 LYS A O 1
ATOM 2084 N N . ALA A 1 292 ? 11.930 -8.350 21.221 1.00 89.69 292 ALA A N 1
ATOM 2085 C CA . ALA A 1 292 ? 12.116 -8.675 19.807 1.00 89.69 292 ALA A CA 1
ATOM 2086 C C . ALA A 1 292 ? 11.643 -7.532 18.891 1.00 89.69 292 ALA A C 1
ATOM 2088 O O . ALA A 1 292 ? 12.290 -7.213 17.889 1.00 89.69 292 ALA A O 1
ATOM 2089 N N . LYS A 1 293 ? 10.533 -6.883 19.262 1.00 86.75 293 LYS A N 1
ATOM 2090 C CA . LYS A 1 293 ? 9.913 -5.797 18.503 1.00 86.75 293 LYS A CA 1
ATOM 2091 C C . LYS A 1 293 ? 10.744 -4.507 18.525 1.00 86.75 293 LYS A C 1
ATOM 2093 O O . LYS A 1 293 ? 10.694 -3.777 17.536 1.00 86.75 293 LYS A O 1
ATOM 2098 N N . GLU A 1 294 ? 11.569 -4.280 19.554 1.00 87.81 294 GLU A N 1
ATOM 2099 C CA . GLU A 1 294 ? 12.453 -3.105 19.692 1.00 87.81 294 GLU A CA 1
ATOM 2100 C C . GLU A 1 294 ? 13.235 -2.790 18.408 1.00 87.81 294 GLU A C 1
ATOM 2102 O O . GLU A 1 294 ? 13.253 -1.648 17.954 1.00 87.81 294 GLU A O 1
ATOM 2107 N N . THR A 1 295 ? 13.852 -3.806 17.798 1.00 83.81 295 THR A N 1
ATOM 2108 C CA . THR A 1 295 ? 14.722 -3.637 16.617 1.00 83.81 295 THR A CA 1
ATOM 2109 C C . THR A 1 295 ? 13.975 -3.180 15.364 1.00 83.81 295 THR A C 1
ATOM 2111 O O . THR A 1 295 ? 14.583 -2.622 14.453 1.00 83.81 295 THR A O 1
ATOM 2114 N N . SER A 1 296 ? 12.660 -3.399 15.326 1.00 82.62 296 SER A N 1
ATOM 2115 C CA . SER A 1 296 ? 11.784 -2.990 14.226 1.00 82.62 296 SER A CA 1
ATOM 2116 C C . SER A 1 296 ? 11.113 -1.631 14.449 1.00 82.62 296 SER A C 1
ATOM 2118 O O . SER A 1 296 ? 10.503 -1.104 13.521 1.00 82.62 296 SER A O 1
ATOM 2120 N N . CYS A 1 297 ? 11.215 -1.073 15.658 1.00 79.50 297 CYS A N 1
ATOM 2121 C CA . CYS A 1 297 ? 10.571 0.179 16.041 1.00 79.50 297 CYS A CA 1
ATOM 2122 C C . CYS A 1 297 ? 11.530 1.368 15.935 1.00 79.50 297 CYS A C 1
ATOM 2124 O O . CYS A 1 297 ? 12.749 1.244 16.091 1.00 79.50 297 CYS A O 1
ATOM 2126 N N . GLN A 1 298 ? 10.973 2.553 15.697 1.00 80.88 298 GLN A N 1
ATOM 2127 C CA . GLN A 1 298 ? 11.750 3.784 15.691 1.00 80.88 298 GLN A CA 1
ATOM 2128 C C . GLN A 1 298 ? 12.039 4.258 17.115 1.00 80.88 298 GLN A C 1
ATOM 2130 O O . GLN A 1 298 ? 11.331 3.950 18.072 1.00 80.88 298 GLN A O 1
ATOM 2135 N N . LYS A 1 299 ? 13.116 5.032 17.274 1.00 82.12 299 LYS A N 1
ATOM 2136 C CA . LYS A 1 299 ? 13.427 5.655 18.563 1.00 82.12 299 LYS A CA 1
ATOM 2137 C C . LYS A 1 299 ? 12.334 6.670 18.895 1.00 82.12 299 LYS A C 1
ATOM 2139 O O . LYS A 1 299 ? 12.047 7.544 18.086 1.00 82.12 299 LYS A O 1
ATOM 2144 N N . GLY A 1 300 ? 11.754 6.543 20.083 1.00 71.19 300 GLY A N 1
ATOM 2145 C CA . GLY A 1 300 ? 10.583 7.297 20.520 1.00 71.19 300 GLY A CA 1
ATOM 2146 C C . GLY A 1 300 ? 9.252 6.555 20.362 1.00 71.19 300 GLY A C 1
ATOM 2147 O O . GLY A 1 300 ? 8.270 7.038 20.915 1.00 71.19 300 GLY A O 1
ATOM 2148 N N . ASP A 1 301 ? 9.213 5.391 19.702 1.00 79.31 301 ASP A N 1
ATOM 2149 C CA . ASP A 1 301 ? 8.024 4.527 19.672 1.00 79.31 301 ASP A CA 1
ATOM 2150 C C . ASP A 1 301 ? 7.753 3.884 21.030 1.00 79.31 301 ASP A C 1
ATOM 2152 O O . ASP A 1 301 ? 8.649 3.743 21.870 1.00 79.31 301 ASP A O 1
ATOM 2156 N N . PHE A 1 302 ? 6.510 3.450 21.216 1.00 82.19 302 PHE A N 1
ATOM 2157 C CA . PHE A 1 302 ? 6.056 2.768 22.416 1.00 82.19 302 PHE A CA 1
ATOM 2158 C C . PHE A 1 302 ? 5.672 1.330 22.093 1.00 82.19 302 PHE A C 1
ATOM 2160 O O . PHE A 1 302 ? 5.116 1.037 21.038 1.00 82.19 302 PHE A O 1
ATOM 2167 N N . ILE A 1 303 ? 5.981 0.416 23.003 1.00 84.69 303 ILE A N 1
ATOM 2168 C CA . ILE A 1 303 ? 5.575 -0.983 22.916 1.00 84.69 303 ILE A CA 1
ATOM 2169 C C . ILE A 1 303 ? 4.838 -1.320 24.201 1.00 84.69 303 ILE A C 1
ATOM 2171 O O . ILE A 1 303 ? 5.400 -1.181 25.287 1.00 84.69 303 ILE A O 1
ATOM 2175 N N . GLN A 1 304 ? 3.592 -1.756 24.073 1.00 82.69 304 GLN A N 1
ATOM 2176 C CA . GLN A 1 304 ? 2.756 -2.152 25.191 1.00 82.69 304 GLN A CA 1
ATOM 2177 C C . GLN A 1 304 ? 2.535 -3.662 25.162 1.00 82.69 304 GLN A C 1
ATOM 2179 O O . GLN A 1 304 ? 2.148 -4.243 24.147 1.00 82.69 304 GLN A O 1
ATOM 2184 N N . VAL A 1 305 ? 2.789 -4.290 26.304 1.00 83.56 305 VAL A N 1
ATOM 2185 C CA . VAL A 1 305 ? 2.572 -5.718 26.509 1.00 83.56 305 VAL A CA 1
ATOM 2186 C C . VAL A 1 305 ? 1.133 -5.916 26.966 1.00 83.56 305 VAL A C 1
ATOM 2188 O O . VAL A 1 305 ? 0.764 -5.488 28.056 1.00 83.56 305 VAL A O 1
ATOM 2191 N N . ALA A 1 306 ? 0.306 -6.547 26.139 1.00 72.56 306 ALA A N 1
ATOM 2192 C CA . ALA A 1 306 ? -1.121 -6.723 26.388 1.00 72.56 306 ALA A CA 1
ATOM 2193 C C . ALA A 1 306 ? -1.392 -7.543 27.659 1.00 72.56 306 ALA A C 1
ATOM 2195 O O . ALA A 1 306 ? -2.264 -7.179 28.448 1.00 72.56 306 ALA A O 1
ATOM 2196 N N . ALA A 1 307 ? -0.603 -8.595 27.904 1.00 67.75 307 ALA A N 1
ATOM 2197 C CA . ALA A 1 307 ? -0.786 -9.473 29.058 1.00 67.75 307 ALA A CA 1
ATOM 2198 C C . ALA A 1 307 ? -0.504 -8.788 30.408 1.00 67.75 307 ALA A C 1
ATOM 2200 O O . ALA A 1 307 ? -1.113 -9.140 31.419 1.00 67.75 307 ALA A O 1
ATOM 2201 N N . THR A 1 308 ? 0.420 -7.823 30.446 1.00 71.06 308 THR A N 1
ATOM 2202 C CA . THR A 1 308 ? 0.867 -7.174 31.691 1.00 71.06 308 THR A CA 1
ATOM 2203 C C . THR A 1 308 ? 0.404 -5.723 31.800 1.00 71.06 308 THR A C 1
ATOM 2205 O O . THR A 1 308 ? 0.294 -5.197 32.902 1.00 71.06 308 THR A O 1
ATOM 2208 N N . GLY A 1 309 ? 0.101 -5.060 30.686 1.00 67.69 309 GLY A N 1
ATOM 2209 C CA . GLY A 1 309 ? -0.140 -3.619 30.624 1.00 67.69 309 GLY A CA 1
ATOM 2210 C C . GLY A 1 309 ? 1.133 -2.776 30.760 1.00 67.69 309 GLY A C 1
ATOM 2211 O O . GLY A 1 309 ? 1.035 -1.551 30.838 1.00 67.69 309 GLY A O 1
ATOM 2212 N N . THR A 1 310 ? 2.313 -3.404 30.797 1.00 79.06 310 THR A N 1
ATOM 2213 C CA . THR A 1 310 ? 3.608 -2.717 30.840 1.00 79.06 310 THR A CA 1
ATOM 2214 C C . THR A 1 310 ? 3.845 -1.975 29.528 1.00 79.06 310 THR A C 1
ATOM 2216 O O . THR A 1 310 ? 3.667 -2.556 28.455 1.00 79.06 310 THR A O 1
ATOM 2219 N N . ALA A 1 311 ? 4.282 -0.715 29.599 1.00 81.50 311 ALA A N 1
ATOM 2220 C CA . ALA A 1 311 ? 4.680 0.045 28.418 1.00 81.50 311 ALA A CA 1
ATOM 2221 C C . ALA A 1 311 ? 6.167 0.408 28.456 1.00 81.50 311 ALA A C 1
ATOM 2223 O O . ALA A 1 311 ? 6.708 0.876 29.466 1.00 81.50 311 ALA A O 1
ATOM 2224 N N . TYR A 1 312 ? 6.812 0.234 27.308 1.00 85.75 312 TYR A N 1
ATOM 2225 C CA . TYR A 1 312 ? 8.206 0.570 27.067 1.00 85.75 312 TYR A CA 1
ATOM 2226 C C . TYR A 1 312 ? 8.312 1.652 26.004 1.00 85.75 312 TYR A C 1
ATOM 2228 O O . TYR A 1 312 ? 7.587 1.622 25.016 1.00 85.75 312 TYR A O 1
ATOM 2236 N N . GLN A 1 313 ? 9.257 2.569 26.173 1.00 85.88 313 GLN A N 1
ATOM 2237 C CA . GLN A 1 313 ? 9.688 3.494 25.135 1.00 85.88 313 GLN A CA 1
ATOM 2238 C C . GLN A 1 313 ? 10.965 2.953 24.511 1.00 85.88 313 GLN A C 1
ATOM 2240 O O . GLN A 1 313 ? 11.912 2.588 25.212 1.00 85.88 313 GLN A O 1
ATOM 2245 N N . VAL A 1 314 ? 11.020 2.953 23.189 1.00 86.25 314 VAL A N 1
ATOM 2246 C CA . VAL A 1 314 ? 12.211 2.569 22.442 1.00 86.25 314 VAL A CA 1
ATOM 2247 C C . VAL A 1 314 ? 13.204 3.730 22.487 1.00 86.25 314 VAL A C 1
ATOM 2249 O O . VAL A 1 314 ? 12.961 4.797 21.928 1.00 86.25 314 VAL A O 1
ATOM 2252 N N . THR A 1 315 ? 14.344 3.546 23.154 1.00 85.19 315 THR A N 1
ATOM 2253 C CA . THR A 1 315 ? 15.386 4.578 23.304 1.00 85.19 315 THR A CA 1
ATOM 2254 C C . THR A 1 315 ? 16.702 4.154 22.656 1.00 85.19 315 THR A C 1
ATOM 2256 O O . THR A 1 315 ? 16.852 3.024 22.188 1.00 85.19 315 THR A O 1
ATOM 2259 N N . ASN A 1 316 ? 17.693 5.049 22.631 1.00 80.44 316 ASN A N 1
ATOM 2260 C CA . ASN A 1 316 ? 19.047 4.721 22.166 1.00 80.44 316 ASN A CA 1
ATOM 2261 C C . ASN A 1 316 ? 19.746 3.662 23.035 1.00 80.44 316 ASN A C 1
ATOM 2263 O O . ASN A 1 316 ? 20.644 2.991 22.544 1.00 80.44 316 ASN A O 1
ATOM 2267 N N . ALA A 1 317 ? 19.319 3.498 24.290 1.00 83.06 317 ALA A N 1
ATOM 2268 C CA . ALA A 1 317 ? 19.865 2.522 25.233 1.00 83.06 317 ALA A CA 1
ATOM 2269 C C . ALA A 1 317 ? 19.031 1.227 25.320 1.00 83.06 317 ALA A C 1
ATOM 2271 O O . ALA A 1 317 ? 19.286 0.400 26.191 1.00 83.06 317 ALA A O 1
ATOM 2272 N N . GLY A 1 318 ? 18.031 1.064 24.448 1.00 86.00 318 GLY A N 1
ATOM 2273 C CA . GLY A 1 318 ? 17.103 -0.065 24.462 1.00 86.00 318 GLY A CA 1
ATOM 2274 C C . GLY A 1 318 ? 15.694 0.312 24.913 1.00 86.00 318 GLY A C 1
ATOM 2275 O O . GLY A 1 318 ? 15.325 1.495 24.935 1.00 86.00 318 GLY A O 1
ATOM 2276 N N . LEU A 1 319 ? 14.899 -0.689 25.288 1.00 87.75 319 LEU A N 1
ATOM 2277 C CA . LEU A 1 319 ? 13.597 -0.479 25.920 1.00 87.75 319 LEU A CA 1
ATOM 2278 C C . LEU A 1 319 ? 13.741 0.161 27.305 1.00 87.75 319 LEU A C 1
ATOM 2280 O O . LEU A 1 319 ? 14.242 -0.448 28.250 1.00 87.75 319 LEU A O 1
ATOM 2284 N N . LYS A 1 320 ? 13.243 1.389 27.441 1.00 86.88 320 LYS A N 1
ATOM 2285 C CA . LYS A 1 320 ? 13.087 2.062 28.729 1.00 86.88 320 LYS A CA 1
ATOM 2286 C C . LYS A 1 320 ? 11.683 1.790 29.249 1.00 86.88 320 LYS A C 1
ATOM 2288 O O . LYS A 1 320 ? 10.716 2.111 28.568 1.00 86.88 320 LYS A O 1
ATOM 2293 N N . LEU A 1 321 ? 11.569 1.239 30.454 1.00 82.06 321 LEU A N 1
ATOM 2294 C CA . LEU A 1 321 ? 10.283 1.105 31.137 1.00 82.06 321 LEU A CA 1
ATOM 2295 C C . LEU A 1 321 ? 9.676 2.498 31.362 1.00 82.06 321 LEU A C 1
ATOM 2297 O O . LEU A 1 321 ? 10.320 3.365 31.956 1.00 82.06 321 LEU A O 1
ATOM 2301 N N . VAL A 1 322 ? 8.457 2.710 30.869 1.00 72.00 322 VAL A N 1
ATOM 2302 C CA . VAL A 1 322 ? 7.725 3.983 30.994 1.00 72.00 322 VAL A CA 1
ATOM 2303 C C . VAL A 1 322 ? 6.625 3.859 32.033 1.00 72.00 322 VAL A C 1
ATOM 2305 O O . VAL A 1 322 ? 6.342 4.826 32.735 1.00 72.00 322 VAL A O 1
ATOM 2308 N N . SER A 1 323 ? 6.036 2.670 32.161 1.00 66.75 323 SER A N 1
ATOM 2309 C CA . SER A 1 323 ? 4.976 2.415 33.126 1.00 66.75 323 SER A CA 1
ATOM 2310 C C . SER A 1 323 ? 4.850 0.941 33.494 1.00 66.75 323 SER A C 1
ATOM 2312 O O . SER A 1 323 ? 5.051 0.045 32.675 1.00 66.75 323 SER A O 1
ATOM 2314 N N . THR A 1 324 ? 4.517 0.701 34.760 1.00 58.47 324 THR A N 1
ATOM 2315 C CA . THR A 1 324 ? 4.147 -0.605 35.321 1.00 58.47 324 THR A CA 1
ATOM 2316 C C . THR A 1 324 ? 2.615 -0.774 35.318 1.00 58.47 324 THR A C 1
ATOM 2318 O O . THR A 1 324 ? 1.896 0.225 35.196 1.00 58.47 324 THR A O 1
ATOM 2321 N N . PRO A 1 325 ? 2.073 -1.997 35.504 1.00 55.31 325 PRO A N 1
ATOM 2322 C CA . PRO A 1 325 ? 0.640 -2.309 35.346 1.00 55.31 325 PRO A CA 1
ATOM 2323 C C . PRO A 1 325 ? -0.325 -1.456 36.190 1.00 55.31 325 PRO A C 1
ATOM 2325 O O . PRO A 1 325 ? -1.515 -1.374 35.898 1.00 55.31 325 PRO A O 1
ATOM 2328 N N . THR A 1 326 ? 0.164 -0.841 37.269 1.00 57.22 326 THR A N 1
ATOM 2329 C CA . THR A 1 326 ? -0.602 0.023 38.185 1.00 57.22 326 THR A CA 1
ATOM 2330 C C . THR A 1 326 ? -0.594 1.500 37.793 1.00 57.22 326 THR A C 1
ATOM 2332 O O . THR A 1 326 ? -1.364 2.293 38.340 1.00 57.22 326 THR A O 1
ATOM 2335 N N . SER A 1 327 ? 0.273 1.887 36.861 1.00 65.19 327 SER A N 1
ATOM 2336 C CA . SER A 1 327 ? 0.444 3.270 36.409 1.00 65.19 327 SER A CA 1
ATOM 2337 C C . SER A 1 327 ? -0.237 3.570 35.078 1.00 65.19 327 SER A C 1
ATOM 2339 O O . SER A 1 327 ? -0.355 4.739 34.742 1.00 65.19 327 SER A O 1
ATOM 2341 N N . THR A 1 328 ? -0.765 2.565 34.376 1.00 71.88 328 THR A N 1
ATOM 2342 C CA . THR A 1 328 ? -1.519 2.750 33.128 1.00 71.88 328 THR A CA 1
ATOM 2343 C C . THR A 1 328 ? -2.954 2.279 33.300 1.00 71.88 328 THR A C 1
ATOM 2345 O O . THR A 1 328 ? -3.196 1.181 33.801 1.00 71.88 328 THR A O 1
ATOM 2348 N N . ALA A 1 329 ? -3.912 3.085 32.853 1.00 76.75 329 ALA A N 1
ATOM 2349 C CA . ALA A 1 329 ? -5.315 2.708 32.811 1.00 76.75 329 ALA A CA 1
ATOM 2350 C C . ALA A 1 329 ? -5.963 3.141 31.496 1.00 76.75 329 ALA A C 1
ATOM 2352 O O . ALA A 1 329 ? -5.781 4.269 31.039 1.00 76.75 329 ALA A O 1
ATOM 2353 N N . GLY A 1 330 ? -6.708 2.212 30.894 1.00 78.75 330 GLY A N 1
ATOM 2354 C CA . GLY A 1 330 ? -7.576 2.482 29.756 1.00 78.75 330 GLY A CA 1
ATOM 2355 C C . GLY A 1 330 ? -8.955 2.902 30.248 1.00 78.75 330 GLY A C 1
ATOM 2356 O O . GLY A 1 330 ? -9.594 2.161 31.001 1.00 78.75 330 GLY A O 1
ATOM 2357 N N . PHE A 1 331 ? -9.400 4.076 29.814 1.00 81.00 331 PHE A N 1
ATOM 2358 C CA . PHE A 1 331 ? -10.724 4.606 30.097 1.00 81.00 331 PHE A CA 1
ATOM 2359 C C . PHE A 1 331 ? -11.486 4.786 28.793 1.00 81.00 331 PHE A C 1
ATOM 2361 O O . PHE A 1 331 ? -11.046 5.506 27.899 1.00 81.00 331 PHE A O 1
ATOM 2368 N N . THR A 1 332 ? -12.622 4.120 28.676 1.00 83.00 332 THR A N 1
ATOM 2369 C CA . THR A 1 332 ? -13.470 4.169 27.494 1.00 83.00 332 THR A CA 1
ATOM 2370 C C . THR A 1 332 ? -14.536 5.234 27.670 1.00 83.00 332 THR A C 1
ATOM 2372 O O . THR A 1 332 ? -15.199 5.300 28.707 1.00 83.00 332 THR A O 1
ATOM 2375 N N . THR A 1 333 ? -14.687 6.078 26.653 1.00 79.12 333 THR A N 1
ATOM 2376 C CA . THR A 1 333 ? -15.802 7.013 26.546 1.00 79.12 333 THR A CA 1
ATOM 2377 C C . THR A 1 333 ? -16.912 6.388 25.710 1.00 79.12 333 THR A C 1
ATOM 2379 O O . THR A 1 333 ? -16.661 5.850 24.633 1.00 79.12 333 THR A O 1
ATOM 2382 N N . GLU A 1 334 ? -18.147 6.460 26.199 1.00 76.50 334 GLU A N 1
ATOM 2383 C CA . GLU A 1 334 ? -19.350 5.978 25.513 1.00 76.50 334 GLU A CA 1
ATOM 2384 C C . GLU A 1 334 ? -20.388 7.100 25.395 1.00 76.50 334 GLU A C 1
ATOM 2386 O O . GLU A 1 334 ? -20.437 8.030 26.211 1.00 76.50 334 GLU A O 1
ATOM 2391 N N . THR A 1 335 ? -21.247 7.014 24.377 1.00 71.50 335 THR A N 1
ATOM 2392 C CA . THR A 1 335 ? -22.344 7.966 24.187 1.00 71.50 335 THR A CA 1
ATOM 2393 C C . THR A 1 335 ? -23.403 7.769 25.273 1.00 71.50 335 THR A C 1
ATOM 2395 O O . THR A 1 335 ? -24.042 6.723 25.355 1.00 71.50 335 THR A O 1
ATOM 2398 N N . SER A 1 336 ? -23.627 8.796 26.092 1.00 67.12 336 SER A N 1
ATOM 2399 C CA . SER A 1 336 ? -24.720 8.849 27.071 1.00 67.12 336 SER A CA 1
ATOM 2400 C C . SER A 1 336 ? -25.724 9.952 26.743 1.00 67.12 336 SER A C 1
ATOM 2402 O O . SER A 1 336 ? -25.396 10.918 26.055 1.00 67.12 336 SER A O 1
ATOM 2404 N N . SER A 1 337 ? -26.953 9.832 27.259 1.00 58.69 337 SER A N 1
ATOM 2405 C CA . SER A 1 337 ? -28.013 10.843 27.151 1.00 58.69 337 SER A CA 1
ATOM 2406 C C . SER A 1 337 ? -27.660 12.103 27.962 1.00 58.69 337 SER A C 1
ATOM 2408 O O . SER A 1 337 ? -28.083 12.262 29.105 1.00 58.69 337 SER A O 1
ATOM 2410 N N . GLY A 1 338 ? -26.829 12.979 27.399 1.00 65.25 338 GLY A N 1
ATOM 2411 C CA . GLY A 1 338 ? -26.363 14.224 28.015 1.00 65.25 338 GLY A CA 1
ATOM 2412 C C . GLY A 1 338 ? -25.345 14.946 27.129 1.00 65.25 338 GLY A C 1
ATOM 2413 O O . GLY A 1 338 ? -25.015 14.460 26.052 1.00 65.25 338 GLY A O 1
ATOM 2414 N N . SER A 1 339 ? -24.830 16.101 27.565 1.00 73.50 339 SER A N 1
ATOM 2415 C CA . SER A 1 339 ? -23.831 16.897 26.814 1.00 73.50 339 SER A CA 1
ATOM 2416 C C . SER A 1 339 ? -22.394 16.344 26.884 1.00 73.50 339 SER A C 1
ATOM 2418 O O . SER A 1 339 ? -21.501 16.852 26.204 1.00 73.50 339 SER A O 1
ATOM 2420 N N . TRP A 1 340 ? -22.164 15.304 27.692 1.00 78.38 340 TRP A N 1
ATOM 2421 C CA . TRP A 1 340 ? -20.846 14.736 27.995 1.00 78.38 340 TRP A CA 1
ATOM 2422 C C . TRP A 1 340 ? -20.869 13.206 27.934 1.00 78.38 340 TRP A C 1
ATOM 2424 O O . TRP A 1 340 ? -21.910 12.595 28.185 1.00 78.38 340 TRP A O 1
ATOM 2434 N N . ALA A 1 341 ? -19.741 12.607 27.551 1.00 77.19 341 ALA A N 1
ATOM 2435 C CA . ALA A 1 341 ? -19.589 11.160 27.458 1.00 77.19 341 ALA A CA 1
ATOM 2436 C C . ALA A 1 341 ? -19.557 10.498 28.844 1.00 77.19 341 ALA A C 1
ATOM 2438 O O . ALA A 1 341 ? -19.047 11.069 29.816 1.00 77.19 341 ALA A O 1
ATOM 2439 N N . LYS A 1 342 ? -20.058 9.262 28.915 1.00 82.38 342 LYS A N 1
ATOM 2440 C CA . LYS A 1 342 ? -19.888 8.398 30.083 1.00 82.38 342 LYS A CA 1
ATOM 2441 C C . LYS A 1 342 ? -18.511 7.756 30.020 1.00 82.38 342 LYS A C 1
ATOM 2443 O O . LYS A 1 342 ? -18.076 7.343 28.950 1.00 82.38 342 LYS A O 1
ATOM 2448 N N . TRP A 1 343 ? -17.858 7.648 31.169 1.00 84.69 343 TRP A N 1
ATOM 2449 C CA . TRP A 1 343 ? -16.555 7.007 31.297 1.00 84.69 343 TRP A CA 1
ATOM 2450 C C . TRP A 1 343 ? -16.705 5.630 31.943 1.00 84.69 343 TRP A C 1
ATOM 2452 O O . TRP A 1 343 ? -17.452 5.463 32.909 1.00 84.69 343 TRP A O 1
ATOM 2462 N N . THR A 1 344 ? -15.996 4.640 31.416 1.00 81.06 344 THR A N 1
ATOM 2463 C CA . THR A 1 344 ? -15.877 3.288 31.978 1.00 81.06 344 THR A CA 1
ATOM 2464 C C . THR A 1 344 ? -14.412 2.853 31.922 1.00 81.06 344 THR A C 1
ATOM 2466 O O . THR A 1 344 ? -13.633 3.381 31.134 1.00 81.06 344 THR A O 1
ATOM 2469 N N . GLY A 1 345 ? -13.980 1.935 32.785 1.00 77.25 345 GLY A N 1
ATOM 2470 C CA . GLY A 1 345 ? -12.596 1.458 32.770 1.00 77.25 345 GLY A CA 1
ATOM 2471 C C . GLY A 1 345 ? -12.095 1.003 34.131 1.00 77.25 345 GLY A C 1
ATOM 2472 O O . GLY A 1 345 ? -12.772 1.145 35.150 1.00 77.25 345 GLY A O 1
ATOM 2473 N N . LYS A 1 346 ? -10.885 0.443 34.146 1.00 78.50 346 LYS A N 1
ATOM 2474 C CA . LYS A 1 346 ? -10.219 0.034 35.384 1.00 78.50 346 LYS A CA 1
ATOM 2475 C C . LYS A 1 346 ? -9.639 1.271 36.064 1.00 78.50 346 LYS A C 1
ATOM 2477 O O . LYS A 1 346 ? -8.744 1.898 35.510 1.00 78.50 346 LYS A O 1
ATOM 2482 N N . THR A 1 347 ? -10.113 1.597 37.264 1.00 80.62 347 THR A N 1
ATOM 2483 C CA . THR A 1 347 ? -9.638 2.750 38.043 1.00 80.62 347 THR A CA 1
ATOM 2484 C C . THR A 1 347 ? -8.432 2.377 38.919 1.00 80.62 347 THR A C 1
ATOM 2486 O O . THR A 1 347 ? -8.571 1.572 39.844 1.00 80.62 347 THR A O 1
ATOM 2489 N N . PRO A 1 348 ? -7.239 2.926 38.658 1.00 80.25 348 PRO A N 1
ATOM 2490 C CA . PRO A 1 348 ? -6.092 2.846 39.557 1.00 80.25 348 PRO A CA 1
ATOM 2491 C C . PRO A 1 348 ? -6.230 3.857 40.705 1.00 80.25 348 PRO A C 1
ATOM 2493 O O . PRO A 1 348 ? -7.006 4.797 40.618 1.00 80.25 348 PRO A O 1
ATOM 2496 N N . ALA A 1 349 ? -5.420 3.734 41.762 1.00 82.50 349 ALA A N 1
ATOM 2497 C CA . ALA A 1 349 ? -5.509 4.598 42.953 1.00 82.50 349 ALA A CA 1
ATOM 2498 C C . ALA A 1 349 ? -5.324 6.110 42.685 1.00 82.50 349 ALA A C 1
ATOM 2500 O O . ALA A 1 349 ? -5.606 6.934 43.548 1.00 82.50 349 ALA A O 1
ATOM 2501 N N . TRP A 1 350 ? -4.812 6.477 41.510 1.00 86.06 350 TRP A N 1
ATOM 2502 C CA . TRP A 1 350 ? -4.581 7.859 41.095 1.00 86.06 350 TRP A CA 1
ATOM 2503 C C . TRP A 1 350 ? -5.678 8.431 40.189 1.00 86.06 350 TRP A C 1
ATOM 2505 O O . TRP A 1 350 ? -5.564 9.599 39.803 1.00 86.06 350 TRP A O 1
ATOM 2515 N N . ALA A 1 351 ? -6.713 7.648 39.864 1.00 86.50 351 ALA A N 1
ATOM 2516 C CA . ALA A 1 351 ? -7.835 8.086 39.047 1.00 86.50 351 ALA A CA 1
ATOM 2517 C C . ALA A 1 351 ? -9.187 7.562 39.543 1.00 86.50 351 ALA A C 1
ATOM 2519 O O . ALA A 1 351 ? -9.304 6.461 40.075 1.00 86.50 351 ALA A O 1
ATOM 2520 N N . GLU A 1 352 ? -10.225 8.350 39.298 1.00 88.69 352 GLU A N 1
ATOM 2521 C CA . GLU A 1 352 ? -11.604 8.045 39.663 1.00 88.69 352 GLU A CA 1
ATOM 2522 C C . GLU A 1 352 ? -12.539 8.423 38.510 1.00 88.69 352 GLU A C 1
ATOM 2524 O O . GLU A 1 352 ? -12.318 9.405 37.800 1.00 88.69 352 GLU A O 1
ATOM 2529 N N . ILE A 1 353 ? -13.587 7.627 38.305 1.00 87.00 353 ILE A N 1
ATOM 2530 C CA . ILE A 1 353 ? -14.613 7.890 37.295 1.00 87.00 353 ILE A CA 1
ATOM 2531 C C . ILE A 1 353 ? -15.779 8.620 37.967 1.00 87.00 353 ILE A C 1
ATOM 2533 O O . ILE A 1 353 ? -16.472 8.053 38.808 1.00 87.00 353 ILE A O 1
ATOM 2537 N N . GLY A 1 354 ? -16.000 9.873 37.571 1.00 78.50 354 GLY A N 1
ATOM 2538 C CA . GLY A 1 354 ? -17.185 10.647 37.927 1.00 78.50 354 GLY A CA 1
ATOM 2539 C C . GLY A 1 354 ? -18.357 10.390 36.973 1.00 78.50 354 GLY A C 1
ATOM 2540 O O . GLY A 1 354 ? -18.244 9.671 35.981 1.00 78.50 354 GLY A O 1
ATOM 2541 N N . SER A 1 355 ? -19.499 11.030 37.231 1.00 76.19 355 SER A N 1
ATOM 2542 C CA . SER A 1 355 ? -20.727 10.855 36.433 1.00 76.19 355 SER A CA 1
ATOM 2543 C C . SER A 1 355 ? -20.584 11.250 34.955 1.00 76.19 355 SER A C 1
ATOM 2545 O O . SER A 1 355 ? -21.318 10.740 34.108 1.00 76.19 355 SER A O 1
ATOM 2547 N N . SER A 1 356 ? -19.662 12.158 34.620 1.00 79.56 356 SER A N 1
ATOM 2548 C CA . SER A 1 356 ? -19.402 12.610 33.237 1.00 79.56 356 SER A CA 1
ATOM 2549 C C . SER A 1 356 ? -17.952 13.050 32.996 1.00 79.56 356 SER A C 1
ATOM 2551 O O . SER A 1 356 ? -17.657 13.757 32.032 1.00 79.56 356 SER A O 1
ATOM 2553 N N . PHE A 1 357 ? -17.040 12.674 33.892 1.00 80.81 357 PHE A N 1
ATOM 2554 C CA . PHE A 1 357 ? -15.656 13.140 33.881 1.00 80.81 357 PHE A CA 1
ATOM 2555 C C . PHE A 1 357 ? -14.711 12.081 34.437 1.00 80.81 357 PHE A C 1
ATOM 2557 O O . PHE A 1 357 ? -15.087 11.289 35.300 1.00 80.81 357 PHE A O 1
ATOM 2564 N N . LEU A 1 358 ? -13.469 12.108 33.966 1.00 84.00 358 LEU A N 1
ATOM 2565 C CA . LEU A 1 358 ? -12.363 11.351 34.538 1.00 84.00 358 LEU A CA 1
ATOM 2566 C C . LEU A 1 358 ? -11.579 12.261 35.489 1.00 84.00 358 LEU A C 1
ATOM 2568 O O . LEU A 1 358 ? -11.093 13.318 35.084 1.00 84.00 358 LEU A O 1
ATOM 2572 N N . ILE A 1 359 ? -11.469 11.862 36.752 1.00 86.19 359 ILE A N 1
ATOM 2573 C CA . ILE A 1 359 ? -10.734 12.579 37.795 1.00 86.19 359 ILE A CA 1
ATOM 2574 C C . ILE A 1 359 ? -9.333 11.995 37.882 1.00 86.19 359 ILE A C 1
ATOM 2576 O O . ILE A 1 359 ? -9.181 10.797 38.100 1.00 86.19 359 ILE A O 1
ATOM 2580 N N . LEU A 1 360 ? -8.313 12.840 37.773 1.00 85.88 360 LEU A N 1
ATOM 2581 C CA . LEU A 1 360 ? -6.921 12.472 38.011 1.00 85.88 360 LEU A CA 1
ATOM 2582 C C . LEU A 1 360 ? -6.404 13.214 39.242 1.00 85.88 360 LEU A C 1
ATOM 2584 O O . LEU A 1 360 ? -6.541 14.433 39.339 1.00 85.88 360 LEU A O 1
ATOM 2588 N N . THR A 1 361 ? -5.788 12.493 40.175 1.00 86.88 361 THR A N 1
ATOM 2589 C CA . THR A 1 361 ? -5.080 13.097 41.321 1.00 86.88 361 THR A CA 1
ATOM 2590 C C . THR A 1 361 ? -3.890 13.957 40.852 1.00 86.88 361 THR A C 1
ATOM 2592 O O . THR A 1 361 ? -3.459 13.814 39.707 1.00 86.88 361 THR A O 1
ATOM 2595 N N . PRO A 1 362 ? -3.316 14.848 41.683 1.00 86.25 362 PRO A N 1
ATOM 2596 C CA . PRO A 1 362 ? -2.117 15.601 41.308 1.00 86.25 362 PRO A CA 1
ATOM 2597 C C . PRO A 1 362 ? -0.980 14.691 40.820 1.00 86.25 362 PRO A C 1
ATOM 2599 O O . PRO A 1 362 ? -0.718 13.619 41.385 1.00 86.25 362 PRO A O 1
ATOM 2602 N N . GLY A 1 363 ? -0.301 15.107 39.755 1.00 82.19 363 GLY A N 1
ATOM 2603 C CA . GLY A 1 363 ? 0.773 14.326 39.158 1.00 82.19 363 GLY A CA 1
ATOM 2604 C C . GLY A 1 363 ? 1.078 14.686 37.711 1.00 82.19 363 GLY A C 1
ATOM 2605 O O . GLY A 1 363 ? 0.501 15.605 37.124 1.00 82.19 363 GLY A O 1
ATOM 2606 N N . ARG A 1 364 ? 2.013 13.919 37.152 1.00 82.12 364 ARG A N 1
ATOM 2607 C CA . ARG A 1 364 ? 2.424 13.983 35.756 1.00 82.12 364 ARG A CA 1
ATOM 2608 C C . ARG A 1 364 ? 1.838 12.796 35.006 1.00 82.12 364 ARG A C 1
ATOM 2610 O O . ARG A 1 364 ? 2.020 11.651 35.412 1.00 82.12 364 ARG A O 1
ATOM 2617 N N . TYR A 1 365 ? 1.146 13.070 33.912 1.00 80.12 365 TYR A N 1
ATOM 2618 C CA . TYR A 1 365 ? 0.419 12.071 33.143 1.00 80.12 365 TYR A CA 1
ATOM 2619 C C . TYR A 1 365 ? 0.762 12.177 31.670 1.00 80.12 365 TYR A C 1
ATOM 2621 O O . TYR A 1 365 ? 0.937 13.270 31.140 1.00 80.12 365 TYR A O 1
ATOM 2629 N N . ARG A 1 366 ? 0.799 11.039 30.993 1.00 78.50 366 ARG A N 1
ATOM 2630 C CA . ARG A 1 366 ? 0.695 10.974 29.543 1.00 78.50 366 ARG A CA 1
ATOM 2631 C C . ARG A 1 366 ? -0.709 10.529 29.177 1.00 78.50 366 ARG A C 1
ATOM 2633 O O . ARG A 1 366 ? -1.196 9.550 29.741 1.00 78.50 366 ARG A O 1
ATOM 2640 N N . VAL A 1 367 ? -1.343 11.255 28.264 1.00 76.00 367 VAL A N 1
ATOM 2641 C CA . VAL A 1 367 ? -2.711 10.980 27.823 1.00 76.00 367 VAL A CA 1
ATOM 2642 C C . VAL A 1 367 ? -2.686 10.673 26.335 1.00 76.00 367 VAL A C 1
ATOM 2644 O O . VAL A 1 367 ? -2.422 11.557 25.527 1.00 76.00 367 VAL A O 1
ATOM 2647 N N . GLU A 1 368 ? -2.968 9.424 25.986 1.00 72.81 368 GLU A N 1
ATOM 2648 C CA . GLU A 1 368 ? -2.986 8.939 24.607 1.00 72.81 368 GLU A CA 1
ATOM 2649 C C . GLU A 1 368 ? -4.428 8.784 24.136 1.00 72.81 368 GLU A C 1
ATOM 2651 O O . GLU A 1 368 ? -5.228 8.065 24.745 1.00 72.81 368 GLU A O 1
ATOM 2656 N N . CYS A 1 369 ? -4.776 9.509 23.073 1.00 70.88 369 CYS A N 1
ATOM 2657 C CA . CYS A 1 369 ? -6.155 9.633 22.606 1.00 70.88 369 CYS A CA 1
ATOM 2658 C C . CYS A 1 369 ? -6.283 9.167 21.157 1.00 70.88 369 CYS A C 1
ATOM 2660 O O . CYS A 1 369 ? -5.555 9.659 20.293 1.00 70.88 369 CYS A O 1
ATOM 2662 N N . PRO A 1 370 ? -7.262 8.305 20.830 1.00 65.56 370 PRO A N 1
ATOM 2663 C CA . PRO A 1 370 ? -7.523 7.952 19.445 1.00 65.56 370 PRO A CA 1
ATOM 2664 C C . PRO A 1 370 ? -7.948 9.190 18.644 1.00 65.56 370 PRO A C 1
ATOM 2666 O O . PRO A 1 370 ? -8.509 10.152 19.170 1.00 65.56 370 PRO A O 1
ATOM 2669 N N . SER A 1 371 ? -7.704 9.156 17.333 1.00 56.94 371 SER A N 1
ATOM 2670 C CA . SER A 1 371 ? -7.734 10.317 16.426 1.00 56.94 371 SER A CA 1
ATOM 2671 C C . SER A 1 371 ? -9.039 11.133 16.400 1.00 56.94 371 SER A C 1
ATOM 2673 O O . SER A 1 371 ? -9.029 12.271 15.914 1.00 56.94 371 SER A O 1
ATOM 2675 N N . ARG A 1 372 ? -10.141 10.599 16.935 1.00 58.84 372 ARG A N 1
ATOM 2676 C CA . ARG A 1 372 ? -11.468 11.233 16.995 1.00 58.84 372 ARG A CA 1
ATOM 2677 C C . ARG A 1 372 ? -11.886 11.735 18.379 1.00 58.84 372 ARG A C 1
ATOM 2679 O O . ARG A 1 372 ? -12.932 12.365 18.479 1.00 58.84 372 ARG A O 1
ATOM 2686 N N . ILE A 1 373 ? -11.075 11.526 19.415 1.00 62.25 373 ILE A N 1
ATOM 2687 C CA . ILE A 1 373 ? -11.382 11.972 20.776 1.00 62.25 373 ILE A CA 1
ATOM 2688 C C . ILE A 1 373 ? -10.565 13.220 21.115 1.00 62.25 373 ILE A C 1
ATOM 2690 O O . ILE A 1 373 ? -9.348 13.247 20.938 1.00 62.25 373 ILE A O 1
ATOM 2694 N N . VAL A 1 374 ? -11.245 14.265 21.593 1.00 65.69 374 VAL A N 1
ATOM 2695 C CA . VAL A 1 374 ? -10.619 15.514 22.053 1.00 65.69 374 VAL A CA 1
ATOM 2696 C C . VAL A 1 374 ? -11.008 15.735 23.516 1.00 65.69 374 VAL A C 1
ATOM 2698 O O . VAL A 1 374 ? -12.126 16.187 23.782 1.00 65.69 374 VAL A O 1
ATOM 2701 N N . PRO A 1 375 ? -10.141 15.366 24.474 1.00 66.81 375 PRO A N 1
ATOM 2702 C CA . PRO A 1 375 ? -10.391 15.638 25.878 1.00 66.81 375 PRO A CA 1
ATOM 2703 C C . PRO A 1 375 ? -10.174 17.117 26.210 1.00 66.81 375 PRO A C 1
ATOM 2705 O O . PRO A 1 375 ? -9.234 17.756 25.739 1.00 66.81 375 PRO A O 1
ATOM 2708 N N . TYR A 1 376 ? -11.030 17.647 27.078 1.00 65.69 376 TYR A N 1
ATOM 2709 C CA . TYR A 1 376 ? -10.969 19.013 27.589 1.00 65.69 376 TYR A CA 1
ATOM 2710 C C . TYR A 1 376 ? -10.723 19.006 29.098 1.00 65.69 376 TYR A C 1
ATOM 2712 O O . TYR A 1 376 ? -11.355 18.251 29.837 1.00 65.69 376 TYR A O 1
ATOM 2720 N N . LYS A 1 377 ? -9.833 19.884 29.567 1.00 65.00 377 LYS A N 1
ATOM 2721 C CA . LYS A 1 377 ? -9.611 20.156 30.993 1.00 65.00 377 LYS A CA 1
ATOM 2722 C C . LYS A 1 377 ? -10.474 21.354 31.400 1.00 65.00 377 LYS A C 1
ATOM 2724 O O . LYS A 1 377 ? -10.285 22.433 30.849 1.00 65.00 377 LYS A O 1
ATOM 2729 N N . MET A 1 378 ? -11.403 21.198 32.349 1.00 55.59 378 MET A N 1
ATOM 2730 C CA . MET A 1 378 ? -12.120 22.354 32.916 1.00 55.59 378 MET A CA 1
ATOM 2731 C C . MET A 1 378 ? -11.385 22.888 34.150 1.00 55.59 378 MET A C 1
ATOM 2733 O O . MET A 1 378 ? -11.286 22.213 35.172 1.00 55.59 378 MET A O 1
ATOM 2737 N N . GLY A 1 379 ? -10.883 24.116 34.036 1.00 56.09 379 GLY A N 1
ATOM 2738 C CA . GLY A 1 379 ? -10.574 25.022 35.146 1.00 56.09 379 GLY A CA 1
ATOM 2739 C C . GLY A 1 379 ? -11.420 26.300 35.016 1.00 56.09 379 GLY A C 1
ATOM 2740 O O . GLY A 1 379 ? -12.231 26.374 34.087 1.00 56.09 379 GLY A O 1
ATOM 2741 N N . PRO A 1 380 ? -11.275 27.301 35.913 1.00 44.94 380 PRO A N 1
ATOM 2742 C CA . PRO A 1 380 ? -11.919 28.602 35.721 1.00 44.94 380 PRO A CA 1
ATOM 2743 C C . PRO A 1 380 ? -11.589 29.130 34.321 1.00 44.94 380 PRO A C 1
ATOM 2745 O O . PRO A 1 380 ? -10.513 28.848 33.810 1.00 44.94 380 PRO A O 1
ATOM 2748 N N . MET A 1 381 ? -12.557 29.827 33.727 1.00 36.84 381 MET A N 1
ATOM 2749 C CA . MET A 1 381 ? -12.773 30.191 32.315 1.00 36.84 381 MET A CA 1
ATOM 2750 C C . MET A 1 381 ? -11.637 30.945 31.573 1.00 36.84 381 MET A C 1
ATOM 2752 O O . MET A 1 381 ? -11.909 31.775 30.712 1.00 36.84 381 MET A O 1
ATOM 2756 N N . GLU A 1 382 ? -10.372 30.662 31.858 1.00 38.03 382 GLU A N 1
ATOM 2757 C CA . GLU A 1 382 ? -9.209 31.066 31.078 1.00 38.03 382 GLU A CA 1
ATOM 2758 C C . GLU A 1 382 ? -8.678 29.838 30.335 1.00 38.03 382 GLU A C 1
ATOM 2760 O O . GLU A 1 382 ? -8.459 28.768 30.903 1.00 38.03 382 GLU A O 1
ATOM 2765 N N . SER A 1 383 ? -8.552 29.985 29.021 1.00 41.09 383 SER A N 1
ATOM 2766 C CA . SER A 1 383 ? -8.201 28.946 28.060 1.00 41.09 383 SER A CA 1
ATOM 2767 C C . SER A 1 383 ? -6.866 28.272 28.389 1.00 41.09 383 SER A C 1
ATOM 2769 O O . SER A 1 383 ? -5.807 28.720 27.945 1.00 41.09 383 SER A O 1
ATOM 2771 N N . LEU A 1 384 ? -6.910 27.171 29.137 1.00 37.97 384 LEU A N 1
ATOM 2772 C CA . LEU A 1 384 ? -5.793 26.240 29.211 1.00 37.97 384 LEU A CA 1
ATOM 2773 C C . LEU A 1 384 ? -5.721 25.458 27.889 1.00 37.97 384 LEU A C 1
ATOM 2775 O O . LEU A 1 384 ? -6.768 25.077 27.355 1.00 37.97 384 LEU A O 1
ATOM 2779 N N . PRO A 1 385 ? -4.515 25.249 27.334 1.00 46.09 385 PRO A N 1
ATOM 2780 C CA . PRO A 1 385 ? -4.345 24.601 26.042 1.00 46.09 385 PRO A CA 1
ATOM 2781 C C . PRO A 1 385 ? -4.975 23.205 26.061 1.00 46.09 385 PRO A C 1
ATOM 2783 O O . PRO A 1 385 ? -4.944 22.514 27.082 1.00 46.09 385 PRO A O 1
ATOM 2786 N N . ASN A 1 386 ? -5.571 22.823 24.925 1.00 52.31 386 ASN A N 1
ATOM 2787 C CA . ASN A 1 386 ? -6.086 21.477 24.680 1.00 52.31 386 ASN A CA 1
ATOM 2788 C C . ASN A 1 386 ? -5.079 20.450 25.208 1.00 52.31 386 ASN A C 1
ATOM 2790 O O . ASN A 1 386 ? -3.875 20.628 25.019 1.00 52.31 386 ASN A O 1
ATOM 2794 N N . VAL A 1 387 ? -5.554 19.366 25.826 1.00 54.50 387 VAL A N 1
ATOM 2795 C CA . VAL A 1 387 ? -4.711 18.175 25.952 1.00 54.50 387 VAL A CA 1
ATOM 2796 C C . VAL A 1 387 ? -4.413 17.777 24.509 1.00 54.50 387 VAL A C 1
ATOM 2798 O O . VAL A 1 387 ? -5.301 17.296 23.802 1.00 54.50 387 VAL A O 1
ATOM 2801 N N . GLU A 1 388 ? -3.225 18.133 24.017 1.00 52.53 388 GLU A N 1
ATOM 2802 C CA . GLU A 1 388 ? -2.806 17.760 22.674 1.00 52.53 388 GLU A CA 1
ATOM 2803 C C . GLU A 1 388 ? -2.959 16.244 22.556 1.00 52.53 388 GLU A C 1
ATOM 2805 O O . GLU A 1 388 ? -2.739 15.509 23.524 1.00 52.53 388 GLU A O 1
ATOM 2810 N N . LYS A 1 389 ? -3.409 15.782 21.387 1.00 56.91 389 LYS A N 1
ATOM 2811 C CA . LYS A 1 389 ? -3.456 14.353 21.080 1.00 56.91 389 LYS A CA 1
ATOM 2812 C C . LYS A 1 389 ? -2.071 13.780 21.394 1.00 56.91 389 LYS A C 1
ATOM 2814 O O . LYS A 1 389 ? -1.090 14.259 20.835 1.00 56.91 389 LYS A O 1
ATOM 2819 N N . ASP A 1 390 ? -2.011 12.829 22.321 1.00 63.06 390 ASP A N 1
ATOM 2820 C CA . ASP A 1 390 ? -0.775 12.199 22.800 1.00 63.06 390 ASP A CA 1
ATOM 2821 C C . ASP A 1 390 ? 0.179 13.138 23.573 1.00 63.06 390 ASP A C 1
ATOM 2823 O O . ASP A 1 390 ? 1.404 13.052 23.461 1.00 63.06 390 ASP A O 1
ATOM 2827 N N . GLY A 1 391 ? -0.383 14.036 24.388 1.00 63.06 391 GLY A N 1
ATOM 2828 C CA . GLY A 1 391 ? 0.346 15.033 25.175 1.00 63.06 391 GLY A CA 1
ATOM 2829 C C . GLY A 1 391 ? 0.708 14.623 26.612 1.00 63.06 391 GLY A C 1
ATOM 2830 O O . GLY A 1 391 ? 0.169 13.677 27.198 1.00 63.06 391 GLY A O 1
ATOM 2831 N N . ILE A 1 392 ? 1.624 15.395 27.208 1.00 67.81 392 ILE A N 1
ATOM 2832 C CA . ILE A 1 392 ? 1.949 15.340 28.640 1.00 67.81 392 ILE A CA 1
ATOM 2833 C C . ILE A 1 392 ? 1.083 16.354 29.385 1.00 67.81 392 ILE A C 1
ATOM 2835 O O . ILE A 1 392 ? 1.046 17.532 29.041 1.00 67.81 392 ILE A O 1
ATOM 2839 N N . VAL A 1 393 ? 0.413 15.893 30.434 1.00 71.69 393 VAL A N 1
ATOM 2840 C CA . VAL A 1 393 ? -0.398 16.709 31.331 1.00 71.69 393 VAL A CA 1
ATOM 2841 C C . VAL A 1 393 ? 0.260 16.729 32.702 1.00 71.69 393 VAL A C 1
ATOM 2843 O O . VAL A 1 393 ? 0.364 15.707 33.375 1.00 71.69 393 VAL A O 1
ATOM 2846 N N . GLU A 1 394 ? 0.676 17.912 33.134 1.00 74.62 394 GLU A N 1
ATOM 2847 C CA . GLU A 1 394 ? 1.157 18.158 34.491 1.00 74.62 394 GLU A CA 1
ATOM 2848 C C . GLU A 1 394 ? 0.086 18.916 35.275 1.00 74.62 394 GLU A C 1
ATOM 2850 O O . GLU A 1 394 ? -0.497 19.891 34.786 1.00 74.62 394 GLU A O 1
ATOM 2855 N N . ALA A 1 395 ? -0.210 18.460 36.492 1.00 69.56 395 ALA A N 1
ATOM 2856 C CA . ALA A 1 395 ? -1.005 19.248 37.419 1.00 69.56 395 ALA A CA 1
ATOM 2857 C C . ALA A 1 395 ? -0.554 19.102 38.864 1.00 69.56 395 ALA A C 1
ATOM 2859 O O . ALA A 1 395 ? -0.363 18.006 39.390 1.00 69.56 395 ALA A O 1
ATOM 2860 N N . ASP A 1 396 ? -0.484 20.261 39.504 1.00 75.06 396 ASP A N 1
ATOM 2861 C CA . ASP A 1 396 ? -0.293 20.473 40.933 1.00 75.06 396 ASP A CA 1
ATOM 2862 C C . ASP A 1 396 ? -1.556 20.150 41.752 1.00 75.06 396 ASP A C 1
ATOM 2864 O O . ASP A 1 396 ? -1.496 20.018 42.973 1.00 75.06 396 ASP A O 1
ATOM 2868 N N . ARG A 1 397 ? -2.710 20.024 41.088 1.00 75.81 397 ARG A N 1
ATOM 2869 C CA . ARG A 1 397 ? -4.028 19.781 41.688 1.00 75.81 397 ARG A CA 1
ATOM 2870 C C . ARG A 1 397 ? -4.796 18.713 40.919 1.00 75.81 397 ARG A C 1
ATOM 2872 O O . ARG A 1 397 ? -4.432 18.348 39.804 1.00 75.81 397 ARG A O 1
ATOM 2879 N N . THR A 1 398 ? -5.881 18.234 41.520 1.00 80.44 398 THR A N 1
ATOM 2880 C CA . THR A 1 398 ? -6.810 17.306 40.875 1.00 80.44 398 THR A CA 1
ATOM 2881 C C . THR A 1 398 ? -7.305 17.873 39.544 1.00 80.44 398 THR A C 1
ATOM 2883 O O . THR A 1 398 ? -7.749 19.020 39.476 1.00 80.44 398 THR A O 1
ATOM 2886 N N . ILE A 1 399 ? -7.235 17.062 38.490 1.00 78.88 399 ILE A N 1
ATOM 2887 C CA . ILE A 1 399 ? -7.692 17.409 37.145 1.00 78.88 399 ILE A CA 1
ATOM 2888 C C . ILE A 1 399 ? -8.990 16.673 36.854 1.00 78.88 399 ILE A C 1
ATOM 2890 O O . ILE A 1 399 ? -9.113 15.492 37.166 1.00 78.88 399 ILE A O 1
ATOM 2894 N N . GLN A 1 400 ? -9.924 17.346 36.190 1.00 81.44 400 GLN A N 1
ATOM 2895 C CA . GLN A 1 400 ? -11.081 16.705 35.579 1.00 81.44 400 GLN A CA 1
ATOM 2896 C C . GLN A 1 400 ? -10.959 16.760 34.059 1.00 81.44 400 GLN A C 1
ATOM 2898 O O . GLN A 1 400 ? -10.771 17.835 33.481 1.00 81.44 400 GLN A O 1
ATOM 2903 N N . ILE A 1 401 ? -11.062 15.595 33.427 1.00 80.00 401 ILE A N 1
ATOM 2904 C CA . ILE A 1 401 ? -11.059 15.429 31.979 1.00 80.00 401 ILE A CA 1
ATOM 2905 C C . ILE A 1 401 ? -12.491 15.176 31.513 1.00 80.00 401 ILE A C 1
ATOM 2907 O O . ILE A 1 401 ? -13.162 14.257 31.983 1.00 80.00 401 ILE A O 1
ATOM 2911 N N . TYR A 1 402 ? -12.929 15.985 30.555 1.00 77.38 402 TYR A N 1
ATOM 2912 C CA . TYR A 1 402 ? -14.239 15.917 29.926 1.00 77.38 402 TYR A CA 1
ATOM 2913 C C . TYR A 1 402 ? -14.104 15.524 28.460 1.00 77.38 402 TYR A C 1
ATOM 2915 O O . TYR A 1 402 ? -13.157 15.925 27.786 1.00 77.38 402 TYR A O 1
ATOM 2923 N N . CYS A 1 403 ? -15.086 14.790 27.941 1.00 76.56 403 CYS A N 1
ATOM 2924 C CA . CYS A 1 403 ? -15.202 14.522 26.513 1.00 76.56 403 CYS A CA 1
ATOM 2925 C C . CYS A 1 403 ? -16.631 14.849 26.050 1.00 76.56 403 CYS A C 1
ATOM 2927 O O . CYS A 1 403 ? -17.581 14.313 26.632 1.00 76.56 403 CYS A O 1
ATOM 2929 N N . PRO A 1 404 ? -16.825 15.750 25.067 1.00 70.94 404 PRO A N 1
ATOM 2930 C CA . PRO A 1 404 ? -18.161 16.111 24.599 1.00 70.94 404 PRO A CA 1
ATOM 2931 C C . PRO A 1 404 ? -18.868 14.894 23.992 1.00 70.94 404 PRO A C 1
ATOM 2933 O O . PRO A 1 404 ? -18.272 14.150 23.215 1.00 70.94 404 PRO A O 1
ATOM 2936 N N . SER A 1 405 ? -20.155 14.714 24.297 1.00 63.62 405 SER A N 1
ATOM 2937 C CA . SER A 1 405 ? -20.960 13.543 23.892 1.00 63.62 405 SER A CA 1
ATOM 2938 C C . SER A 1 405 ? -21.335 13.479 22.405 1.00 63.62 405 SER A C 1
ATOM 2940 O O . SER A 1 405 ? -22.250 12.739 22.039 1.00 63.62 405 SER A O 1
ATOM 2942 N N . ARG A 1 406 ? -20.682 14.258 21.527 1.00 57.22 406 ARG A N 1
ATOM 2943 C CA . ARG A 1 406 ? -20.984 14.223 20.087 1.00 57.22 406 ARG A CA 1
ATOM 2944 C C . ARG A 1 406 ? -20.880 12.781 19.578 1.00 57.22 406 ARG A C 1
ATOM 2946 O O . ARG A 1 406 ? -20.079 12.003 20.088 1.00 57.22 406 ARG A O 1
ATOM 2953 N N . ALA A 1 407 ? -21.695 12.453 18.576 1.00 50.06 407 ALA A N 1
ATOM 2954 C CA . ALA A 1 407 ? -21.993 11.099 18.094 1.00 50.06 407 ALA A CA 1
ATOM 2955 C C . ALA A 1 407 ? -20.784 10.208 17.707 1.00 50.06 407 ALA A C 1
ATOM 2957 O O . ALA A 1 407 ? -20.978 9.033 17.424 1.00 50.06 407 ALA A O 1
ATOM 2958 N N . ASP A 1 408 ? -19.554 10.731 17.755 1.00 55.72 408 ASP A N 1
ATOM 2959 C CA . ASP A 1 408 ? -18.319 10.059 17.346 1.00 55.72 408 ASP A CA 1
ATOM 2960 C C . ASP A 1 408 ? -17.292 9.873 18.488 1.00 55.72 408 ASP A C 1
ATOM 2962 O O . ASP A 1 408 ? -16.169 9.437 18.232 1.00 55.72 408 ASP A O 1
ATOM 2966 N N . SER A 1 409 ? -17.629 10.198 19.743 1.00 60.56 409 SER A N 1
ATOM 2967 C CA . SER A 1 409 ? -16.688 10.178 20.884 1.00 60.56 409 SER A CA 1
ATOM 2968 C C . SER A 1 409 ? -16.501 8.796 21.534 1.00 60.56 409 SER A C 1
ATOM 2970 O O . SER A 1 409 ? -16.262 8.718 22.738 1.00 60.56 409 SER A O 1
ATOM 2972 N N . VAL A 1 410 ? -16.623 7.700 20.780 1.00 68.44 410 VAL A N 1
ATOM 2973 C CA . VAL A 1 410 ? -16.426 6.341 21.315 1.00 68.44 410 VAL A CA 1
ATOM 2974 C C . VAL A 1 410 ? -14.980 5.898 21.121 1.00 68.44 410 VAL A C 1
ATOM 2976 O O . VAL A 1 410 ? -14.467 5.892 20.002 1.00 68.44 410 VAL A O 1
ATOM 2979 N N . GLY A 1 411 ? -14.320 5.507 22.209 1.00 74.69 411 GLY A N 1
ATOM 2980 C CA . GLY A 1 411 ? -12.982 4.923 22.159 1.00 74.69 411 GLY A CA 1
ATOM 2981 C C . GLY A 1 411 ? -12.277 4.917 23.509 1.00 74.69 411 GLY A C 1
ATOM 2982 O O . GLY A 1 411 ? -12.725 5.538 24.471 1.00 74.69 411 GLY A O 1
ATOM 2983 N N . THR A 1 412 ? -11.171 4.183 23.580 1.00 78.56 412 THR A N 1
ATOM 2984 C CA . THR A 1 412 ? -10.367 4.046 24.797 1.00 78.56 412 THR A CA 1
ATOM 2985 C C . THR A 1 412 ? -9.239 5.068 24.798 1.00 78.56 412 THR A C 1
ATOM 2987 O O . THR A 1 412 ? -8.423 5.100 23.881 1.00 78.56 412 THR A O 1
ATOM 2990 N N . ILE A 1 413 ? -9.196 5.892 25.839 1.00 76.62 413 ILE A N 1
ATOM 2991 C CA . ILE A 1 413 ? -8.087 6.785 26.165 1.00 76.62 413 ILE A CA 1
ATOM 2992 C C . ILE A 1 413 ? -7.174 6.047 27.137 1.00 76.62 413 ILE A C 1
ATOM 2994 O O . ILE A 1 413 ? -7.632 5.566 28.176 1.00 76.62 413 ILE A O 1
ATOM 2998 N N . PHE A 1 414 ? -5.881 5.993 26.837 1.00 79.62 414 PHE A N 1
ATOM 2999 C CA . PHE A 1 414 ? -4.895 5.459 27.770 1.00 79.62 414 PHE A CA 1
ATOM 3000 C C . PHE A 1 414 ? -4.276 6.602 28.563 1.00 79.62 414 PHE A C 1
ATOM 3002 O O . PHE A 1 414 ? -3.719 7.544 28.002 1.00 79.62 414 PHE A O 1
ATOM 3009 N N . VAL A 1 415 ? -4.377 6.523 29.887 1.00 79.50 415 VAL A N 1
ATOM 3010 C CA . VAL A 1 415 ? -3.714 7.460 30.792 1.00 79.50 415 VAL A CA 1
ATOM 3011 C C . VAL A 1 415 ? -2.618 6.716 31.524 1.00 79.50 415 VAL A C 1
ATOM 3013 O O . VAL A 1 415 ? -2.866 5.704 32.179 1.00 79.50 415 VAL A O 1
ATOM 3016 N N . THR A 1 416 ? -1.408 7.243 31.418 1.00 80.00 416 THR A N 1
ATOM 3017 C CA . THR A 1 416 ? -0.231 6.712 32.091 1.00 80.00 416 THR A CA 1
ATOM 3018 C C . THR A 1 416 ? 0.271 7.730 33.102 1.00 80.00 416 THR A C 1
ATOM 3020 O O . THR A 1 416 ? 0.675 8.827 32.721 1.00 80.00 416 THR A O 1
ATOM 3023 N N . ARG A 1 417 ? 0.268 7.390 34.392 1.00 81.12 417 ARG A N 1
ATOM 3024 C CA . ARG A 1 417 ? 0.931 8.177 35.433 1.00 81.12 417 ARG A CA 1
ATOM 3025 C C . ARG A 1 417 ? 2.436 7.981 35.317 1.00 81.12 417 ARG A C 1
ATOM 3027 O O . ARG A 1 417 ? 2.939 6.875 35.488 1.00 81.12 417 ARG A O 1
ATOM 3034 N N . LEU A 1 418 ? 3.137 9.062 35.018 1.00 73.25 418 LEU A N 1
ATOM 3035 C CA . LEU A 1 418 ? 4.589 9.080 34.944 1.00 73.25 418 LEU A CA 1
ATOM 3036 C C . LEU A 1 418 ? 5.171 9.304 36.343 1.00 73.25 418 LEU A C 1
ATOM 3038 O O . LEU A 1 418 ? 4.536 9.939 37.190 1.00 73.25 418 LEU A O 1
ATOM 3042 N N . ALA A 1 419 ? 6.359 8.740 36.566 1.00 69.25 419 ALA A N 1
ATOM 3043 C CA . ALA A 1 419 ? 7.136 8.935 37.788 1.00 69.25 419 ALA A CA 1
ATOM 3044 C C . ALA A 1 419 ? 7.639 10.377 37.935 1.00 69.25 419 ALA A C 1
ATOM 3046 O O . ALA A 1 419 ? 7.930 11.019 36.892 1.00 69.25 419 ALA A O 1
#